Protein AF-E2BX88-F1 (afdb_monomer_lite)

Organism: Harpegnathos saltator (NCBI:txid610380)

Foldseek 3Di:
DDDDDDDDDDDDDDDDDPPPPDPDPPPPPPLPPDPPDCDPVNVVLVVLLVPDDDWEDPLLLVLLVLLQVLLVCLVVVHPLVVVPVVLVVSVVSLVVLLCCVVPPDPVPGIPCHLLSSLSSLLSVLSSLVRSDPDLVSLVSSLVSLVSSCVSCVVPLQPLSRVVSLLSSLQSQLVSCLSVVNNPSNLVSLVVLVVSCCVNCVLPLPGDFRHDVSVVSVDVCVSVDDGSLRSNLVSLLCNLPSADPVRADPVRLLSSLVSLLSSLLSCVVVPDDLVSLLVSLVSLLSSLVSCLSVVVLVLSLQSLLVSVLSLVCSCCVPPVPDDPVDDDPVNVVSVVSSVVSVVSSVVSVVSSVVSVVVVVVVVVVVVVVVVVVVPDDDDDDPPDPDPDPPPDSDRSHPPVCVPVSCVSNDPDVCVVVCVVVVVVVVVVVVVVVVVVVVVVVD

Sequence (441 aa):
MSSKRPASDQKGTFVDSEDVSVMEVDLDPSMKIDEGAKSAENIKNAENIGNVTIDVSENLMDLLRLTTNIMINVIKNENLTKSDALLRQTEANMNKLFQFLHLGSSQNIKPDDSTILAQAYLNISTVYHNLNSKREKIYIAEAYLTRCIKLLKDKKVDRKTIMILISANFELGHIWYKLDNQEKSKKYYYEILQLYTLYTQGKDDYPVPVYIPSIIDINARCYFSNLDTLYWQALHDLSTLFNKANISVIENEIVVTHLHNLLAKYLKRMPSSMGRIKWVKHTIELAKLLLAYDRFVEAKNHIAAAAFAVRQFYDEEFEKIDISTFSEKMNALNNQYIYEYNRINLCWASYGVTLLCASIRRLFTQNNIREDESHETDFRQSESGNDSATQPTKLLFIDLEEELREFTAIDRDTIENCHTLAHCKWKAYESIKLFLKRKAI

Radius of gyration: 28.25 Å; chains: 1; bounding box: 102×83×66 Å

Secondary structure (DSSP, 8-state):
----------PPPP--------------TT----TT---HHHHHHHHHHTT------HHHHHHHHHHHHHHHHHHTT-SGGGHHHHHHHHHHHHHHHHHHHHHS-GGG--TTHHHHHHHHHHHHHHHHHHS---HHHHHHHHHHHHHHHHHHTT-TT-TTTHHHHHHHHHHHHHHHHHTT-HHHHHHHHHHHHHHHHHHHTT-SSPPPPP-GGGTTT-SGGGG---HHHHHHHHHHHHHHSS-TTTS-HHHHHHHHHHHHHHHHHHHTT---HHHHHHHHHHHHHHHHHHHHTT-HHHHHHHHHHHHHHHHHHHHHHHTTS-GGG--HHHHHHHHHHHHHHHHHHHHHHHHHHHHHHHHHHHHHHHHHHHHHTTS----------------------GGGTTTTHHHH---TTTTTTHHHHHHHHHHHHHHHHHHHHTT--

InterPro domains:
  IPR011990 Tetratricopeptide-like helical domain superfamily [G3DSA:1.25.40.10] (101-205)
  IPR022083 KIF-1 binding protein [PF12309] (278-401)

Structure (mmCIF, N/CA/C/O backbone):
data_AF-E2BX88-F1
#
_entry.id   AF-E2BX88-F1
#
loop_
_atom_site.group_PDB
_atom_site.id
_atom_site.type_symbol
_atom_site.label_atom_id
_atom_site.label_alt_id
_atom_site.label_comp_id
_atom_site.label_asym_id
_atom_site.label_entity_id
_atom_site.label_seq_id
_atom_site.pdbx_PDB_ins_code
_atom_site.Cartn_x
_atom_site.Cartn_y
_atom_site.Cartn_z
_atom_site.occupancy
_atom_site.B_iso_or_equiv
_atom_site.auth_seq_id
_atom_site.auth_comp_id
_atom_site.auth_asym_id
_atom_site.auth_atom_id
_atom_site.pdbx_PDB_model_num
ATOM 1 N N . MET A 1 1 ? 76.615 21.608 20.438 1.00 34.62 1 MET A N 1
ATOM 2 C CA . MET A 1 1 ? 75.415 22.070 19.693 1.00 34.62 1 MET A CA 1
ATOM 3 C C . MET A 1 1 ? 75.040 20.922 18.752 1.00 34.62 1 MET A C 1
ATOM 5 O O . MET A 1 1 ? 75.949 20.441 18.099 1.00 34.62 1 MET A O 1
ATOM 9 N N . SER A 1 2 ? 73.886 20.240 18.865 1.00 27.78 2 SER A N 1
ATOM 10 C CA . SER A 1 2 ? 72.481 20.696 18.675 1.00 27.78 2 SER A CA 1
ATOM 11 C C . SER A 1 2 ? 72.202 21.045 17.200 1.00 27.78 2 SER A C 1
ATOM 13 O O . SER A 1 2 ? 72.996 21.799 16.652 1.00 27.78 2 SER A O 1
ATOM 15 N N . SER A 1 3 ? 71.156 20.579 16.492 1.00 28.08 3 SER A N 1
ATOM 16 C CA . SER A 1 3 ? 69.940 19.760 16.788 1.00 28.08 3 SER A CA 1
ATOM 17 C C . SER A 1 3 ? 69.538 18.997 15.490 1.00 28.08 3 SER A C 1
ATOM 19 O O . SER A 1 3 ? 70.036 19.380 14.436 1.00 28.08 3 SER A O 1
ATOM 21 N N . LYS A 1 4 ? 68.676 17.968 15.368 1.00 30.41 4 LYS A N 1
ATOM 22 C CA . LYS A 1 4 ? 67.551 17.364 16.140 1.00 30.41 4 LYS A CA 1
ATOM 23 C C . LYS A 1 4 ? 67.944 16.005 16.782 1.00 30.41 4 LYS A C 1
ATOM 25 O O . LYS A 1 4 ? 69.115 15.661 16.707 1.00 30.41 4 LYS A O 1
ATOM 30 N N . ARG A 1 5 ? 67.149 15.232 17.554 1.00 29.19 5 ARG A N 1
ATOM 31 C CA . ARG A 1 5 ? 65.689 14.973 17.785 1.00 29.19 5 ARG A CA 1
ATOM 32 C C . ARG A 1 5 ? 65.018 13.893 16.885 1.00 29.19 5 ARG A C 1
ATOM 34 O O . ARG A 1 5 ? 65.460 13.737 15.753 1.00 29.19 5 ARG A O 1
ATOM 41 N N . PRO A 1 6 ? 64.035 13.110 17.410 1.00 32.41 6 PRO A N 1
ATOM 42 C CA . PRO A 1 6 ? 63.945 11.664 17.139 1.00 32.41 6 PRO A CA 1
ATOM 43 C C . PRO A 1 6 ? 62.582 11.178 16.583 1.00 32.41 6 PRO A C 1
ATOM 45 O O . PRO A 1 6 ? 61.712 11.982 16.260 1.00 32.41 6 PRO A O 1
ATOM 48 N N . ALA A 1 7 ? 62.412 9.852 16.504 1.00 30.11 7 ALA A N 1
ATOM 49 C CA . ALA A 1 7 ? 61.189 9.155 16.094 1.00 30.11 7 ALA A CA 1
ATOM 50 C C . ALA A 1 7 ? 60.157 8.959 17.230 1.00 30.11 7 ALA A C 1
ATOM 52 O O . ALA A 1 7 ? 60.494 9.051 18.412 1.00 30.11 7 ALA A O 1
ATOM 53 N N . SER A 1 8 ? 58.926 8.606 16.846 1.00 27.64 8 SER A N 1
ATOM 54 C CA . SER A 1 8 ? 57.901 7.985 17.699 1.00 27.64 8 SER A CA 1
ATOM 55 C C . SER A 1 8 ? 56.902 7.208 16.834 1.00 27.64 8 SER A C 1
ATOM 57 O O . SER A 1 8 ? 56.373 7.772 15.875 1.00 27.64 8 SER A O 1
ATOM 59 N N . ASP A 1 9 ? 56.629 5.948 17.168 1.00 25.70 9 ASP A N 1
ATOM 60 C CA . ASP A 1 9 ? 55.621 5.118 16.497 1.00 25.70 9 ASP A CA 1
ATOM 61 C C . ASP A 1 9 ? 54.187 5.622 16.709 1.00 25.70 9 ASP A C 1
ATOM 63 O O . ASP A 1 9 ? 53.866 6.152 17.772 1.00 25.70 9 ASP A O 1
ATOM 67 N N . GLN A 1 10 ? 53.289 5.284 15.776 1.00 27.33 10 GLN A N 1
ATOM 68 C CA . GLN A 1 10 ? 52.036 4.605 16.135 1.00 27.33 10 GLN A CA 1
ATOM 69 C C . GLN A 1 10 ? 51.394 3.902 14.929 1.00 27.33 10 GLN A C 1
ATOM 71 O O . GLN A 1 10 ? 51.486 4.361 13.793 1.00 27.33 10 GLN A O 1
ATOM 76 N N . LYS A 1 11 ? 50.741 2.761 15.186 1.00 26.48 11 LYS A N 1
ATOM 77 C CA . LYS A 1 11 ? 49.953 2.024 14.188 1.00 26.48 11 LYS A CA 1
ATOM 78 C C . LYS A 1 11 ? 48.586 2.693 14.020 1.00 26.48 11 LYS A C 1
ATOM 80 O O . LYS A 1 11 ? 47.870 2.831 15.008 1.00 26.48 11 LYS A O 1
ATOM 85 N N . GLY A 1 12 ? 48.208 3.023 12.787 1.00 24.97 12 GLY A N 1
ATOM 86 C CA . GLY A 1 12 ? 46.822 3.312 12.401 1.00 24.97 12 GLY A CA 1
ATOM 87 C C . GLY A 1 12 ? 46.236 2.119 11.645 1.00 24.97 12 GLY A C 1
ATOM 88 O O . GLY A 1 12 ? 46.912 1.551 10.788 1.00 24.97 12 GLY A O 1
ATOM 89 N N . THR A 1 13 ? 45.021 1.697 11.989 1.00 24.86 13 THR A N 1
ATOM 90 C CA . THR A 1 13 ? 44.334 0.568 11.340 1.00 24.86 13 THR A CA 1
ATOM 91 C C . THR A 1 13 ? 43.617 0.982 10.059 1.00 24.86 13 THR A C 1
ATOM 93 O O . THR A 1 13 ? 43.180 2.123 9.926 1.00 24.86 13 THR A O 1
ATOM 96 N N . PHE A 1 14 ? 43.449 0.018 9.151 1.00 22.80 14 PHE A N 1
ATOM 97 C CA . PHE A 1 14 ? 42.513 0.100 8.028 1.00 22.80 14 PHE A CA 1
ATOM 98 C C . PHE A 1 14 ? 41.103 0.458 8.528 1.00 22.80 14 PHE A C 1
ATOM 100 O O . PHE A 1 14 ? 40.651 -0.102 9.529 1.00 22.80 14 PHE A O 1
ATOM 107 N N . VAL A 1 15 ? 40.422 1.357 7.819 1.00 24.81 15 VAL A N 1
ATOM 108 C CA . VAL A 1 15 ? 38.975 1.586 7.908 1.00 24.81 15 VAL A CA 1
ATOM 109 C C . VAL A 1 15 ? 38.503 1.887 6.492 1.00 24.81 15 VAL A C 1
ATOM 111 O O . VAL A 1 15 ? 38.842 2.935 5.943 1.00 24.81 15 VAL A O 1
ATOM 114 N N . ASP A 1 16 ? 37.755 0.964 5.899 1.00 24.12 16 ASP A N 1
ATOM 115 C CA . ASP A 1 16 ? 37.105 1.180 4.611 1.00 24.12 16 ASP A CA 1
ATOM 116 C C . ASP A 1 16 ? 35.929 2.148 4.787 1.00 24.12 16 ASP A C 1
ATOM 118 O O . ASP A 1 16 ? 35.079 1.966 5.661 1.00 24.12 16 ASP A O 1
ATOM 122 N N . SER A 1 17 ? 35.884 3.198 3.967 1.00 22.78 17 SER A N 1
ATOM 123 C CA . SER A 1 17 ? 34.814 4.196 3.973 1.00 22.78 17 SER A CA 1
ATOM 124 C C . SER A 1 17 ? 33.836 3.940 2.826 1.00 22.78 17 SER A C 1
ATOM 126 O O . SER A 1 17 ? 33.880 4.615 1.796 1.00 22.78 17 SER A O 1
ATOM 128 N N . GLU A 1 18 ? 32.951 2.959 3.000 1.00 25.39 18 GLU A N 1
ATOM 129 C CA . GLU A 1 18 ? 31.733 2.878 2.192 1.00 25.39 18 GLU A CA 1
ATOM 130 C C . GLU A 1 18 ? 30.752 3.967 2.650 1.00 25.39 18 GLU A C 1
ATOM 132 O O . GLU A 1 18 ? 30.035 3.807 3.640 1.00 25.39 18 GLU A O 1
ATOM 137 N N . ASP A 1 19 ? 30.714 5.086 1.921 1.00 22.61 19 ASP A N 1
ATOM 138 C CA . ASP A 1 19 ? 29.669 6.104 2.065 1.00 22.61 19 ASP A CA 1
ATOM 139 C C . ASP A 1 19 ? 28.317 5.525 1.615 1.00 22.61 19 ASP A C 1
ATOM 141 O O . ASP A 1 19 ? 27.897 5.645 0.459 1.00 22.61 19 ASP A O 1
ATOM 145 N N . VAL A 1 20 ? 27.614 4.877 2.549 1.00 24.30 20 VAL A N 1
ATOM 146 C CA . VAL A 1 20 ? 26.230 4.433 2.362 1.00 24.30 20 VAL A CA 1
ATOM 147 C C . VAL A 1 20 ? 25.344 5.669 2.224 1.00 24.30 20 VAL A C 1
ATOM 149 O O . VAL A 1 20 ? 24.905 6.263 3.208 1.00 24.30 20 VAL A O 1
ATOM 152 N N . SER A 1 21 ? 25.091 6.053 0.972 1.00 23.16 21 SER A N 1
ATOM 153 C CA . SER A 1 21 ? 24.176 7.133 0.609 1.00 23.16 21 SER A CA 1
ATOM 154 C C . SER A 1 21 ? 22.816 6.916 1.277 1.00 23.16 21 SER A C 1
ATOM 156 O O . SER A 1 21 ? 22.083 5.977 0.957 1.00 23.16 21 SER A O 1
ATOM 158 N N . VAL A 1 22 ? 22.491 7.793 2.228 1.00 23.41 22 VAL A N 1
ATOM 159 C CA . VAL A 1 22 ? 21.193 7.803 2.900 1.00 23.41 22 VAL A CA 1
ATOM 160 C C . VAL A 1 22 ? 20.137 8.188 1.871 1.00 23.41 22 VAL A C 1
ATOM 162 O O . VAL A 1 22 ? 20.094 9.330 1.418 1.00 23.41 22 VAL A O 1
ATOM 165 N N . MET A 1 23 ? 19.266 7.243 1.514 1.00 23.45 23 MET A N 1
ATOM 166 C CA . MET A 1 23 ? 18.049 7.564 0.774 1.00 23.45 23 MET A CA 1
ATOM 167 C C . MET A 1 23 ? 17.118 8.371 1.679 1.00 23.45 23 MET A C 1
ATOM 169 O O . MET A 1 23 ? 16.436 7.816 2.543 1.00 23.45 23 MET A O 1
ATOM 173 N N . GLU A 1 24 ? 17.079 9.686 1.470 1.00 21.34 24 GLU A N 1
ATOM 174 C CA . GLU A 1 24 ? 16.001 10.525 1.982 1.00 21.34 24 GLU A CA 1
ATOM 175 C C . GLU A 1 24 ? 14.679 10.042 1.368 1.00 21.34 24 GLU A C 1
ATOM 177 O O . GLU A 1 24 ? 14.454 10.126 0.160 1.00 21.34 24 GLU A O 1
ATOM 182 N N . VAL A 1 25 ? 13.807 9.479 2.209 1.00 26.38 25 VAL A N 1
ATOM 183 C CA . VAL A 1 25 ? 12.456 9.077 1.802 1.00 26.38 25 VAL A CA 1
ATOM 184 C C . VAL A 1 25 ? 11.599 10.336 1.744 1.00 26.38 25 VAL A C 1
ATOM 186 O O . VAL A 1 25 ? 10.945 10.708 2.720 1.00 26.38 25 VAL A O 1
ATOM 189 N N . ASP A 1 26 ? 11.645 10.999 0.590 1.00 21.69 26 ASP A N 1
ATOM 190 C CA . ASP A 1 26 ? 10.871 12.199 0.283 1.00 21.69 26 ASP A CA 1
ATOM 191 C C . ASP A 1 26 ? 9.363 11.885 0.322 1.00 21.69 26 ASP A C 1
ATOM 193 O O . ASP A 1 26 ? 8.754 11.405 -0.641 1.00 21.69 26 ASP A O 1
ATOM 197 N N . LEU A 1 27 ? 8.742 12.145 1.476 1.00 26.42 27 LEU A N 1
ATOM 198 C CA . LEU A 1 27 ? 7.291 12.138 1.647 1.00 26.42 27 LEU A CA 1
ATOM 199 C C . LEU A 1 27 ? 6.708 13.389 0.982 1.00 26.42 27 LEU A C 1
ATOM 201 O O . LEU A 1 27 ? 6.413 14.375 1.655 1.00 26.42 27 LEU A O 1
ATOM 205 N N . ASP A 1 28 ? 6.575 13.313 -0.344 1.00 25.08 28 ASP A N 1
ATOM 206 C CA . ASP A 1 28 ? 6.056 14.335 -1.262 1.00 25.08 28 ASP A CA 1
ATOM 207 C C . ASP A 1 28 ? 4.939 15.209 -0.638 1.00 25.08 28 ASP A C 1
ATOM 209 O O . ASP A 1 28 ? 3.774 14.794 -0.580 1.00 25.08 28 ASP A O 1
ATOM 213 N N . PRO A 1 29 ? 5.255 16.446 -0.196 1.00 24.70 29 PRO A N 1
ATOM 214 C CA . PRO A 1 29 ? 4.284 17.323 0.456 1.00 24.70 29 PRO A CA 1
ATOM 215 C C . PRO A 1 29 ? 3.238 17.914 -0.503 1.00 24.70 29 PRO A C 1
ATOM 217 O O . PRO A 1 29 ? 2.370 18.674 -0.068 1.00 24.70 29 PRO A O 1
ATOM 220 N N . SER A 1 30 ? 3.325 17.631 -1.811 1.00 23.41 30 SER A N 1
ATOM 221 C CA . SER A 1 30 ? 2.516 18.291 -2.840 1.00 23.41 30 SER A CA 1
ATOM 222 C C . SER A 1 30 ? 1.121 17.692 -3.045 1.00 23.41 30 SER A C 1
ATOM 224 O O . SER A 1 30 ? 0.317 18.290 -3.762 1.00 23.41 30 SER A O 1
ATOM 226 N N . MET A 1 31 ? 0.765 16.590 -2.366 1.00 29.78 31 MET A N 1
ATOM 227 C CA . MET A 1 31 ? -0.587 15.996 -2.396 1.00 29.78 31 MET A CA 1
ATOM 228 C C . MET A 1 31 ? -1.662 16.816 -1.645 1.00 29.78 31 MET A C 1
ATOM 230 O O . MET A 1 31 ? -2.454 16.295 -0.858 1.00 29.78 31 MET A O 1
ATOM 234 N N . LYS A 1 32 ? -1.785 18.107 -1.974 1.00 25.30 32 LYS A N 1
ATOM 235 C CA . LYS A 1 32 ? -3.075 18.803 -1.909 1.00 25.30 32 LYS A CA 1
ATOM 236 C C . LYS A 1 32 ? -3.948 18.276 -3.047 1.00 25.30 32 LYS A C 1
ATOM 238 O O . LYS A 1 32 ? -3.848 18.742 -4.177 1.00 25.30 32 LYS A O 1
ATOM 243 N N . ILE A 1 33 ? -4.779 17.279 -2.747 1.00 31.03 33 ILE A N 1
ATOM 244 C CA . ILE A 1 33 ? -5.758 16.754 -3.705 1.00 31.03 33 ILE A CA 1
ATOM 245 C C . ILE A 1 33 ? -6.764 17.866 -4.032 1.00 31.03 33 ILE A C 1
ATOM 247 O O . ILE A 1 33 ? -7.480 18.331 -3.148 1.00 31.03 33 ILE A O 1
ATOM 251 N N . ASP A 1 34 ? -6.799 18.281 -5.298 1.00 28.19 34 ASP A N 1
ATOM 252 C CA . ASP A 1 34 ? -7.761 19.255 -5.821 1.00 28.19 34 ASP A CA 1
ATOM 253 C C . ASP A 1 34 ? -9.196 18.699 -5.751 1.00 28.19 34 ASP A C 1
ATOM 255 O O . ASP A 1 34 ? -9.473 17.576 -6.187 1.00 28.19 34 ASP A O 1
ATOM 259 N N . GLU A 1 35 ? -10.125 19.488 -5.205 1.00 30.31 35 GLU A N 1
ATOM 260 C CA . GLU A 1 35 ? -11.502 19.063 -4.916 1.00 30.31 35 GLU A CA 1
ATOM 261 C C . GLU A 1 35 ? -12.348 18.839 -6.189 1.00 30.31 35 GLU A C 1
ATOM 263 O O . GLU A 1 35 ? -13.426 18.240 -6.126 1.00 30.31 35 GLU A O 1
ATOM 268 N N . GLY A 1 36 ? -11.861 19.266 -7.362 1.00 27.86 36 GLY A N 1
ATOM 269 C CA . GLY A 1 36 ? -12.550 19.104 -8.646 1.00 27.86 36 GLY A CA 1
ATOM 270 C C . GLY A 1 36 ? -12.559 17.680 -9.231 1.00 27.86 36 GLY A C 1
ATOM 271 O O . GLY A 1 36 ? -13.429 17.356 -10.044 1.00 27.86 36 GLY A O 1
ATOM 272 N N . ALA A 1 37 ? -11.627 16.801 -8.844 1.00 31.38 37 ALA A N 1
ATOM 273 C CA . ALA A 1 37 ? -11.349 15.546 -9.558 1.00 31.38 37 ALA A CA 1
ATOM 274 C C . ALA A 1 37 ? -12.250 14.347 -9.163 1.00 31.38 37 ALA A C 1
ATOM 276 O O . ALA A 1 37 ? -11.776 13.292 -8.729 1.00 31.38 37 ALA A O 1
ATOM 277 N N . LYS A 1 38 ? -13.573 14.460 -9.353 1.00 35.47 38 LYS A N 1
ATOM 278 C CA . LYS A 1 38 ? -14.511 13.329 -9.183 1.00 35.47 38 LYS A CA 1
ATOM 279 C C . LYS A 1 38 ? -14.364 12.297 -10.313 1.00 35.47 38 LYS A C 1
ATOM 281 O O . LYS A 1 38 ? -15.012 12.411 -11.349 1.00 35.47 38 LYS A O 1
ATOM 286 N N . SER A 1 39 ? -13.542 11.265 -10.108 1.00 40.25 39 SER A N 1
ATOM 287 C CA . SER A 1 39 ? -13.484 10.115 -11.024 1.00 40.25 39 SER A CA 1
ATOM 288 C C . SER A 1 39 ? -14.815 9.345 -11.052 1.00 40.25 39 SER A C 1
ATOM 290 O O . SER A 1 39 ? -15.548 9.304 -10.061 1.00 40.25 39 SER A O 1
ATOM 292 N N . ALA A 1 40 ? -15.112 8.669 -12.167 1.00 34.84 40 ALA A N 1
ATOM 293 C CA . ALA A 1 40 ? -16.292 7.805 -12.275 1.00 34.84 40 ALA A CA 1
ATOM 294 C C . ALA A 1 40 ? -16.276 6.636 -11.264 1.00 34.84 40 ALA A C 1
ATOM 296 O O . ALA A 1 40 ? -17.330 6.156 -10.850 1.00 34.84 40 ALA A O 1
ATOM 297 N N . GLU A 1 41 ? -15.088 6.211 -10.824 1.00 40.47 41 GLU A N 1
ATOM 298 C CA . GLU A 1 41 ? -14.915 5.208 -9.769 1.00 40.47 41 GLU A CA 1
ATOM 299 C C . GLU A 1 41 ? -15.359 5.760 -8.402 1.00 40.47 41 GLU A C 1
ATOM 301 O O . GLU A 1 41 ? -16.116 5.103 -7.690 1.00 40.47 41 GLU A O 1
ATOM 306 N N . ASN A 1 42 ? -15.017 7.014 -8.076 1.00 37.94 42 ASN A N 1
ATOM 307 C CA . ASN A 1 42 ? -15.499 7.687 -6.862 1.00 37.94 42 ASN A CA 1
ATOM 308 C C . ASN A 1 42 ? -17.029 7.867 -6.852 1.00 37.94 42 ASN A C 1
ATOM 310 O O . ASN A 1 42 ? -17.636 7.811 -5.783 1.00 37.94 42 ASN A O 1
ATOM 314 N N . ILE A 1 43 ? -17.658 8.043 -8.019 1.00 33.66 43 ILE A N 1
ATOM 315 C CA . ILE A 1 43 ? -19.122 8.143 -8.148 1.00 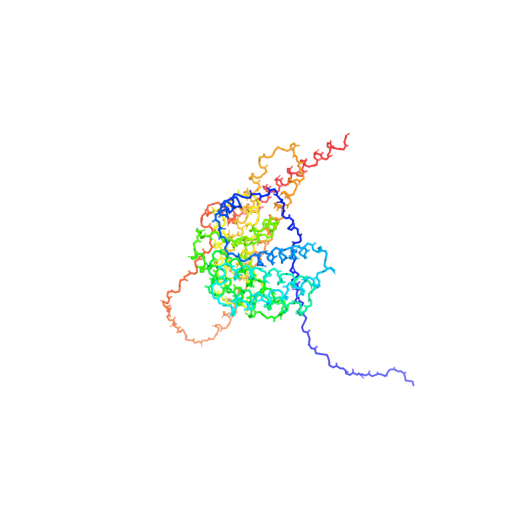33.66 43 ILE A CA 1
ATOM 316 C C . ILE A 1 43 ? -19.783 6.777 -7.894 1.00 33.66 43 ILE A C 1
ATOM 318 O O . ILE A 1 43 ? -20.622 6.672 -7.001 1.00 33.66 43 ILE A O 1
ATOM 322 N N . LYS A 1 44 ? -19.336 5.708 -8.570 1.00 37.72 44 LYS A N 1
ATOM 323 C CA . LYS A 1 44 ? -19.849 4.337 -8.347 1.00 37.72 44 LYS A CA 1
ATOM 324 C C . LYS A 1 44 ? -19.612 3.824 -6.920 1.00 37.72 44 LYS A C 1
ATOM 326 O O . LYS A 1 44 ? -20.417 3.053 -6.391 1.00 37.72 44 LYS A O 1
ATOM 331 N N . ASN A 1 45 ? -18.526 4.257 -6.280 1.00 42.56 45 ASN A N 1
ATOM 332 C CA . ASN A 1 45 ? -18.261 3.970 -4.870 1.00 42.56 45 ASN A CA 1
ATOM 333 C C . ASN A 1 45 ? -19.241 4.722 -3.951 1.00 42.56 45 ASN A C 1
ATOM 335 O O . ASN A 1 45 ? -19.760 4.124 -3.012 1.00 42.56 45 ASN A O 1
ATOM 339 N N . ALA A 1 46 ? -19.553 5.992 -4.235 1.00 40.09 46 ALA A N 1
ATOM 340 C CA . ALA A 1 46 ? -20.538 6.760 -3.468 1.00 40.09 46 ALA A CA 1
ATOM 341 C C . ALA A 1 46 ? -21.955 6.160 -3.557 1.00 40.09 46 ALA A C 1
ATOM 343 O O . ALA A 1 46 ? -22.633 6.052 -2.536 1.00 40.09 46 ALA A O 1
ATOM 344 N N . GLU A 1 47 ? -22.375 5.704 -4.740 1.00 37.47 47 GLU A N 1
ATOM 345 C CA . GLU A 1 47 ? -23.669 5.032 -4.942 1.00 37.47 47 GLU A CA 1
ATOM 346 C C . GLU A 1 47 ? -23.768 3.714 -4.149 1.00 37.47 47 GLU A C 1
ATOM 348 O O . GLU A 1 47 ? -24.787 3.450 -3.511 1.00 37.47 47 GLU A O 1
ATOM 353 N N . ASN A 1 48 ? -22.691 2.920 -4.094 1.00 44.97 48 ASN A N 1
ATOM 354 C CA . ASN A 1 48 ? -22.651 1.687 -3.294 1.00 44.97 48 ASN A CA 1
ATOM 355 C C . ASN A 1 48 ? -22.614 1.924 -1.772 1.00 44.97 48 ASN A C 1
ATOM 357 O O . ASN A 1 48 ? -23.091 1.077 -1.013 1.00 44.97 48 ASN A O 1
ATOM 361 N N . ILE A 1 49 ? -22.072 3.056 -1.307 1.00 49.44 49 ILE A N 1
ATOM 362 C CA . ILE A 1 49 ? -22.036 3.406 0.125 1.00 49.44 49 ILE A CA 1
ATOM 363 C C . ILE A 1 49 ? -23.446 3.692 0.669 1.00 49.44 49 ILE A C 1
ATOM 365 O O . ILE A 1 49 ? -23.725 3.356 1.820 1.00 49.44 49 ILE A O 1
ATOM 369 N N . GLY A 1 50 ? -24.356 4.234 -0.151 1.00 44.66 50 GLY A N 1
ATOM 370 C CA . GLY A 1 50 ? -25.702 4.650 0.273 1.00 44.66 50 GLY A CA 1
ATOM 371 C C . GLY A 1 50 ? -26.587 3.548 0.879 1.00 44.66 50 GLY A C 1
ATOM 372 O O . GLY A 1 50 ? -27.507 3.861 1.628 1.00 44.66 50 GLY A O 1
ATOM 373 N N . ASN A 1 51 ? -26.287 2.271 0.614 1.00 51.22 51 ASN A N 1
ATOM 374 C CA . ASN A 1 51 ? -27.039 1.114 1.122 1.00 51.22 51 ASN A CA 1
ATOM 375 C C . ASN A 1 51 ? -26.317 0.339 2.248 1.00 51.22 51 ASN A C 1
ATOM 377 O O . ASN A 1 51 ? -26.711 -0.781 2.578 1.00 51.22 51 ASN A O 1
ATOM 381 N N . VAL A 1 52 ? -25.244 0.879 2.838 1.00 64.62 52 VAL A N 1
ATOM 382 C CA . VAL A 1 52 ? -24.506 0.196 3.916 1.00 64.62 52 VAL A CA 1
ATOM 383 C C . VAL A 1 52 ? -25.024 0.612 5.292 1.00 64.62 52 VAL A C 1
ATOM 385 O O . VAL A 1 52 ? -24.543 1.568 5.897 1.00 64.62 52 VAL A O 1
ATOM 388 N N . THR A 1 53 ? -25.969 -0.158 5.831 1.00 75.19 53 THR A N 1
ATOM 389 C CA . THR A 1 53 ? -26.366 -0.040 7.239 1.00 75.19 53 THR A CA 1
ATOM 390 C C . THR A 1 53 ? -25.252 -0.532 8.170 1.00 75.19 53 THR A C 1
ATOM 392 O O . THR A 1 53 ? -24.637 -1.590 7.967 1.00 75.19 53 THR A O 1
ATOM 395 N N . ILE A 1 54 ? -24.988 0.259 9.210 1.00 82.56 54 ILE A N 1
ATOM 396 C CA . ILE A 1 54 ? -24.029 -0.048 10.272 1.00 82.56 54 ILE A CA 1
ATOM 397 C C . ILE A 1 54 ? -24.744 0.069 11.614 1.00 82.56 54 ILE A C 1
ATOM 399 O O . ILE A 1 54 ? -25.346 1.101 11.911 1.00 82.56 54 ILE A O 1
ATOM 403 N N . ASP A 1 55 ? -24.710 -1.014 12.389 1.00 87.88 55 ASP A N 1
ATOM 404 C CA . ASP A 1 55 ? -25.369 -1.104 13.688 1.00 87.88 55 ASP A CA 1
ATOM 405 C C . ASP A 1 55 ? -24.328 -1.018 14.804 1.00 87.88 55 ASP A C 1
ATOM 407 O O . ASP A 1 55 ? -23.520 -1.924 15.025 1.00 87.88 55 ASP A O 1
ATOM 411 N N . VAL A 1 56 ? -24.348 0.135 15.465 1.00 88.81 56 VAL A N 1
ATOM 412 C CA . VAL A 1 56 ? -23.321 0.636 16.378 1.00 88.81 56 VAL A CA 1
ATOM 413 C C . VAL A 1 56 ? -23.972 1.361 17.559 1.00 88.81 56 VAL A C 1
ATOM 415 O O . VAL A 1 56 ? -25.089 1.885 17.460 1.00 88.81 56 VAL A O 1
ATOM 418 N N . SER A 1 57 ? -23.296 1.347 18.700 1.00 89.81 57 SER A N 1
ATOM 419 C CA . SER A 1 57 ? -23.673 2.057 19.920 1.00 89.81 57 SER A CA 1
ATOM 420 C C . SER A 1 57 ? -23.319 3.550 19.817 1.00 89.81 57 SER A C 1
ATOM 422 O O . SER A 1 57 ? -22.251 3.919 19.332 1.00 89.81 57 SER A O 1
ATOM 424 N N . GLU A 1 58 ? -24.207 4.437 20.273 1.00 88.38 58 GLU A N 1
ATOM 425 C CA . GLU A 1 58 ? -24.080 5.898 20.097 1.00 88.38 58 GLU A CA 1
ATOM 426 C C . GLU A 1 58 ? -22.747 6.455 20.640 1.00 88.38 58 GLU A C 1
ATOM 428 O O . GLU A 1 58 ? -22.025 7.171 19.947 1.00 88.38 58 GLU A O 1
ATOM 433 N N . ASN A 1 59 ? -22.339 5.984 21.821 1.00 89.00 59 ASN A N 1
ATOM 434 C CA . ASN A 1 59 ? -21.059 6.306 22.460 1.00 89.00 59 ASN A CA 1
ATOM 435 C C . ASN A 1 59 ? -19.806 5.928 21.634 1.00 89.00 59 ASN A C 1
ATOM 437 O O . ASN A 1 59 ? -18.749 6.542 21.804 1.00 89.00 59 ASN A O 1
ATOM 441 N N . LEU A 1 60 ? -19.903 4.937 20.743 1.00 91.00 60 LEU A N 1
ATOM 442 C CA . LEU A 1 60 ? -18.838 4.540 19.821 1.00 91.00 60 LEU A CA 1
ATOM 443 C C . LEU A 1 60 ? -18.832 5.402 18.553 1.00 91.00 60 LEU A C 1
ATOM 445 O O . LEU A 1 60 ? -17.757 5.678 18.021 1.00 91.00 60 LEU A O 1
ATOM 449 N N . MET A 1 61 ? -19.988 5.908 18.115 1.00 90.31 61 MET A N 1
ATOM 450 C CA . MET A 1 61 ? -20.056 6.909 17.043 1.00 90.31 61 MET A CA 1
ATOM 451 C C . MET A 1 61 ? -19.498 8.264 17.486 1.00 90.31 61 MET A C 1
ATOM 453 O O . MET A 1 61 ? -18.744 8.882 16.732 1.00 90.31 61 MET A O 1
ATOM 457 N N . ASP A 1 62 ? -19.766 8.690 18.721 1.00 90.69 62 ASP A N 1
ATOM 458 C CA . ASP A 1 62 ? -19.146 9.890 19.298 1.00 90.69 62 ASP A CA 1
ATOM 459 C C . ASP A 1 62 ? -17.625 9.742 19.423 1.00 90.69 62 ASP A C 1
ATOM 461 O O . ASP A 1 62 ? -16.873 10.644 19.042 1.00 90.69 62 ASP A O 1
ATOM 465 N N . LEU A 1 63 ? -17.146 8.575 19.872 1.00 92.00 63 LEU A N 1
ATOM 466 C CA . LEU A 1 63 ? -15.717 8.256 19.883 1.00 92.00 63 LEU A CA 1
ATOM 467 C C . LEU A 1 63 ? -15.110 8.303 18.470 1.00 92.00 63 LEU A C 1
ATOM 469 O O . LEU A 1 63 ? -14.009 8.830 18.287 1.00 92.00 63 LEU A O 1
ATOM 473 N N . LEU A 1 64 ? -15.801 7.766 17.463 1.00 92.06 64 LEU A N 1
ATOM 474 C CA . LEU A 1 64 ? -15.324 7.787 16.083 1.00 92.06 64 LEU A CA 1
ATOM 475 C C . LEU A 1 64 ? -15.242 9.222 15.543 1.00 92.06 64 LEU A C 1
ATOM 477 O O . LEU A 1 64 ? -14.227 9.585 14.945 1.00 92.06 64 LEU A O 1
ATOM 481 N N . ARG A 1 65 ? -16.256 10.061 15.803 1.00 90.81 65 ARG A N 1
ATOM 482 C CA . ARG A 1 65 ? -16.244 11.495 15.458 1.00 90.81 65 ARG A CA 1
ATOM 483 C C . ARG A 1 65 ? -15.070 12.211 16.126 1.00 90.81 65 ARG A C 1
ATOM 485 O O . ARG A 1 65 ? -14.313 12.908 15.453 1.00 90.81 65 ARG A O 1
ATOM 492 N N . LEU A 1 66 ? -14.884 11.999 17.429 1.00 90.94 66 LEU A N 1
ATOM 493 C CA . LEU A 1 66 ? -13.814 12.611 18.213 1.00 90.94 66 LEU A CA 1
ATOM 494 C C . LEU A 1 66 ? -12.421 12.201 17.712 1.00 90.94 66 LEU A C 1
ATOM 496 O O . LEU A 1 66 ? -11.605 13.066 17.400 1.00 90.94 66 LEU A O 1
ATOM 500 N N . THR A 1 67 ? -12.152 10.900 17.577 1.00 91.88 67 THR A N 1
ATOM 501 C CA . THR A 1 67 ? -10.837 10.405 17.129 1.00 91.88 67 THR A CA 1
ATOM 502 C C . THR A 1 67 ? -10.520 10.803 15.686 1.00 91.88 67 THR A C 1
ATOM 504 O O . THR A 1 67 ? -9.380 11.169 15.405 1.00 91.88 67 THR A O 1
ATOM 507 N N . THR A 1 68 ? -11.513 10.812 14.786 1.00 89.69 68 THR A N 1
ATOM 508 C CA . THR A 1 68 ? -11.329 11.260 13.392 1.00 89.69 68 THR A CA 1
ATOM 509 C C . THR A 1 68 ? -10.981 12.751 13.329 1.00 89.69 68 THR A C 1
ATOM 511 O O . THR A 1 68 ? -10.052 13.129 12.620 1.00 89.69 68 THR A O 1
ATOM 514 N N . ASN A 1 69 ? -11.654 13.599 14.119 1.00 87.56 69 ASN A N 1
ATOM 515 C CA . ASN A 1 69 ? -11.331 15.028 14.197 1.00 87.56 69 ASN A CA 1
ATOM 516 C C . ASN A 1 69 ? -9.923 15.280 14.762 1.00 87.56 69 ASN A C 1
ATOM 518 O O . ASN A 1 69 ? -9.182 16.090 14.209 1.00 87.56 69 ASN A O 1
ATOM 522 N N . ILE A 1 70 ? -9.519 14.571 15.826 1.00 87.12 70 ILE A N 1
ATOM 523 C CA . ILE A 1 70 ? -8.161 14.697 16.386 1.00 87.12 70 ILE A CA 1
ATOM 524 C C . ILE A 1 70 ? -7.111 14.294 15.334 1.00 87.12 70 ILE A C 1
ATOM 526 O O . ILE A 1 70 ? -6.132 15.015 15.150 1.00 87.12 70 ILE A O 1
ATOM 530 N N . MET A 1 71 ? -7.335 13.194 14.608 1.00 87.75 71 MET A N 1
ATOM 531 C CA . MET A 1 71 ? -6.446 12.728 13.538 1.00 87.75 71 MET A CA 1
ATOM 532 C C . MET A 1 71 ? -6.300 13.754 12.407 1.00 87.75 71 MET A C 1
ATOM 534 O O . MET A 1 71 ? -5.175 14.093 12.044 1.00 87.75 71 MET A O 1
ATOM 538 N N . ILE A 1 72 ? -7.407 14.292 11.884 1.00 84.81 72 ILE A N 1
ATOM 539 C CA . ILE A 1 72 ? -7.374 15.287 10.799 1.00 84.81 72 ILE A CA 1
ATOM 540 C C . ILE A 1 72 ? -6.644 16.561 11.242 1.00 84.81 72 ILE A C 1
ATOM 542 O O . ILE A 1 72 ? -5.805 17.067 10.498 1.00 84.81 72 ILE A O 1
ATOM 546 N N . ASN A 1 73 ? -6.903 17.055 12.456 1.00 82.94 73 ASN A N 1
ATOM 547 C CA . ASN A 1 73 ? -6.238 18.255 12.970 1.00 82.94 73 ASN A CA 1
ATOM 548 C C . ASN A 1 73 ? -4.717 18.052 13.086 1.00 82.94 73 ASN A C 1
ATOM 550 O O . ASN A 1 73 ? -3.950 18.916 12.668 1.00 82.94 73 ASN A O 1
ATOM 554 N N . VAL A 1 74 ? -4.274 16.889 13.578 1.00 80.88 74 VAL A N 1
ATOM 555 C CA . VAL A 1 74 ? -2.844 16.549 13.683 1.00 80.88 74 VAL A CA 1
ATOM 556 C C . VAL A 1 74 ? -2.190 16.427 12.304 1.00 80.88 74 VAL A C 1
ATOM 558 O O . VAL A 1 74 ? -1.123 16.999 12.107 1.00 80.88 74 VAL A O 1
ATOM 561 N N . ILE A 1 75 ? -2.842 15.784 11.327 1.00 78.44 75 ILE A N 1
ATOM 562 C CA . ILE A 1 75 ? -2.345 15.690 9.938 1.00 78.44 75 ILE A CA 1
ATOM 563 C C . ILE A 1 75 ? -2.207 17.081 9.290 1.00 78.44 75 ILE A C 1
ATOM 565 O O . ILE A 1 75 ? -1.282 17.318 8.517 1.00 78.44 75 ILE A O 1
ATOM 569 N N . LYS A 1 76 ? -3.086 18.031 9.631 1.00 81.38 76 LYS A N 1
ATOM 570 C CA . LYS A 1 76 ? -3.004 19.430 9.174 1.00 81.38 76 LYS A CA 1
ATOM 571 C C . LYS A 1 76 ? -2.021 20.305 9.971 1.00 81.38 76 LYS A C 1
ATOM 573 O O . LYS A 1 76 ? -1.876 21.481 9.650 1.00 81.38 76 LYS A O 1
ATOM 578 N N . ASN A 1 77 ? -1.349 19.763 10.992 1.00 72.12 77 ASN A N 1
ATOM 579 C CA . ASN A 1 77 ? -0.553 20.504 11.985 1.00 72.12 77 ASN A CA 1
ATOM 580 C C . ASN A 1 77 ? -1.346 21.574 12.775 1.00 72.12 77 ASN A C 1
ATOM 582 O O . ASN A 1 77 ? -0.775 22.498 13.357 1.00 72.12 77 ASN A O 1
ATOM 586 N N . GLU A 1 78 ? -2.671 21.444 12.848 1.00 64.56 78 GLU A N 1
ATOM 587 C CA . GLU A 1 78 ? -3.558 22.373 13.547 1.00 64.56 78 GLU A CA 1
ATOM 588 C C . GLU A 1 78 ? -3.673 22.032 15.048 1.00 64.56 78 GLU A C 1
ATOM 590 O O . GLU A 1 78 ? -3.964 20.903 15.439 1.00 64.56 78 GLU A O 1
ATOM 595 N N . ASN A 1 79 ? -3.527 23.041 15.916 1.00 56.22 79 ASN A N 1
ATOM 596 C CA . ASN A 1 79 ? -3.865 22.984 17.352 1.00 56.22 79 ASN A CA 1
ATOM 597 C C . ASN A 1 79 ? -3.149 21.910 18.214 1.00 56.22 79 ASN A C 1
ATOM 599 O O . ASN A 1 79 ? -3.646 21.553 19.287 1.00 56.22 79 ASN A O 1
ATOM 603 N N . LEU A 1 80 ? -1.951 21.461 17.813 1.00 60.75 80 LEU A N 1
ATOM 604 C CA . LEU A 1 80 ? -1.118 20.467 18.522 1.00 60.75 80 LEU A CA 1
ATOM 605 C C . LEU A 1 80 ? -1.061 20.660 20.057 1.00 60.75 80 LEU A C 1
ATOM 607 O O . LEU A 1 80 ? -1.169 19.693 20.814 1.00 60.75 80 LEU A O 1
ATOM 611 N N . THR A 1 81 ? -0.952 21.907 20.527 1.00 51.59 81 THR A N 1
ATOM 612 C CA . THR A 1 81 ? -0.764 22.283 21.942 1.00 51.59 81 THR A CA 1
ATOM 613 C C . THR A 1 81 ? -1.980 22.087 22.855 1.00 51.59 81 THR A C 1
ATOM 615 O O . THR A 1 81 ? -1.818 22.127 24.072 1.00 51.59 81 THR A O 1
ATOM 618 N N . LYS A 1 82 ? -3.186 21.847 22.319 1.00 52.19 82 LYS A N 1
ATOM 619 C CA . LYS A 1 82 ? -4.397 21.564 23.123 1.00 52.19 82 LYS A CA 1
ATOM 620 C C . LYS A 1 82 ? -4.717 20.066 23.256 1.00 52.19 82 LYS A C 1
ATOM 622 O O . LYS A 1 82 ? -5.692 19.711 23.914 1.00 52.19 82 LYS A O 1
ATOM 627 N N . SER A 1 83 ? -3.933 19.187 22.626 1.00 62.06 83 SER A N 1
ATOM 628 C CA . SER A 1 83 ? -4.324 17.786 22.408 1.00 62.06 83 SER A CA 1
ATOM 629 C C . SER A 1 83 ? -4.141 16.853 23.615 1.00 62.06 83 SER A C 1
ATOM 631 O O . SER A 1 83 ? -4.999 16.008 23.849 1.00 62.06 83 SER A O 1
ATOM 633 N N . ASP A 1 84 ? -3.078 17.003 24.410 1.00 72.25 84 ASP A N 1
ATOM 634 C CA . ASP A 1 84 ? -2.619 15.972 25.363 1.00 72.25 84 ASP A CA 1
ATOM 635 C C . ASP A 1 84 ? -3.649 15.582 26.451 1.00 72.25 84 ASP A C 1
ATOM 637 O O . ASP A 1 84 ? -3.760 14.409 26.813 1.00 72.25 84 ASP A O 1
ATOM 641 N N . ALA A 1 85 ? -4.444 16.531 26.960 1.00 79.50 85 ALA A N 1
ATOM 642 C CA . ALA A 1 85 ? -5.501 16.241 27.939 1.00 79.50 85 ALA A CA 1
ATOM 643 C C . ALA A 1 85 ? -6.719 15.549 27.296 1.00 79.50 85 ALA A C 1
ATOM 645 O O . ALA A 1 85 ? -7.256 14.586 27.848 1.00 79.50 85 ALA A O 1
ATOM 646 N N . LEU A 1 86 ? -7.114 16.006 26.102 1.00 84.06 86 LEU A N 1
ATOM 647 C CA . LEU A 1 86 ? -8.209 15.427 25.322 1.00 84.06 86 LEU A CA 1
ATOM 648 C C . LEU A 1 86 ? -7.864 14.007 24.854 1.00 84.06 86 LEU A C 1
ATOM 650 O O . LEU A 1 86 ? -8.714 13.119 24.909 1.00 84.06 86 LEU A O 1
ATOM 654 N N . LEU A 1 87 ? -6.607 13.772 24.464 1.00 84.62 87 LEU A N 1
ATOM 655 C CA . LEU A 1 87 ? -6.072 12.448 24.153 1.00 84.62 87 LEU A CA 1
ATOM 656 C C . LEU A 1 87 ? -6.219 11.513 25.352 1.00 84.62 87 LEU A C 1
ATOM 658 O O . LEU A 1 87 ? -6.923 10.517 25.235 1.00 84.62 87 LEU A O 1
ATOM 662 N N . ARG A 1 88 ? -5.686 11.872 26.527 1.00 85.31 88 ARG A N 1
ATOM 663 C CA . ARG A 1 88 ? -5.783 11.041 27.745 1.00 85.31 88 ARG A CA 1
ATOM 664 C C . ARG A 1 88 ? -7.228 10.701 28.127 1.00 85.31 88 ARG A C 1
ATOM 666 O O . ARG A 1 88 ? -7.510 9.571 28.527 1.00 85.31 88 ARG A O 1
ATOM 673 N N . GLN A 1 89 ? -8.160 11.645 27.975 1.00 89.12 89 GLN A N 1
ATOM 674 C CA . GLN A 1 89 ? -9.590 11.394 28.188 1.00 89.12 89 GLN A CA 1
ATOM 675 C C . GLN A 1 89 ? -10.171 10.424 27.142 1.00 89.12 89 GLN A C 1
ATOM 677 O O . GLN A 1 89 ? -10.929 9.517 27.493 1.00 89.12 89 GLN A O 1
ATOM 682 N N . THR A 1 90 ? -9.791 10.586 25.873 1.00 91.12 90 THR A N 1
ATOM 683 C CA . THR A 1 90 ? -10.208 9.716 24.762 1.00 91.12 90 THR A CA 1
ATOM 684 C C . THR A 1 90 ? -9.686 8.292 24.966 1.00 91.12 90 THR A C 1
ATOM 686 O O . THR A 1 90 ? -10.466 7.344 24.934 1.00 91.12 90 THR A O 1
ATOM 689 N N . GLU A 1 91 ? -8.403 8.132 25.296 1.00 90.94 91 GLU A N 1
ATOM 690 C CA . GLU A 1 91 ? -7.767 6.849 25.618 1.00 90.94 91 GLU A CA 1
ATOM 691 C C . GLU A 1 91 ? -8.443 6.156 26.808 1.00 90.94 91 GLU A C 1
ATOM 693 O O . GLU A 1 91 ? -8.721 4.957 26.762 1.00 90.94 91 GLU A O 1
ATOM 698 N N . ALA A 1 92 ? -8.764 6.901 27.872 1.00 90.81 92 ALA A N 1
ATOM 699 C CA . ALA A 1 92 ? -9.492 6.370 29.022 1.00 90.81 92 ALA A CA 1
ATOM 700 C C . ALA A 1 92 ? -10.903 5.874 28.649 1.00 90.81 92 ALA A C 1
ATOM 702 O O . ALA A 1 92 ? -11.356 4.869 29.200 1.00 90.81 92 ALA A O 1
ATOM 703 N N . ASN A 1 93 ? -11.582 6.526 27.699 1.00 91.62 93 ASN A N 1
ATOM 704 C CA . ASN A 1 93 ? -12.861 6.055 27.162 1.00 91.62 93 ASN A CA 1
ATOM 705 C C . ASN A 1 93 ? -12.681 4.786 26.306 1.00 91.62 93 ASN A C 1
ATOM 707 O O . ASN A 1 93 ? -13.346 3.778 26.539 1.00 91.62 93 ASN A O 1
ATOM 711 N N . MET A 1 94 ? -11.711 4.785 25.385 1.00 93.19 94 MET A N 1
ATOM 712 C CA . MET A 1 94 ? -11.379 3.631 24.536 1.00 93.19 94 MET A CA 1
ATOM 713 C C . MET A 1 94 ? -11.024 2.388 25.357 1.00 93.19 94 MET A C 1
ATOM 715 O O . MET A 1 94 ? -11.462 1.291 25.030 1.00 93.19 94 MET A O 1
ATOM 719 N N . ASN A 1 95 ? -10.270 2.549 26.448 1.00 91.00 95 ASN A N 1
ATOM 720 C CA . ASN A 1 95 ? -9.921 1.455 27.356 1.00 91.00 95 ASN A CA 1
ATOM 721 C C . ASN A 1 95 ? -11.156 0.846 28.046 1.00 91.00 95 ASN A C 1
ATOM 723 O O . ASN A 1 95 ? -11.248 -0.377 28.143 1.00 91.00 95 ASN A O 1
ATOM 727 N N . LYS A 1 96 ? -12.124 1.671 28.476 1.00 90.12 96 LYS A N 1
ATOM 728 C CA . LYS A 1 96 ? -13.399 1.197 29.047 1.00 90.12 96 LYS A CA 1
ATOM 729 C C . LYS A 1 96 ? -14.241 0.458 28.006 1.00 90.12 96 LYS A C 1
ATOM 731 O O . LYS A 1 96 ? -14.750 -0.620 28.291 1.00 90.12 96 LYS A O 1
ATOM 736 N N . LEU A 1 97 ? -14.347 1.008 26.796 1.00 90.00 97 LEU A N 1
ATOM 737 C CA . LEU A 1 97 ? -15.096 0.402 25.690 1.00 90.00 97 LEU A CA 1
ATOM 738 C C . LEU A 1 97 ? -14.461 -0.921 25.230 1.00 90.00 97 LEU A C 1
ATOM 740 O O . LEU A 1 97 ? -15.172 -1.894 25.009 1.00 90.00 97 LEU A O 1
ATOM 744 N N . PHE A 1 98 ? -13.130 -1.010 25.185 1.00 89.62 98 PHE A N 1
ATOM 745 C CA . PHE A 1 98 ? -12.414 -2.260 24.915 1.00 89.62 98 PHE A CA 1
ATOM 746 C C . PHE A 1 98 ? -12.692 -3.324 25.986 1.00 89.62 98 PHE A C 1
ATOM 748 O O . PHE A 1 98 ? -12.977 -4.468 25.655 1.00 89.62 98 PHE A O 1
ATOM 755 N N . GLN A 1 99 ? -12.673 -2.953 27.272 1.00 87.19 99 GLN A N 1
ATOM 756 C CA . GLN A 1 99 ? -13.040 -3.870 28.358 1.00 87.19 99 GLN A CA 1
ATOM 757 C C . GLN A 1 99 ? -14.504 -4.319 28.261 1.00 87.19 99 GLN A C 1
ATOM 759 O O . GLN A 1 99 ? -14.774 -5.507 28.411 1.00 87.19 99 GLN A O 1
ATOM 764 N N . PHE A 1 100 ? -15.432 -3.410 27.951 1.00 86.38 100 PHE A N 1
ATOM 765 C CA . PHE A 1 100 ? -16.842 -3.736 27.722 1.00 86.38 100 PHE A CA 1
ATOM 766 C C . PHE A 1 100 ? -17.024 -4.739 26.570 1.00 86.38 100 PHE A C 1
ATOM 768 O O . PHE A 1 100 ? -17.716 -5.737 26.747 1.00 86.38 100 PHE A O 1
ATOM 775 N N . LEU A 1 101 ? -16.342 -4.550 25.435 1.00 85.00 101 LEU A N 1
ATOM 776 C CA . LEU A 1 101 ? -16.409 -5.482 24.301 1.00 85.00 101 LEU A CA 1
ATOM 777 C C . LEU A 1 101 ? -15.694 -6.827 24.544 1.00 85.00 101 LEU A C 1
ATOM 779 O O . LEU A 1 101 ? -15.987 -7.799 23.852 1.00 85.00 101 LEU A O 1
ATOM 783 N N . HIS A 1 102 ? -14.780 -6.912 25.519 1.00 79.44 102 HIS A N 1
ATOM 784 C CA . HIS A 1 102 ? -14.097 -8.160 25.904 1.00 79.44 102 HIS A CA 1
ATOM 785 C C . HIS A 1 102 ? -14.761 -8.923 27.061 1.00 79.44 102 HIS A C 1
ATOM 787 O O . HIS A 1 102 ? -14.484 -10.112 27.210 1.00 79.44 102 HIS A O 1
ATOM 793 N N . LEU A 1 103 ? -15.572 -8.262 27.897 1.00 78.31 103 LEU A N 1
ATOM 794 C CA . LEU A 1 103 ? -16.108 -8.815 29.156 1.00 78.31 103 LEU A CA 1
ATOM 795 C C . LEU A 1 103 ? -17.637 -8.692 29.304 1.00 78.31 103 LEU A C 1
ATOM 797 O O . LEU A 1 103 ? -18.205 -9.265 30.233 1.00 78.31 103 LEU A O 1
ATOM 801 N N . GLY A 1 104 ? -18.304 -7.923 28.442 1.00 63.69 104 GLY A N 1
ATOM 802 C CA . GLY A 1 104 ? -19.749 -7.707 28.483 1.00 63.69 104 GLY A CA 1
ATOM 803 C C . GLY A 1 104 ? -20.559 -8.922 28.022 1.00 63.69 104 GLY A C 1
ATOM 804 O O . GLY A 1 104 ? -20.075 -9.782 27.286 1.00 63.69 104 GLY A O 1
ATOM 805 N N . SER A 1 105 ? -21.830 -8.980 28.428 1.00 62.22 105 SER A N 1
ATOM 806 C CA . SER A 1 105 ? -22.772 -9.953 27.874 1.00 62.22 105 SER A CA 1
ATOM 807 C C . SER A 1 105 ? -23.093 -9.617 26.413 1.00 62.22 105 SER A C 1
ATOM 809 O O . SER A 1 105 ? -23.323 -8.461 26.054 1.00 62.22 105 SER A O 1
ATOM 811 N N . SER A 1 106 ? -23.167 -10.645 25.564 1.00 62.28 106 SER A N 1
ATOM 812 C CA . SER A 1 106 ? -23.390 -10.503 24.115 1.00 62.28 106 SER A CA 1
ATOM 813 C C . SER A 1 106 ? -24.720 -9.841 23.730 1.00 62.28 106 SER A C 1
ATOM 815 O O . SER A 1 106 ? -24.879 -9.423 22.591 1.00 62.28 106 SER A O 1
ATOM 817 N N . GLN A 1 107 ? -25.662 -9.716 24.668 1.00 62.28 107 GLN A N 1
ATOM 818 C CA . GLN A 1 107 ? -26.974 -9.093 24.458 1.00 62.28 107 GLN A CA 1
ATOM 819 C C . GLN A 1 107 ? -26.916 -7.567 24.267 1.00 62.28 107 GLN A C 1
ATOM 821 O O . GLN A 1 107 ? -27.856 -7.004 23.719 1.00 62.28 107 GLN A O 1
ATOM 826 N N . ASN A 1 108 ? -25.835 -6.906 24.704 1.00 70.75 108 ASN A N 1
ATOM 827 C CA . ASN A 1 108 ? -25.684 -5.443 24.651 1.00 70.75 108 ASN A CA 1
ATOM 828 C C . ASN A 1 108 ? -24.571 -4.969 23.696 1.00 70.75 108 ASN A C 1
ATOM 830 O O . ASN A 1 108 ? -24.237 -3.787 23.696 1.00 70.75 108 ASN A O 1
ATOM 834 N N . ILE A 1 109 ? -23.964 -5.875 22.924 1.00 84.00 109 ILE A N 1
ATOM 835 C CA . ILE A 1 109 ? -22.874 -5.564 21.989 1.00 84.00 109 ILE A CA 1
ATOM 836 C C . ILE A 1 109 ? -23.434 -5.606 20.570 1.00 84.00 109 ILE A C 1
ATOM 838 O O . ILE A 1 109 ? -23.913 -6.653 20.129 1.00 84.00 109 ILE A O 1
ATOM 842 N N . LYS A 1 110 ? -23.361 -4.490 19.841 1.00 88.62 110 LYS A N 1
ATOM 843 C CA . LYS A 1 110 ? -23.878 -4.422 18.471 1.00 88.62 110 LYS A CA 1
ATOM 844 C C . LYS A 1 110 ? -22.871 -4.958 17.443 1.00 88.62 110 LYS A C 1
ATOM 846 O O . LYS A 1 110 ? -21.661 -4.933 17.695 1.00 88.62 110 LYS A O 1
ATOM 851 N N . PRO A 1 111 ? -23.325 -5.436 16.265 1.00 86.25 111 PRO A N 1
ATOM 852 C CA . PRO A 1 111 ? -22.472 -6.129 15.299 1.00 86.25 111 PRO A CA 1
ATOM 853 C C . PRO A 1 111 ? -21.238 -5.347 14.830 1.00 86.25 111 PRO A C 1
ATOM 855 O O . PRO A 1 111 ? -20.201 -5.970 14.588 1.00 86.25 111 PRO A O 1
ATOM 858 N N . ASP A 1 112 ? -21.314 -4.016 14.721 1.00 91.44 112 ASP A N 1
ATOM 859 C CA . ASP A 1 112 ? -20.214 -3.182 14.223 1.00 91.44 112 ASP A CA 1
ATOM 860 C C . ASP A 1 112 ? -19.411 -2.467 15.324 1.00 91.44 112 ASP A C 1
ATOM 862 O O . ASP A 1 112 ? -18.406 -1.824 15.015 1.00 91.44 112 ASP A O 1
ATOM 866 N N . ASP A 1 113 ? -19.762 -2.620 16.606 1.00 92.25 113 ASP A N 1
ATOM 867 C CA . ASP A 1 113 ? -19.075 -1.940 17.720 1.00 92.25 113 ASP A CA 1
ATOM 868 C C . ASP A 1 113 ? -17.562 -2.241 17.750 1.00 92.25 113 ASP A C 1
ATOM 870 O O . ASP A 1 113 ? -16.737 -1.346 17.956 1.00 92.25 113 ASP A O 1
ATOM 874 N N . SER A 1 114 ? -17.177 -3.489 17.446 1.00 93.56 114 SER A N 1
ATOM 875 C CA . SER A 1 114 ? -15.770 -3.899 17.304 1.00 93.56 114 SER A CA 1
ATOM 876 C C . SER A 1 114 ? -15.044 -3.155 16.179 1.00 93.56 114 SER A C 1
ATOM 878 O O . SER A 1 114 ? -13.866 -2.833 16.302 1.00 93.56 114 SER A O 1
ATOM 880 N N . THR A 1 115 ? -15.748 -2.903 15.074 1.00 94.31 115 THR A N 1
ATOM 881 C CA . THR A 1 115 ? -15.231 -2.263 13.858 1.00 94.31 115 THR A CA 1
ATOM 882 C C . THR A 1 115 ? -14.989 -0.779 14.095 1.00 94.31 115 THR A C 1
ATOM 884 O O . THR A 1 115 ? -13.951 -0.236 13.722 1.00 94.31 115 THR A O 1
ATOM 887 N N . ILE A 1 116 ? -15.925 -0.137 14.789 1.00 94.50 116 ILE A N 1
ATOM 888 C CA . ILE A 1 116 ? -15.893 1.291 15.091 1.00 94.50 116 ILE A CA 1
ATOM 889 C C . ILE A 1 116 ? -14.817 1.595 16.146 1.00 94.50 116 ILE A C 1
ATOM 891 O O . ILE A 1 116 ? -14.035 2.531 15.968 1.00 94.50 116 ILE A O 1
ATOM 895 N N . LEU A 1 117 ? -14.672 0.751 17.180 1.00 95.25 117 LEU A N 1
ATOM 896 C CA . LEU A 1 117 ? -13.560 0.868 18.133 1.00 95.25 117 LEU A CA 1
ATOM 897 C C . LEU A 1 117 ? -12.192 0.583 17.480 1.00 95.25 117 LEU A C 1
ATOM 899 O O . LEU A 1 117 ? -11.204 1.231 17.827 1.00 95.25 117 LEU A O 1
ATOM 903 N N . ALA A 1 118 ? -12.115 -0.343 16.520 1.00 95.88 118 ALA A N 1
ATOM 904 C CA . ALA A 1 118 ? -10.885 -0.612 15.775 1.00 95.88 118 ALA A CA 1
ATOM 905 C C . ALA A 1 118 ? -10.463 0.586 14.899 1.00 95.88 118 ALA A C 1
ATOM 907 O O . ALA A 1 118 ? -9.305 1.002 14.964 1.00 95.88 118 ALA A O 1
ATOM 908 N N . GLN A 1 119 ? -11.396 1.216 14.171 1.00 94.81 119 GLN A N 1
ATOM 909 C CA . GLN A 1 119 ? -11.122 2.464 13.443 1.00 94.81 119 GLN A CA 1
ATOM 910 C C . GLN A 1 119 ? -10.671 3.587 14.392 1.00 94.81 119 GLN A C 1
ATOM 912 O O . GLN A 1 119 ? -9.731 4.313 14.078 1.00 94.81 119 GLN A O 1
ATOM 917 N N . ALA A 1 120 ? -11.276 3.706 15.578 1.00 95.19 120 ALA A N 1
ATOM 918 C CA . ALA A 1 120 ? -10.849 4.673 16.588 1.00 95.19 120 ALA A CA 1
ATOM 919 C C . ALA A 1 120 ? -9.408 4.412 17.087 1.00 95.19 120 ALA A C 1
ATOM 921 O O . ALA A 1 120 ? -8.648 5.362 17.288 1.00 95.19 120 ALA A O 1
ATOM 922 N N . TYR A 1 121 ? -8.998 3.145 17.245 1.00 96.75 121 TYR A N 1
ATOM 923 C CA . TYR A 1 121 ? -7.609 2.783 17.566 1.00 96.75 121 TYR A CA 1
ATOM 924 C C . TYR A 1 121 ? -6.628 3.075 16.423 1.00 96.75 121 TYR A C 1
ATOM 926 O O . TYR A 1 121 ? -5.529 3.556 16.695 1.00 96.75 121 TYR A O 1
ATOM 934 N N . LEU A 1 122 ? -7.023 2.849 15.165 1.00 94.94 122 LEU A N 1
ATOM 935 C CA . LEU A 1 122 ? -6.233 3.246 13.995 1.00 94.94 122 LEU A CA 1
ATOM 936 C C . LEU A 1 122 ? -6.029 4.772 13.966 1.00 94.94 122 LEU A C 1
ATOM 938 O O . LEU A 1 122 ? -4.889 5.227 13.943 1.00 94.94 122 LEU A 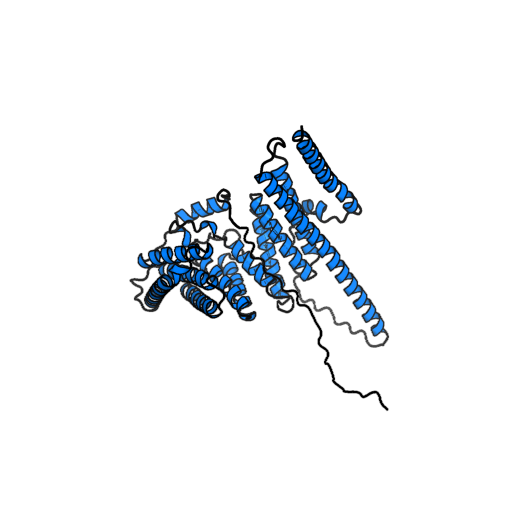O 1
ATOM 942 N N . ASN A 1 123 ? -7.109 5.552 14.101 1.00 92.88 123 ASN A N 1
ATOM 943 C CA . ASN A 1 123 ? -7.070 7.019 14.135 1.00 92.88 123 ASN A CA 1
ATOM 944 C C . ASN A 1 123 ? -6.092 7.558 15.199 1.00 92.88 123 ASN A C 1
ATOM 946 O O . ASN A 1 123 ? -5.275 8.438 14.924 1.00 92.88 123 ASN A O 1
ATOM 950 N N . ILE A 1 124 ? -6.163 7.030 16.428 1.00 92.44 124 ILE A N 1
ATOM 951 C CA . ILE A 1 124 ? -5.288 7.455 17.531 1.00 92.44 124 ILE A CA 1
ATOM 952 C C . ILE A 1 124 ? -3.848 6.960 17.344 1.00 92.44 124 ILE A C 1
ATOM 954 O O . ILE A 1 124 ? -2.920 7.687 17.693 1.00 92.44 124 ILE A O 1
ATOM 958 N N . SER A 1 125 ? -3.622 5.798 16.727 1.00 92.69 125 SER A N 1
ATOM 959 C CA . SER A 1 125 ? -2.268 5.391 16.336 1.00 92.69 125 SER A CA 1
ATOM 960 C C . SER A 1 125 ? -1.644 6.369 15.338 1.00 92.69 125 SER A C 1
ATOM 962 O O . SER A 1 125 ? -0.525 6.826 15.561 1.00 92.69 125 SER A O 1
ATOM 964 N N . THR A 1 126 ? -2.369 6.753 14.282 1.00 88.62 126 THR A N 1
ATOM 965 C CA . THR A 1 126 ? -1.898 7.745 13.300 1.00 88.62 126 THR A CA 1
ATOM 966 C C . THR A 1 126 ? -1.569 9.082 13.973 1.00 88.62 126 THR A C 1
ATOM 968 O O . THR A 1 126 ? -0.562 9.706 13.641 1.00 88.62 126 THR A O 1
ATOM 971 N N . VAL A 1 127 ? -2.338 9.500 14.986 1.00 89.00 127 VAL A N 1
ATOM 972 C CA . VAL A 1 127 ? -1.987 10.656 15.830 1.00 89.00 127 VAL A CA 1
ATOM 973 C C . VAL A 1 127 ? -0.656 10.437 16.558 1.00 89.00 127 VAL A C 1
ATOM 975 O O . VAL A 1 127 ? 0.236 11.278 16.466 1.00 89.00 127 VAL A O 1
ATOM 978 N N . TYR A 1 128 ? -0.480 9.314 17.256 1.00 88.38 128 TYR A N 1
ATOM 979 C CA . TYR A 1 128 ? 0.751 9.026 18.000 1.00 88.38 128 TYR A CA 1
ATOM 980 C C . TYR A 1 128 ? 1.997 8.889 17.109 1.00 88.38 128 TYR A C 1
ATOM 982 O O . TYR A 1 128 ? 3.067 9.343 17.505 1.00 88.38 128 TYR A O 1
ATOM 990 N N . HIS A 1 129 ? 1.861 8.343 15.900 1.00 83.75 129 HIS A N 1
ATOM 991 C CA . HIS A 1 129 ? 2.938 8.222 14.907 1.00 83.75 129 HIS A CA 1
ATOM 992 C C . HIS A 1 129 ? 3.418 9.580 14.372 1.00 83.75 129 HIS A C 1
ATOM 994 O O . HIS A 1 129 ? 4.600 9.729 14.067 1.00 83.75 129 HIS A O 1
ATOM 1000 N N . ASN A 1 130 ? 2.521 10.570 14.281 1.00 78.62 130 ASN A N 1
ATOM 1001 C CA . ASN A 1 130 ? 2.826 11.915 13.777 1.00 78.62 130 ASN A CA 1
ATOM 1002 C C . ASN A 1 130 ? 3.185 12.933 14.885 1.00 78.62 130 ASN A C 1
ATOM 1004 O O . ASN A 1 130 ? 3.864 13.921 14.612 1.00 78.62 130 ASN A O 1
ATOM 1008 N N . LEU A 1 131 ? 2.784 12.711 16.145 1.00 73.50 131 LEU A N 1
ATOM 1009 C CA . LEU A 1 131 ? 3.053 13.619 17.275 1.00 73.50 131 LEU A CA 1
ATOM 1010 C C . LEU A 1 131 ? 4.505 13.556 17.802 1.00 73.50 131 LEU A C 1
ATOM 1012 O O . LEU A 1 131 ? 4.731 13.150 18.945 1.00 73.50 131 LEU A O 1
ATOM 1016 N N . ASN A 1 132 ? 5.452 14.069 17.006 1.00 59.72 132 ASN A N 1
ATOM 1017 C CA . ASN A 1 132 ? 6.899 14.173 17.269 1.00 59.72 132 ASN A CA 1
ATOM 1018 C C . ASN A 1 132 ? 7.592 12.821 17.535 1.00 59.72 132 ASN A C 1
ATOM 1020 O O . ASN A 1 132 ? 7.306 12.151 18.522 1.00 59.72 132 ASN A O 1
ATOM 1024 N N . SER A 1 133 ? 8.588 12.483 16.706 1.00 64.06 133 SER A N 1
ATOM 1025 C CA . SER A 1 133 ? 9.244 11.166 16.531 1.00 64.06 133 SER A CA 1
ATOM 1026 C C . SER A 1 133 ? 10.011 10.559 17.730 1.00 64.06 133 SER A C 1
ATOM 1028 O O . SER A 1 133 ? 10.998 9.847 17.550 1.00 64.06 133 SER A O 1
ATOM 1030 N N . LYS A 1 134 ? 9.586 10.801 18.973 1.00 79.50 134 LYS A N 1
ATOM 1031 C CA . LYS A 1 134 ? 10.086 10.110 20.166 1.00 79.50 134 LYS A CA 1
ATOM 1032 C C . LYS A 1 134 ? 9.706 8.630 20.113 1.00 79.50 134 LYS A C 1
ATOM 1034 O O . LYS A 1 134 ? 8.535 8.292 19.951 1.00 79.50 134 LYS A O 1
ATOM 1039 N N . ARG A 1 135 ? 10.677 7.748 20.366 1.00 85.06 135 ARG A N 1
ATOM 1040 C CA . ARG A 1 135 ? 10.505 6.280 20.357 1.00 85.06 135 ARG A CA 1
ATOM 1041 C C . ARG A 1 135 ? 9.342 5.788 21.240 1.00 85.06 135 ARG A C 1
ATOM 1043 O O . ARG A 1 135 ? 8.671 4.825 20.892 1.00 85.06 135 ARG A O 1
ATOM 1050 N N . GLU A 1 136 ? 9.060 6.485 22.341 1.00 87.19 136 GLU A N 1
ATOM 1051 C CA . GLU A 1 136 ? 7.914 6.231 23.230 1.00 87.19 136 GLU A CA 1
ATOM 1052 C C . GLU A 1 136 ? 6.559 6.377 22.513 1.00 87.19 136 GLU A C 1
ATOM 1054 O O . GLU A 1 136 ? 5.713 5.492 22.612 1.00 87.19 136 GLU A O 1
ATOM 1059 N N . LYS A 1 137 ? 6.364 7.465 21.749 1.00 87.69 137 LYS A N 1
ATOM 1060 C CA . LYS A 1 137 ? 5.139 7.718 20.970 1.00 87.69 137 LYS A CA 1
ATOM 1061 C C . LYS A 1 137 ? 4.929 6.622 19.912 1.00 87.69 137 LYS A C 1
ATOM 1063 O O . LYS A 1 137 ? 3.804 6.168 19.725 1.00 87.69 137 LYS A O 1
ATOM 1068 N N . ILE A 1 138 ? 6.017 6.136 19.306 1.00 89.88 138 ILE A N 1
ATOM 1069 C CA . ILE A 1 138 ? 6.012 5.042 18.320 1.00 89.88 138 ILE A CA 1
ATOM 1070 C C . ILE A 1 138 ? 5.560 3.708 18.952 1.00 89.88 138 ILE A C 1
ATOM 1072 O O . ILE A 1 138 ? 4.734 3.008 18.371 1.00 89.88 138 ILE A O 1
ATOM 1076 N N . TYR A 1 139 ? 6.020 3.368 20.164 1.00 93.06 139 TYR A N 1
ATOM 1077 C CA . TYR A 1 139 ? 5.532 2.171 20.872 1.00 93.06 139 TYR A CA 1
ATOM 1078 C C . TYR A 1 139 ? 4.070 2.294 21.341 1.00 93.06 139 TYR A C 1
ATOM 1080 O O . TYR A 1 139 ? 3.362 1.291 21.399 1.00 93.06 139 TYR A O 1
ATOM 1088 N N . ILE A 1 140 ? 3.581 3.505 21.636 1.00 91.75 140 ILE A N 1
ATOM 1089 C CA . ILE A 1 140 ? 2.155 3.724 21.935 1.00 91.75 140 ILE A CA 1
ATOM 1090 C C . ILE A 1 140 ? 1.294 3.508 20.677 1.00 91.75 140 ILE A C 1
ATOM 1092 O O . ILE A 1 140 ? 0.250 2.861 20.760 1.00 91.75 140 ILE A O 1
ATOM 1096 N N . ALA A 1 141 ? 1.752 3.979 19.511 1.00 93.12 141 ALA A N 1
ATOM 1097 C CA . ALA A 1 141 ? 1.110 3.710 18.223 1.00 93.12 141 ALA A CA 1
ATOM 1098 C C . ALA A 1 141 ? 1.027 2.195 17.933 1.00 93.12 141 ALA A C 1
ATOM 1100 O O . ALA A 1 141 ? -0.066 1.671 17.713 1.00 93.12 141 ALA A O 1
ATOM 1101 N N . GLU A 1 142 ? 2.146 1.466 18.060 1.00 95.38 142 GLU A N 1
ATOM 1102 C CA . GLU A 1 142 ? 2.201 -0.003 17.930 1.00 95.38 142 GLU A CA 1
ATOM 1103 C C . GLU A 1 142 ? 1.140 -0.699 18.796 1.00 95.38 142 GLU A C 1
ATOM 1105 O O . GLU A 1 142 ? 0.316 -1.464 18.287 1.00 95.38 142 GLU A O 1
ATOM 1110 N N . ALA A 1 143 ? 1.095 -0.367 20.089 1.00 95.19 143 ALA A N 1
ATOM 1111 C CA . ALA A 1 143 ? 0.167 -0.973 21.036 1.00 95.19 143 ALA A CA 1
ATOM 1112 C C . ALA A 1 143 ? -1.314 -0.727 20.681 1.00 95.19 143 ALA A C 1
ATOM 1114 O O . ALA A 1 143 ? -2.167 -1.569 20.986 1.00 95.19 143 ALA A O 1
ATOM 1115 N N . TYR A 1 144 ? -1.645 0.395 20.029 1.00 95.94 144 TYR A N 1
ATOM 1116 C CA . TYR A 1 144 ? -3.000 0.668 19.544 1.00 95.94 144 TYR A CA 1
ATOM 1117 C C . TYR A 1 144 ? -3.332 -0.078 18.244 1.00 95.94 144 TYR A C 1
ATOM 1119 O O . TYR A 1 144 ? -4.435 -0.619 18.135 1.00 95.94 144 TYR A O 1
ATOM 1127 N N . LEU A 1 145 ? -2.392 -0.228 17.309 1.00 97.12 145 LEU A N 1
ATOM 1128 C CA . LEU A 1 145 ? -2.601 -1.032 16.094 1.00 97.12 145 LEU A CA 1
ATOM 1129 C C . LEU A 1 145 ? -2.729 -2.526 16.408 1.00 97.12 145 LEU A C 1
ATOM 1131 O O . LEU A 1 145 ? -3.631 -3.194 15.903 1.00 97.12 145 LEU A O 1
ATOM 1135 N N . THR A 1 146 ? -1.911 -3.043 17.325 1.00 95.94 146 THR A N 1
ATOM 1136 C CA . THR A 1 146 ? -2.016 -4.426 17.810 1.00 95.94 146 THR A CA 1
ATOM 1137 C C . THR A 1 146 ? -3.372 -4.690 18.493 1.00 95.94 146 THR A C 1
ATOM 1139 O O . THR A 1 146 ? -3.943 -5.775 18.344 1.00 95.94 146 THR A O 1
ATOM 1142 N N . ARG A 1 147 ? -3.978 -3.694 19.163 1.00 94.88 147 ARG A N 1
ATOM 1143 C CA . ARG A 1 147 ? -5.370 -3.785 19.663 1.00 94.88 147 ARG A CA 1
ATOM 1144 C C . ARG A 1 147 ? -6.417 -3.706 18.552 1.00 94.88 147 ARG A C 1
ATOM 1146 O O . ARG A 1 147 ? -7.386 -4.461 18.607 1.00 94.88 147 ARG A O 1
ATOM 1153 N N . CYS A 1 148 ? -6.222 -2.834 17.563 1.00 96.06 148 CYS A N 1
ATOM 1154 C CA . CYS A 1 148 ? -7.078 -2.719 16.382 1.00 96.06 148 CYS A CA 1
ATOM 1155 C C . CYS A 1 148 ? -7.194 -4.071 15.653 1.00 96.06 148 CYS A C 1
ATOM 1157 O O . CYS A 1 148 ? -8.296 -4.598 15.497 1.00 96.06 148 CYS A O 1
ATOM 1159 N N . ILE A 1 149 ? -6.061 -4.706 15.333 1.00 95.75 149 ILE A N 1
ATOM 1160 C CA . ILE A 1 149 ? -6.029 -6.037 14.707 1.00 95.75 149 ILE A CA 1
ATOM 1161 C C . ILE A 1 149 ? -6.684 -7.092 15.615 1.00 95.75 149 ILE A C 1
ATOM 1163 O O . ILE A 1 149 ? -7.472 -7.910 15.138 1.00 95.75 149 ILE A O 1
ATOM 1167 N N . LYS A 1 150 ? -6.442 -7.055 16.937 1.00 94.19 150 LYS A N 1
ATOM 1168 C CA . LYS A 1 150 ? -7.065 -7.994 17.891 1.00 94.19 150 LYS A CA 1
ATOM 1169 C C . LYS A 1 150 ? -8.600 -7.914 17.901 1.00 94.19 150 LYS A C 1
ATOM 1171 O O . LYS A 1 150 ? -9.237 -8.956 18.048 1.00 94.19 150 LYS A O 1
ATOM 1176 N N . LEU A 1 151 ? -9.191 -6.724 17.752 1.00 93.69 151 LEU A N 1
ATOM 1177 C CA . LEU A 1 151 ? -10.652 -6.533 17.690 1.00 93.69 151 LEU A CA 1
ATOM 1178 C C . LEU A 1 151 ? -11.284 -7.098 16.408 1.00 93.69 151 LEU A C 1
ATOM 1180 O O . LEU A 1 151 ? -12.466 -7.429 16.411 1.00 93.69 151 LEU A O 1
ATOM 1184 N N . LEU A 1 152 ? -10.510 -7.210 15.325 1.00 94.38 152 LEU A N 1
ATOM 1185 C CA . LEU A 1 152 ? -10.997 -7.613 14.001 1.00 94.38 152 LEU A CA 1
ATOM 1186 C C . LEU A 1 152 ? -10.572 -9.035 13.593 1.00 94.38 152 LEU A C 1
ATOM 1188 O O . LEU A 1 152 ? -10.885 -9.476 12.487 1.00 94.38 152 LEU A O 1
ATOM 1192 N N . LYS A 1 153 ? -9.894 -9.774 14.484 1.00 89.81 153 LYS A N 1
ATOM 1193 C CA . LYS A 1 153 ? -9.291 -11.093 14.210 1.00 89.81 153 LYS A CA 1
ATOM 1194 C C . LYS A 1 153 ? -10.264 -12.140 13.644 1.00 89.81 153 LYS A C 1
ATOM 1196 O O . LYS A 1 153 ? -9.852 -12.967 12.839 1.00 89.81 153 LYS A O 1
ATOM 1201 N N . ASP A 1 154 ? -11.535 -12.084 14.044 1.00 88.25 154 ASP A N 1
ATOM 1202 C CA . ASP A 1 154 ? -12.588 -13.030 13.635 1.00 88.25 154 ASP A CA 1
ATOM 1203 C C . ASP A 1 154 ? -13.387 -12.537 12.412 1.00 88.25 154 ASP A C 1
ATOM 1205 O O . ASP A 1 154 ? -14.282 -13.220 11.927 1.00 88.25 154 ASP A O 1
ATOM 1209 N N . LYS A 1 155 ? -13.068 -11.336 11.911 1.00 89.69 155 LYS A N 1
ATOM 1210 C CA . LYS A 1 155 ? -13.749 -10.647 10.805 1.00 89.69 155 LYS A CA 1
ATOM 1211 C C . LYS A 1 155 ? -12.752 -10.239 9.710 1.00 89.69 155 LYS A C 1
ATOM 1213 O O . LYS A 1 155 ? -12.924 -9.189 9.101 1.00 89.69 155 LYS A O 1
ATOM 1218 N N . LYS A 1 156 ? -11.685 -11.018 9.471 1.00 87.06 156 LYS A N 1
ATOM 1219 C CA . LYS A 1 156 ? -10.531 -10.603 8.636 1.00 87.06 156 LYS A CA 1
ATOM 1220 C C . LYS A 1 156 ? -10.864 -10.128 7.213 1.00 87.06 156 LYS A C 1
ATOM 1222 O O . LYS A 1 156 ? -10.129 -9.308 6.674 1.00 87.06 156 LYS A O 1
ATOM 1227 N N . VAL A 1 157 ? -11.941 -10.641 6.616 1.00 87.62 157 VAL A N 1
ATOM 1228 C CA . VAL A 1 157 ? -12.345 -10.367 5.224 1.00 87.62 157 VAL A CA 1
ATOM 1229 C C . VAL A 1 157 ? -13.767 -9.806 5.102 1.00 87.62 157 VAL A C 1
ATOM 1231 O O . VAL A 1 157 ? -14.391 -9.916 4.052 1.00 87.62 157 VAL A O 1
ATOM 1234 N N . ASP A 1 158 ? -14.299 -9.194 6.163 1.00 92.06 158 ASP A N 1
ATOM 1235 C CA . ASP A 1 158 ? -15.545 -8.431 6.044 1.00 92.06 158 ASP A CA 1
ATOM 1236 C C . ASP A 1 158 ? -15.284 -7.090 5.329 1.00 92.06 158 ASP A C 1
ATOM 1238 O O . ASP A 1 158 ? -14.269 -6.422 5.551 1.00 92.06 158 ASP A O 1
ATOM 1242 N N . ARG A 1 159 ? -16.214 -6.660 4.467 1.00 91.19 159 ARG A N 1
ATOM 1243 C CA . ARG A 1 159 ? -16.079 -5.400 3.718 1.00 91.19 159 ARG A CA 1
ATOM 1244 C C . ARG A 1 159 ? -15.967 -4.160 4.614 1.00 91.19 159 ARG A C 1
ATOM 1246 O O . ARG A 1 159 ? -15.416 -3.157 4.173 1.00 91.19 159 ARG A O 1
ATOM 1253 N N . LYS A 1 160 ? -16.459 -4.208 5.857 1.00 91.38 160 LYS A N 1
ATOM 1254 C CA . LYS A 1 160 ? -16.356 -3.138 6.865 1.00 91.38 160 LYS A CA 1
ATOM 1255 C C . LYS A 1 160 ? -15.012 -3.120 7.606 1.00 91.38 160 LYS A C 1
ATOM 1257 O O . LYS A 1 160 ? -14.694 -2.121 8.243 1.00 91.38 160 LYS A O 1
ATOM 1262 N N . THR A 1 161 ? -14.229 -4.200 7.556 1.00 93.75 161 THR A N 1
ATOM 1263 C CA . THR A 1 161 ? -13.012 -4.381 8.373 1.00 93.75 161 THR A CA 1
ATOM 1264 C C . THR A 1 161 ? -11.727 -4.455 7.552 1.00 93.75 161 THR A C 1
ATOM 1266 O O . THR A 1 161 ? -10.686 -4.023 8.046 1.00 93.75 161 THR A O 1
ATOM 1269 N N . ILE A 1 162 ? -11.779 -4.962 6.312 1.00 94.62 162 ILE A N 1
ATOM 1270 C CA . ILE A 1 162 ? -10.590 -5.223 5.480 1.00 94.62 162 ILE A CA 1
ATOM 1271 C C . ILE A 1 162 ? -9.703 -3.983 5.300 1.00 94.62 162 ILE A C 1
ATOM 1273 O O . ILE A 1 162 ? -8.483 -4.080 5.405 1.00 94.62 162 ILE A O 1
ATOM 1277 N N . MET A 1 163 ? -10.311 -2.807 5.105 1.00 91.75 163 MET A N 1
ATOM 1278 C CA . MET A 1 163 ? -9.582 -1.544 4.959 1.00 91.75 163 MET A CA 1
ATOM 1279 C C . MET A 1 163 ? -8.826 -1.195 6.248 1.00 91.75 163 MET A C 1
ATOM 1281 O O . MET A 1 163 ? -7.630 -0.928 6.204 1.00 91.75 163 MET A O 1
ATOM 1285 N N . ILE A 1 164 ? -9.498 -1.286 7.402 1.00 94.62 164 ILE A N 1
ATOM 1286 C CA . ILE A 1 164 ? -8.903 -1.026 8.722 1.00 94.62 164 ILE A CA 1
ATOM 1287 C C . ILE A 1 164 ? -7.736 -1.987 8.978 1.00 94.62 164 ILE A C 1
ATOM 1289 O O . ILE A 1 164 ? -6.687 -1.573 9.463 1.00 94.62 164 ILE A O 1
ATOM 1293 N N . LEU A 1 165 ? -7.907 -3.267 8.635 1.00 96.12 165 LEU A N 1
ATOM 1294 C CA . LEU A 1 165 ? -6.887 -4.296 8.813 1.00 96.12 165 LEU A CA 1
ATOM 1295 C C . LEU A 1 165 ? -5.665 -4.059 7.926 1.00 96.12 165 LEU A C 1
ATOM 1297 O O . LEU A 1 165 ? -4.548 -4.123 8.435 1.00 96.12 165 LEU A O 1
ATOM 1301 N N . ILE A 1 166 ? -5.839 -3.753 6.639 1.00 95.38 166 ILE A N 1
ATOM 1302 C CA . ILE A 1 166 ? -4.698 -3.450 5.766 1.00 95.38 166 ILE A CA 1
ATOM 1303 C C . ILE A 1 166 ? -4.000 -2.159 6.219 1.00 95.38 166 ILE A C 1
ATOM 1305 O O . ILE A 1 166 ? -2.782 -2.178 6.375 1.00 95.38 166 ILE A O 1
ATOM 1309 N N . SER A 1 167 ? -4.731 -1.085 6.549 1.00 94.38 167 SER A N 1
ATOM 1310 C CA . SER A 1 167 ? -4.132 0.142 7.104 1.00 94.38 167 SER A CA 1
ATOM 1311 C C . SER A 1 167 ? -3.378 -0.101 8.416 1.00 94.38 167 SER A C 1
ATOM 1313 O O . SER A 1 167 ? -2.277 0.413 8.591 1.00 94.38 167 SER A O 1
ATOM 1315 N N . ALA A 1 168 ? -3.920 -0.912 9.329 1.00 96.31 168 ALA A N 1
ATOM 1316 C CA . ALA A 1 168 ? -3.269 -1.194 10.607 1.00 96.31 168 ALA A CA 1
ATOM 1317 C C . ALA A 1 168 ? -1.995 -2.040 10.455 1.00 96.31 168 ALA A C 1
ATOM 1319 O O . ALA A 1 168 ? -1.024 -1.812 11.173 1.00 96.31 168 ALA A O 1
ATOM 1320 N N . ASN A 1 169 ? -1.971 -2.984 9.508 1.00 97.06 169 ASN A N 1
ATOM 1321 C CA . ASN A 1 169 ? -0.748 -3.711 9.169 1.00 97.06 169 ASN A CA 1
ATOM 1322 C C . ASN A 1 169 ? 0.264 -2.810 8.437 1.00 97.06 169 ASN A C 1
ATOM 1324 O O . ASN A 1 169 ? 1.457 -2.921 8.692 1.00 97.06 169 ASN A O 1
ATOM 1328 N N . PHE A 1 170 ? -0.186 -1.887 7.583 1.00 95.06 170 PHE A N 1
ATOM 1329 C CA . PHE A 1 170 ? 0.686 -0.971 6.837 1.00 95.06 170 PHE A CA 1
ATOM 1330 C C . PHE A 1 170 ? 1.441 -0.022 7.780 1.00 95.06 170 PHE A C 1
ATOM 1332 O O . PHE A 1 170 ? 2.669 0.050 7.752 1.00 95.06 170 PHE A O 1
ATOM 1339 N N . GLU A 1 171 ? 0.720 0.600 8.716 1.00 93.88 171 GLU A N 1
ATOM 1340 C CA . GLU A 1 171 ? 1.316 1.432 9.767 1.00 93.88 171 GLU A CA 1
ATOM 1341 C C . GLU A 1 171 ? 2.246 0.626 10.695 1.00 93.88 171 GLU A C 1
ATOM 1343 O O . GLU A 1 171 ? 3.318 1.110 11.056 1.00 93.88 171 GLU A O 1
ATOM 1348 N N . LEU A 1 172 ? 1.915 -0.633 11.029 1.00 96.00 172 LEU A N 1
ATOM 1349 C CA . LEU A 1 172 ? 2.833 -1.517 11.765 1.00 96.00 172 LEU A CA 1
ATOM 1350 C C . LEU A 1 172 ? 4.096 -1.856 10.956 1.00 96.00 172 LEU A C 1
ATOM 1352 O O . LEU A 1 172 ? 5.185 -1.898 11.531 1.00 96.00 172 LEU A O 1
ATOM 1356 N N . GLY A 1 173 ? 3.980 -2.042 9.639 1.00 94.25 173 GLY A N 1
ATOM 1357 C CA . GLY A 1 173 ? 5.108 -2.198 8.720 1.00 94.25 173 GLY A CA 1
ATOM 1358 C C . GLY A 1 173 ? 6.083 -1.025 8.828 1.00 94.25 173 GLY A C 1
ATOM 1359 O O . GLY A 1 173 ? 7.261 -1.225 9.147 1.00 94.25 173 GLY A O 1
ATOM 1360 N N . HIS A 1 174 ? 5.585 0.205 8.680 1.00 91.25 174 HIS A N 1
ATOM 1361 C CA . HIS A 1 174 ? 6.384 1.422 8.847 1.00 91.25 174 HIS A CA 1
ATOM 1362 C C . HIS A 1 174 ? 6.937 1.606 10.266 1.00 91.25 174 HIS A C 1
ATOM 1364 O O . HIS A 1 174 ? 8.087 2.016 10.419 1.00 91.25 174 HIS A O 1
ATOM 1370 N N . ILE A 1 175 ? 6.156 1.312 11.309 1.00 92.75 175 ILE A N 1
ATOM 1371 C CA . ILE A 1 175 ? 6.591 1.437 12.707 1.00 92.75 175 ILE A CA 1
ATOM 1372 C C . ILE A 1 175 ? 7.757 0.494 13.001 1.00 92.75 175 ILE A C 1
ATOM 1374 O O . ILE A 1 175 ? 8.767 0.931 13.550 1.00 92.75 175 ILE A O 1
ATOM 1378 N N . TRP A 1 176 ? 7.669 -0.778 12.607 1.00 93.81 176 TRP A N 1
ATOM 1379 C CA . TRP A 1 176 ? 8.760 -1.723 12.842 1.00 93.81 176 TRP A CA 1
ATOM 1380 C C . TRP A 1 176 ? 9.973 -1.467 11.940 1.00 93.81 176 TRP A C 1
ATOM 1382 O O . TRP A 1 176 ? 11.090 -1.717 12.385 1.00 93.81 176 TRP A O 1
ATOM 1392 N N . TYR A 1 177 ? 9.796 -0.869 10.755 1.00 90.31 177 TYR A N 1
ATOM 1393 C CA . TYR A 1 177 ? 10.911 -0.336 9.960 1.00 90.31 177 TYR A CA 1
ATOM 1394 C C . TYR A 1 177 ? 11.617 0.830 10.680 1.00 90.31 177 TYR A C 1
ATOM 1396 O O . TYR A 1 177 ? 12.823 0.781 10.899 1.00 90.31 177 TYR A O 1
ATOM 1404 N N . LYS A 1 178 ? 10.865 1.832 11.165 1.00 88.62 178 LYS A N 1
ATOM 1405 C CA . LYS A 1 178 ? 11.386 2.966 11.964 1.00 88.62 178 LYS A CA 1
ATOM 1406 C C . LYS A 1 178 ? 12.032 2.551 13.296 1.00 88.62 178 LYS A C 1
ATOM 1408 O O . LYS A 1 178 ? 12.771 3.335 13.885 1.00 88.62 178 LYS A O 1
ATOM 1413 N N . LEU A 1 179 ? 11.736 1.349 13.791 1.00 90.75 179 LEU A N 1
ATOM 1414 C CA . LEU A 1 179 ? 12.332 0.752 14.992 1.00 90.75 179 LEU A CA 1
ATOM 1415 C C . LEU A 1 179 ? 13.509 -0.198 14.687 1.00 90.75 179 LEU A C 1
ATOM 1417 O O . LEU A 1 179 ? 13.954 -0.891 15.603 1.00 90.75 179 LEU A O 1
ATOM 1421 N N . ASP A 1 180 ? 13.980 -0.228 13.436 1.00 90.25 180 ASP A N 1
ATOM 1422 C CA . ASP A 1 180 ? 15.037 -1.106 12.913 1.00 90.25 180 ASP A CA 1
ATOM 1423 C C . ASP A 1 180 ? 14.786 -2.602 13.185 1.00 90.25 180 ASP A C 1
ATOM 1425 O O . ASP A 1 180 ? 15.635 -3.360 13.649 1.00 90.25 180 ASP A O 1
ATOM 1429 N N . ASN A 1 181 ? 13.550 -3.045 12.934 1.00 92.44 181 ASN A N 1
ATOM 1430 C CA . ASN A 1 181 ? 13.163 -4.449 13.003 1.00 92.44 181 ASN A CA 1
ATOM 1431 C C . ASN A 1 181 ? 12.548 -4.908 11.675 1.00 92.44 181 ASN A C 1
ATOM 1433 O O . ASN A 1 181 ? 11.327 -4.996 11.502 1.00 92.44 181 ASN A O 1
ATOM 1437 N N . GLN A 1 182 ? 13.434 -5.203 10.726 1.00 90.06 182 GLN A N 1
ATOM 1438 C CA . GLN A 1 182 ? 13.067 -5.572 9.361 1.00 90.06 182 GLN A CA 1
ATOM 1439 C C . GLN A 1 182 ? 12.206 -6.844 9.301 1.00 90.06 182 GLN A C 1
ATOM 1441 O O . GLN A 1 182 ? 11.255 -6.888 8.528 1.00 90.06 182 GLN A O 1
ATOM 1446 N N . GLU A 1 183 ? 12.463 -7.850 10.146 1.00 90.94 183 GLU A N 1
ATOM 1447 C CA . GLU A 1 183 ? 11.676 -9.095 10.179 1.00 90.94 183 GLU A CA 1
ATOM 1448 C C . GLU A 1 183 ? 10.200 -8.855 10.524 1.00 90.94 183 GLU A C 1
ATOM 1450 O O . GLU A 1 183 ? 9.308 -9.322 9.810 1.00 90.94 183 GLU A O 1
ATOM 1455 N N . LYS A 1 184 ? 9.918 -8.088 11.589 1.00 93.62 184 LYS A N 1
ATOM 1456 C CA . LYS A 1 184 ? 8.537 -7.716 11.924 1.00 93.62 184 LYS A CA 1
ATOM 1457 C C . LYS A 1 184 ? 7.922 -6.853 10.834 1.00 93.62 184 LYS A C 1
ATOM 1459 O O . LYS A 1 184 ? 6.780 -7.099 10.468 1.00 93.62 184 LYS A O 1
ATOM 1464 N N . SER A 1 185 ? 8.667 -5.887 10.296 1.00 94.25 185 SER A N 1
ATOM 1465 C CA . SER A 1 185 ? 8.181 -5.016 9.224 1.00 94.25 185 SER A CA 1
ATOM 1466 C C . SER A 1 185 ? 7.721 -5.826 7.997 1.00 94.25 185 SER A C 1
ATOM 1468 O O . SER A 1 185 ? 6.551 -5.737 7.620 1.00 94.25 185 SER A O 1
ATOM 1470 N N . LYS A 1 186 ? 8.568 -6.732 7.474 1.00 92.31 186 LYS A N 1
ATOM 1471 C CA . LYS A 1 186 ? 8.210 -7.691 6.406 1.00 92.31 186 LYS A CA 1
ATOM 1472 C C . LYS A 1 186 ? 6.965 -8.506 6.756 1.00 92.31 186 LYS A C 1
ATOM 1474 O O . LYS A 1 186 ? 6.061 -8.622 5.935 1.00 92.31 186 LYS A O 1
ATOM 1479 N N . LYS A 1 187 ? 6.884 -9.047 7.981 1.00 94.50 187 LYS A N 1
ATOM 1480 C CA . LYS A 1 187 ? 5.736 -9.852 8.431 1.00 94.50 187 LYS A CA 1
ATOM 1481 C C . LYS A 1 187 ? 4.406 -9.103 8.290 1.00 94.50 187 LYS A C 1
ATOM 1483 O O . LYS A 1 187 ? 3.426 -9.712 7.867 1.00 94.50 187 LYS A O 1
ATOM 1488 N N . TYR A 1 188 ? 4.358 -7.811 8.617 1.00 96.50 188 TYR A N 1
ATOM 1489 C CA . TYR A 1 188 ? 3.128 -7.027 8.476 1.00 96.50 188 TYR A CA 1
ATOM 1490 C C . TYR A 1 188 ? 2.775 -6.743 7.007 1.00 96.50 188 TYR A C 1
ATOM 1492 O O . TYR A 1 188 ? 1.607 -6.870 6.640 1.00 96.50 188 TYR A O 1
ATOM 1500 N N . TYR A 1 189 ? 3.753 -6.480 6.133 1.00 94.69 189 TYR A N 1
ATOM 1501 C CA . TYR A 1 189 ? 3.491 -6.384 4.688 1.00 94.69 189 TYR A CA 1
ATOM 1502 C C . TYR A 1 189 ? 3.040 -7.730 4.073 1.00 94.69 189 TYR A C 1
ATOM 1504 O O . TYR A 1 189 ? 2.177 -7.747 3.195 1.00 94.69 189 TYR A O 1
ATOM 1512 N N . TYR A 1 190 ? 3.519 -8.873 4.577 1.00 93.50 190 TYR A N 1
ATOM 1513 C CA . TYR A 1 190 ? 3.010 -10.191 4.167 1.00 93.50 190 TYR A CA 1
ATOM 1514 C C . TYR A 1 190 ? 1.605 -10.512 4.696 1.00 93.50 190 TYR A C 1
ATOM 1516 O O . TYR A 1 190 ? 0.834 -11.168 3.997 1.00 93.50 190 TYR A O 1
ATOM 1524 N N . GLU A 1 191 ? 1.222 -10.026 5.879 1.00 95.56 191 GLU A N 1
ATOM 1525 C CA . GLU A 1 191 ? -0.173 -10.105 6.338 1.00 95.56 191 GLU A CA 1
ATOM 1526 C C . GLU A 1 191 ? -1.093 -9.291 5.404 1.00 95.56 191 GLU A C 1
ATOM 1528 O O . GLU A 1 191 ? -2.179 -9.757 5.072 1.00 95.56 191 GLU A O 1
ATOM 1533 N N . ILE A 1 192 ? -0.644 -8.139 4.879 1.00 95.88 192 ILE A N 1
ATOM 1534 C CA . ILE A 1 192 ? -1.380 -7.383 3.845 1.00 95.88 192 ILE A CA 1
ATOM 1535 C C . ILE A 1 192 ? -1.535 -8.196 2.554 1.00 95.88 192 ILE A C 1
ATOM 1537 O O . ILE A 1 192 ? -2.642 -8.263 2.017 1.00 95.88 192 ILE A O 1
ATOM 1541 N N . LEU A 1 193 ? -0.463 -8.839 2.071 1.00 94.06 193 LEU A N 1
ATOM 1542 C CA . LEU A 1 19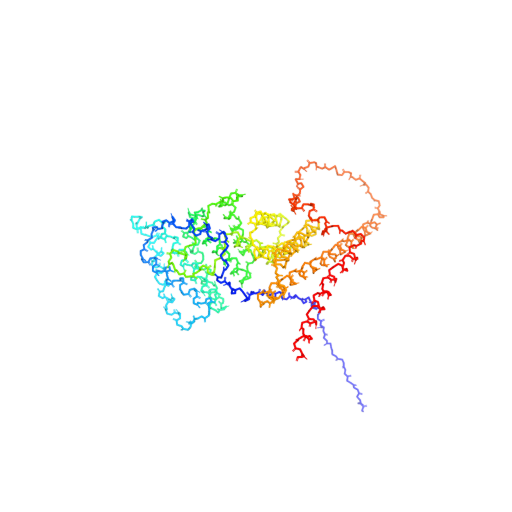3 ? -0.509 -9.719 0.895 1.00 94.06 193 LEU A CA 1
ATOM 1543 C C . LEU A 1 193 ? -1.578 -10.812 1.060 1.00 94.06 193 LEU A C 1
ATOM 1545 O O . LEU A 1 193 ? -2.386 -11.035 0.155 1.00 94.06 193 LEU A O 1
ATOM 1549 N N . GLN A 1 194 ? -1.613 -11.459 2.227 1.00 94.12 194 GLN A N 1
ATOM 1550 C CA . GLN A 1 194 ? -2.586 -12.504 2.548 1.00 94.12 194 GLN A CA 1
ATOM 1551 C C . GLN A 1 194 ? -4.012 -11.949 2.658 1.00 94.12 194 GLN A C 1
ATOM 1553 O O . GLN A 1 194 ? -4.926 -12.507 2.053 1.00 94.12 194 GLN A O 1
ATOM 1558 N N . LEU A 1 195 ? -4.210 -10.837 3.374 1.00 95.69 195 LEU A N 1
ATOM 1559 C CA . LEU A 1 195 ? -5.512 -10.182 3.542 1.00 95.69 195 LEU A CA 1
ATOM 1560 C C . LEU A 1 195 ? -6.113 -9.744 2.201 1.00 95.69 195 LEU A C 1
ATOM 1562 O O . LEU A 1 195 ? -7.271 -10.060 1.925 1.00 95.69 195 LEU A O 1
ATOM 1566 N N . TYR A 1 196 ? -5.334 -9.067 1.352 1.00 94.69 196 TYR A N 1
ATOM 1567 C CA . TYR A 1 196 ? -5.790 -8.651 0.025 1.00 94.69 196 TYR A CA 1
ATOM 1568 C C . TYR A 1 196 ? -6.128 -9.867 -0.845 1.00 94.69 196 TYR A C 1
ATOM 1570 O O . TYR A 1 196 ? -7.206 -9.921 -1.437 1.00 94.69 196 TYR A O 1
ATOM 1578 N N . THR A 1 197 ? -5.254 -10.876 -0.898 1.00 93.12 197 THR A N 1
ATOM 1579 C CA . THR A 1 197 ? -5.478 -12.072 -1.731 1.00 93.12 197 THR A CA 1
ATOM 1580 C C . THR A 1 197 ? -6.714 -12.855 -1.276 1.00 93.12 197 THR A C 1
ATOM 1582 O O . THR A 1 197 ? -7.508 -13.288 -2.109 1.00 93.12 197 THR A O 1
ATOM 1585 N N . LEU A 1 198 ? -6.936 -12.982 0.037 1.00 94.56 198 LEU A N 1
ATOM 1586 C CA . LEU A 1 198 ? -8.089 -13.689 0.601 1.00 94.56 198 LEU A CA 1
ATOM 1587 C C . LEU A 1 198 ? -9.407 -12.918 0.416 1.00 94.56 198 LEU A C 1
ATOM 1589 O O . LEU A 1 198 ? -10.441 -13.535 0.168 1.00 94.56 198 LEU A O 1
ATOM 1593 N N . TYR A 1 199 ? -9.376 -11.583 0.506 1.00 94.75 199 TYR A N 1
ATOM 1594 C CA . TYR A 1 199 ? -10.546 -10.727 0.282 1.00 94.75 199 TYR A CA 1
ATOM 1595 C C . TYR A 1 199 ? -10.946 -10.651 -1.196 1.00 94.75 199 TYR A C 1
ATOM 1597 O O . TYR A 1 199 ? -12.122 -10.768 -1.535 1.00 94.75 199 TYR A O 1
ATOM 1605 N N . THR A 1 200 ? -9.967 -10.469 -2.085 1.00 92.31 200 THR A N 1
ATOM 1606 C CA . THR A 1 200 ? -10.210 -10.328 -3.529 1.00 92.31 200 THR A CA 1
ATOM 1607 C C . THR A 1 200 ? -10.390 -11.664 -4.242 1.00 92.31 200 THR A C 1
ATOM 1609 O O . THR A 1 200 ? -10.980 -11.699 -5.317 1.00 92.31 200 THR A O 1
ATOM 1612 N N . GLN A 1 201 ? -9.893 -12.769 -3.674 1.00 89.94 201 GLN A N 1
ATOM 1613 C CA . GLN A 1 201 ? -9.854 -14.097 -4.305 1.00 89.94 201 GLN A CA 1
ATOM 1614 C C . GLN A 1 201 ? -9.124 -14.107 -5.664 1.00 89.94 201 GLN A C 1
ATOM 1616 O O . GLN A 1 201 ? -9.412 -14.948 -6.513 1.00 89.94 201 GLN A O 1
ATOM 1621 N N . GLY A 1 202 ? -8.219 -13.145 -5.896 1.00 82.81 202 GLY A N 1
ATOM 1622 C CA . GLY A 1 202 ? -7.582 -12.922 -7.199 1.00 82.81 202 GLY A CA 1
ATOM 1623 C C . GLY A 1 202 ? -8.522 -12.371 -8.282 1.00 82.81 202 GLY A C 1
ATOM 1624 O O . GLY A 1 202 ? -8.156 -12.371 -9.454 1.00 82.81 202 GLY A O 1
ATOM 1625 N N . LYS A 1 203 ? -9.729 -11.923 -7.913 1.00 85.31 203 LYS A N 1
ATOM 1626 C CA . LYS A 1 203 ? -10.744 -11.396 -8.831 1.00 85.31 203 LYS A CA 1
ATOM 1627 C C . LYS A 1 203 ? -10.748 -9.875 -8.882 1.00 85.31 203 LYS A C 1
ATOM 1629 O O . LYS A 1 203 ? -10.377 -9.180 -7.934 1.00 85.31 203 LYS A O 1
ATOM 1634 N N . ASP A 1 204 ? -11.253 -9.375 -10.000 1.00 79.94 204 ASP A N 1
ATOM 1635 C CA . ASP A 1 204 ? -11.336 -7.953 -10.311 1.00 79.94 204 ASP A CA 1
ATOM 1636 C C . ASP A 1 204 ? -12.627 -7.299 -9.771 1.00 79.94 204 ASP A C 1
ATOM 1638 O O . ASP A 1 204 ? -12.655 -6.096 -9.502 1.00 79.94 204 ASP A O 1
ATOM 1642 N N . ASP A 1 205 ? -13.689 -8.084 -9.592 1.00 82.06 205 ASP A N 1
ATOM 1643 C CA . ASP A 1 205 ? -15.061 -7.684 -9.247 1.00 82.06 205 ASP A CA 1
ATOM 1644 C C . ASP A 1 205 ? -15.400 -7.874 -7.753 1.00 82.06 205 ASP A C 1
ATOM 1646 O O . ASP A 1 205 ? -16.548 -8.116 -7.378 1.00 82.06 205 ASP A O 1
ATOM 1650 N N . TYR A 1 206 ? -14.398 -7.758 -6.877 1.00 86.81 206 TYR A N 1
ATOM 1651 C CA . TYR A 1 206 ? -14.581 -7.927 -5.435 1.00 86.81 206 TYR A CA 1
ATOM 1652 C C . TYR A 1 206 ? -15.531 -6.864 -4.820 1.00 86.81 206 TYR A C 1
ATOM 1654 O O . TYR A 1 206 ? -15.621 -5.738 -5.322 1.00 86.81 206 TYR A O 1
ATOM 1662 N N . PRO A 1 207 ? -16.204 -7.150 -3.684 1.00 86.12 207 PRO A N 1
ATOM 1663 C CA . PRO A 1 207 ? -17.085 -6.181 -3.025 1.00 86.12 207 PRO A CA 1
ATOM 1664 C C . PRO A 1 207 ? -16.333 -4.927 -2.559 1.00 86.12 207 PRO A C 1
ATOM 1666 O O . PRO A 1 207 ? -15.326 -5.031 -1.859 1.00 86.12 207 PRO A O 1
ATOM 1669 N N . VAL A 1 208 ? -16.832 -3.730 -2.880 1.00 85.69 208 VAL A N 1
ATOM 1670 C CA . VAL A 1 208 ? -16.189 -2.465 -2.473 1.00 85.69 208 VAL A CA 1
ATOM 1671 C C . VAL A 1 208 ? -16.102 -2.369 -0.934 1.00 85.69 208 VAL A C 1
ATOM 1673 O O . VAL A 1 208 ? -17.140 -2.461 -0.267 1.00 85.69 208 VAL A O 1
ATOM 1676 N N . PRO A 1 209 ? -14.898 -2.184 -0.348 1.00 88.62 209 PRO A N 1
ATOM 1677 C CA . PRO A 1 209 ? -14.738 -1.980 1.089 1.00 88.62 209 PRO A CA 1
ATOM 1678 C C . PRO A 1 209 ? -15.427 -0.709 1.589 1.00 88.62 209 PRO A C 1
ATOM 1680 O O . PRO A 1 209 ? -15.425 0.327 0.926 1.00 88.62 209 PRO A O 1
ATOM 1683 N N . VAL A 1 210 ? -15.972 -0.770 2.800 1.00 86.75 210 VAL A N 1
ATOM 1684 C CA . VAL A 1 210 ? -16.678 0.340 3.442 1.00 86.75 210 VAL A CA 1
ATOM 1685 C C . VAL A 1 210 ? -15.667 1.222 4.168 1.00 86.75 210 VAL A C 1
ATOM 1687 O O . VAL A 1 210 ? -15.021 0.791 5.123 1.00 86.75 210 VAL A O 1
ATOM 1690 N N . TYR A 1 211 ? -15.542 2.478 3.743 1.00 84.69 211 TYR A N 1
ATOM 1691 C CA . TYR A 1 211 ? -14.687 3.452 4.415 1.00 84.69 211 TYR A CA 1
ATOM 1692 C C . TYR A 1 211 ? -15.392 4.022 5.655 1.00 84.69 211 TYR A C 1
ATOM 1694 O O . TYR A 1 211 ? -16.210 4.932 5.564 1.00 84.69 211 TYR A O 1
ATOM 1702 N N . ILE A 1 212 ? -15.085 3.476 6.833 1.00 86.56 212 ILE A N 1
ATOM 1703 C CA . ILE A 1 212 ? -15.766 3.819 8.094 1.00 86.56 212 ILE A CA 1
ATOM 1704 C C . ILE A 1 212 ? -15.822 5.342 8.389 1.00 86.56 212 ILE A C 1
ATOM 1706 O O . ILE A 1 212 ? -16.888 5.822 8.780 1.00 86.56 212 ILE A O 1
ATOM 1710 N N . PRO A 1 213 ? -14.776 6.157 8.140 1.00 82.25 213 PRO A N 1
ATOM 1711 C CA . PRO A 1 213 ? -14.857 7.606 8.344 1.00 82.25 213 PRO A CA 1
ATOM 1712 C C . PRO A 1 213 ? -15.838 8.372 7.431 1.00 82.25 213 PRO A C 1
ATOM 1714 O O . PRO A 1 213 ? -16.116 9.530 7.731 1.00 82.25 213 PRO A O 1
ATOM 1717 N N . SER A 1 214 ? -16.408 7.786 6.362 1.00 78.94 214 SER A N 1
ATOM 1718 C CA . SER A 1 214 ? -17.467 8.471 5.589 1.00 78.94 214 SER A CA 1
ATOM 1719 C C . SER A 1 214 ? -18.862 8.382 6.216 1.00 78.94 214 SER A C 1
ATOM 1721 O O . SER A 1 214 ? -19.722 9.175 5.849 1.00 78.94 214 SER A O 1
ATOM 1723 N N . ILE A 1 215 ? -19.104 7.473 7.171 1.00 79.69 215 ILE A N 1
ATOM 1724 C CA . ILE A 1 215 ? -20.426 7.302 7.823 1.00 79.69 215 ILE A CA 1
ATOM 1725 C C . ILE A 1 215 ? -20.831 8.562 8.608 1.00 79.69 215 ILE A C 1
ATOM 1727 O O . ILE A 1 215 ? -22.004 8.890 8.749 1.00 79.69 215 ILE A O 1
ATOM 1731 N N . ILE A 1 216 ? -19.838 9.272 9.141 1.00 76.69 216 ILE A N 1
ATOM 1732 C CA . ILE A 1 216 ? -20.003 10.423 10.036 1.00 76.69 216 ILE A CA 1
ATOM 1733 C C . ILE A 1 216 ? -20.088 11.774 9.302 1.00 76.69 216 ILE A C 1
ATOM 1735 O O . ILE A 1 216 ? -20.169 12.806 9.969 1.00 76.69 216 ILE A O 1
ATOM 1739 N N . ASP A 1 217 ? -20.064 11.760 7.963 1.00 66.94 217 ASP A N 1
ATOM 1740 C CA . ASP A 1 217 ? -20.054 12.913 7.038 1.00 66.94 217 ASP A CA 1
ATOM 1741 C C . ASP A 1 217 ? -19.014 14.008 7.356 1.00 66.94 217 ASP A C 1
ATOM 1743 O O . ASP A 1 217 ? -19.175 15.190 7.064 1.00 66.94 217 ASP A O 1
ATOM 1747 N N . ILE A 1 218 ? -17.885 13.599 7.936 1.00 62.44 218 ILE A N 1
ATOM 1748 C CA . ILE A 1 218 ? -16.672 14.418 7.971 1.00 62.44 218 ILE A CA 1
ATOM 1749 C C . ILE A 1 218 ? -16.022 14.338 6.582 1.00 62.44 218 ILE A C 1
ATOM 1751 O O . ILE A 1 218 ? -15.996 13.264 5.975 1.00 62.44 218 ILE A O 1
ATOM 1755 N N . ASN A 1 219 ? -15.434 15.432 6.079 1.00 58.00 219 ASN A N 1
ATOM 1756 C CA . ASN A 1 219 ? -14.717 15.433 4.793 1.00 58.00 219 ASN A CA 1
ATOM 1757 C C . ASN A 1 219 ? -13.341 14.721 4.856 1.00 58.00 219 ASN A C 1
ATOM 1759 O O . ASN A 1 219 ? -12.326 15.216 4.376 1.00 58.00 219 ASN A O 1
ATOM 1763 N N . ALA A 1 220 ? -13.304 13.527 5.455 1.00 53.56 220 ALA A N 1
ATOM 1764 C CA . ALA A 1 220 ? -12.149 12.633 5.493 1.00 53.56 220 ALA A CA 1
ATOM 1765 C C . ALA A 1 220 ? -11.830 12.013 4.115 1.00 53.56 220 ALA A C 1
ATOM 1767 O O . ALA A 1 220 ? -10.763 11.432 3.932 1.00 53.56 220 ALA A O 1
ATOM 1768 N N . ARG A 1 221 ? -12.727 12.171 3.125 1.00 50.69 221 ARG A N 1
ATOM 1769 C CA . ARG A 1 221 ? -12.566 11.693 1.738 1.00 50.69 221 ARG A CA 1
ATOM 1770 C C . ARG A 1 221 ? -11.273 12.193 1.072 1.00 50.69 221 ARG A C 1
ATOM 1772 O O . ARG A 1 221 ? -10.715 11.473 0.252 1.00 50.69 221 ARG A O 1
ATOM 1779 N N . CYS A 1 222 ? -10.751 13.355 1.472 1.00 43.34 222 CYS A N 1
ATOM 1780 C CA . CYS A 1 222 ? -9.469 13.896 0.996 1.00 43.34 222 CYS A CA 1
ATOM 1781 C C . CYS A 1 222 ? -8.227 13.096 1.449 1.00 43.34 222 CYS A C 1
ATOM 1783 O O . CYS A 1 222 ? -7.134 13.365 0.963 1.00 43.34 222 CYS A O 1
ATOM 1785 N N . TYR A 1 223 ? -8.376 12.125 2.358 1.00 50.44 223 TYR A N 1
ATOM 1786 C CA . TYR A 1 223 ? -7.297 11.266 2.871 1.00 50.44 223 TYR A CA 1
ATOM 1787 C C . TYR A 1 223 ? -7.511 9.777 2.525 1.00 50.44 223 TYR A C 1
ATOM 1789 O O . TYR A 1 223 ? -6.969 8.894 3.188 1.00 50.44 223 TYR A O 1
ATOM 1797 N N . PHE A 1 224 ? -8.342 9.475 1.520 1.00 54.97 224 PHE A N 1
ATOM 1798 C CA . PHE A 1 224 ? -8.729 8.107 1.170 1.00 54.97 224 PHE A CA 1
ATOM 1799 C C . PHE A 1 224 ? -7.871 7.501 0.046 1.00 54.97 224 PHE A C 1
ATOM 1801 O O . PHE A 1 224 ? -7.984 7.893 -1.116 1.00 54.97 224 PHE A O 1
ATOM 1808 N N . SER A 1 225 ? -7.092 6.466 0.375 1.00 62.06 225 SER A N 1
ATOM 1809 C CA . SER A 1 225 ? -6.594 5.489 -0.605 1.00 62.06 225 SER A CA 1
ATOM 1810 C C . SER A 1 225 ? -7.633 4.386 -0.819 1.00 62.06 225 SER A C 1
ATOM 1812 O O . SER A 1 225 ? -8.145 3.821 0.148 1.00 62.06 225 SER A O 1
ATOM 1814 N N . ASN A 1 226 ? -7.906 4.020 -2.077 1.00 79.56 226 ASN A N 1
ATOM 1815 C CA . ASN A 1 226 ? -8.647 2.790 -2.373 1.00 79.56 226 ASN A CA 1
ATOM 1816 C C . ASN A 1 226 ? -7.789 1.543 -2.047 1.00 79.56 226 ASN A C 1
ATOM 1818 O O . ASN A 1 226 ? -6.572 1.643 -1.866 1.00 79.56 226 ASN A O 1
ATOM 1822 N N . LEU A 1 227 ? -8.429 0.369 -1.960 1.00 87.62 227 LEU A N 1
ATOM 1823 C CA . LEU A 1 227 ? -7.785 -0.873 -1.501 1.00 87.62 227 LEU A CA 1
ATOM 1824 C C . LEU A 1 227 ? -6.547 -1.220 -2.346 1.00 87.62 227 LEU A C 1
ATOM 1826 O O . LEU A 1 227 ? -5.480 -1.473 -1.795 1.00 87.62 227 LEU A O 1
ATOM 1830 N N . ASP A 1 228 ? -6.683 -1.137 -3.672 1.00 88.88 228 ASP A N 1
ATOM 1831 C CA . ASP A 1 228 ? -5.610 -1.383 -4.640 1.00 88.88 228 ASP A CA 1
ATOM 1832 C C . ASP A 1 228 ? -4.447 -0.378 -4.514 1.00 88.88 228 ASP A C 1
ATOM 1834 O O . ASP A 1 228 ? -3.301 -0.726 -4.791 1.00 88.88 228 ASP A O 1
ATOM 1838 N N . THR A 1 229 ? -4.701 0.873 -4.104 1.00 86.69 229 THR A N 1
ATOM 1839 C CA . THR A 1 229 ? -3.645 1.879 -3.884 1.00 86.69 229 THR A CA 1
ATOM 1840 C C . THR A 1 229 ? -2.855 1.569 -2.620 1.00 86.69 229 THR A C 1
ATOM 1842 O O . THR A 1 229 ? -1.629 1.560 -2.662 1.00 86.69 229 THR A O 1
ATOM 1845 N N . LEU A 1 230 ? -3.537 1.284 -1.509 1.00 89.06 230 LEU A N 1
ATOM 1846 C CA . LEU A 1 230 ? -2.867 0.964 -0.248 1.00 89.06 230 LEU A CA 1
ATOM 1847 C C . LEU A 1 230 ? -2.103 -0.368 -0.342 1.00 89.06 230 LEU A C 1
ATOM 1849 O O . LEU A 1 230 ? -0.998 -0.504 0.178 1.00 89.06 230 LEU A O 1
ATOM 1853 N N . TYR A 1 231 ? -2.661 -1.333 -1.074 1.00 93.31 231 TYR A N 1
ATOM 1854 C CA . TYR A 1 231 ? -1.996 -2.591 -1.383 1.00 93.31 231 TYR A CA 1
ATOM 1855 C C . TYR A 1 231 ? -0.788 -2.411 -2.318 1.00 93.31 231 TYR A C 1
ATOM 1857 O O . TYR A 1 231 ? 0.263 -2.996 -2.062 1.00 93.31 231 TYR A O 1
ATOM 1865 N N . TRP A 1 232 ? -0.886 -1.543 -3.335 1.00 91.75 232 TRP A N 1
ATOM 1866 C CA . TRP A 1 232 ? 0.272 -1.151 -4.145 1.00 91.75 232 TRP A CA 1
ATOM 1867 C C . TRP A 1 232 ? 1.401 -0.581 -3.280 1.00 91.75 232 TRP A C 1
ATOM 1869 O O . TRP A 1 232 ? 2.548 -0.982 -3.443 1.00 91.75 232 TRP A O 1
ATOM 1879 N N . GLN A 1 233 ? 1.083 0.331 -2.353 1.00 90.38 233 GLN A N 1
ATOM 1880 C CA . GLN A 1 233 ? 2.072 0.923 -1.445 1.00 90.38 233 GLN A CA 1
ATOM 1881 C C . GLN A 1 233 ? 2.738 -0.158 -0.579 1.00 90.38 233 GLN A C 1
ATOM 1883 O O . GLN A 1 233 ? 3.960 -0.222 -0.524 1.00 90.38 233 GLN A O 1
ATOM 1888 N N . ALA A 1 234 ? 1.964 -1.084 -0.004 1.00 93.06 234 ALA A N 1
ATOM 1889 C CA . ALA A 1 234 ? 2.509 -2.199 0.774 1.00 93.06 234 ALA A CA 1
ATOM 1890 C C . ALA A 1 234 ? 3.457 -3.112 -0.033 1.00 93.06 234 ALA A C 1
ATOM 1892 O O . ALA A 1 234 ? 4.487 -3.532 0.489 1.00 93.06 234 ALA A O 1
ATOM 1893 N N . LEU A 1 235 ? 3.136 -3.411 -1.298 1.00 92.44 235 LEU A N 1
ATOM 1894 C CA . LEU A 1 235 ? 4.003 -4.194 -2.190 1.00 92.44 235 LEU A CA 1
ATOM 1895 C C . LEU A 1 235 ? 5.261 -3.420 -2.612 1.00 92.44 235 LEU A C 1
ATOM 1897 O O . LEU A 1 235 ? 6.356 -3.978 -2.620 1.00 92.44 235 LEU A O 1
ATOM 1901 N N . HIS A 1 236 ? 5.112 -2.137 -2.945 1.00 88.31 236 HIS A N 1
ATOM 1902 C CA . HIS A 1 236 ? 6.219 -1.246 -3.283 1.00 88.31 236 HIS A CA 1
ATOM 1903 C C . HIS A 1 236 ? 7.217 -1.147 -2.124 1.00 88.31 236 HIS A C 1
ATOM 1905 O O . HIS A 1 236 ? 8.421 -1.314 -2.324 1.00 88.31 236 HIS A O 1
ATOM 1911 N N . ASP A 1 237 ? 6.725 -0.954 -0.904 1.00 88.81 237 ASP A N 1
ATOM 1912 C CA . ASP A 1 237 ? 7.556 -0.775 0.284 1.00 88.81 237 ASP A CA 1
ATOM 1913 C C . ASP A 1 237 ? 8.202 -2.103 0.705 1.00 88.81 237 ASP A C 1
ATOM 1915 O O . ASP A 1 237 ? 9.387 -2.138 1.032 1.00 88.81 237 ASP A O 1
ATOM 1919 N N . LEU A 1 238 ? 7.495 -3.229 0.549 1.00 88.88 238 LEU A N 1
ATOM 1920 C CA . LEU A 1 238 ? 8.083 -4.570 0.646 1.00 88.88 238 LEU A CA 1
ATOM 1921 C C . LEU A 1 238 ? 9.175 -4.832 -0.415 1.00 88.88 238 LEU A C 1
ATOM 1923 O O . LEU A 1 238 ? 10.044 -5.664 -0.180 1.00 88.88 238 LEU A O 1
ATOM 1927 N N . SER A 1 239 ? 9.175 -4.123 -1.550 1.00 84.69 239 SER A N 1
ATOM 1928 C CA . SER A 1 239 ? 10.203 -4.252 -2.600 1.00 84.69 239 SER A CA 1
ATOM 1929 C C . SER A 1 239 ? 11.368 -3.256 -2.504 1.00 84.69 239 SER A C 1
ATOM 1931 O O . SER A 1 239 ? 12.398 -3.471 -3.141 1.00 84.69 239 SER A O 1
ATOM 1933 N N . THR A 1 240 ? 11.209 -2.167 -1.741 1.00 78.69 240 THR A N 1
ATOM 1934 C CA . THR A 1 240 ? 12.167 -1.043 -1.689 1.00 78.69 240 THR A CA 1
ATOM 1935 C C . THR A 1 240 ? 12.808 -0.850 -0.317 1.00 78.69 240 THR A C 1
ATOM 1937 O O . THR A 1 240 ? 14.001 -0.564 -0.251 1.00 78.69 240 THR A O 1
ATOM 1940 N N . LEU A 1 241 ? 12.075 -1.076 0.782 1.00 79.31 241 LEU A N 1
ATOM 1941 C CA . LEU A 1 241 ? 12.619 -1.012 2.148 1.00 79.31 241 LEU A CA 1
ATOM 1942 C C . LEU A 1 241 ? 13.534 -2.204 2.481 1.00 79.31 241 LEU A C 1
ATOM 1944 O O . LEU A 1 241 ? 14.270 -2.172 3.468 1.00 79.31 241 LEU A O 1
ATOM 1948 N N . PHE A 1 242 ? 13.498 -3.261 1.665 1.00 75.31 242 PHE A N 1
ATOM 1949 C CA . PHE A 1 242 ? 14.314 -4.459 1.826 1.00 75.31 242 PHE A CA 1
ATOM 1950 C C . PHE A 1 242 ? 15.128 -4.695 0.552 1.00 75.31 242 PHE A C 1
ATOM 1952 O O . PHE A 1 242 ? 14.589 -4.883 -0.533 1.00 75.31 242 PHE A O 1
ATOM 1959 N N . ASN A 1 243 ? 16.454 -4.655 0.684 1.00 66.56 243 ASN A N 1
ATOM 1960 C CA . ASN A 1 243 ? 17.371 -4.846 -0.439 1.00 66.56 243 ASN A CA 1
ATOM 1961 C C . ASN A 1 243 ? 17.354 -6.298 -0.979 1.00 66.56 243 ASN A C 1
ATOM 1963 O O . ASN A 1 243 ? 16.790 -7.204 -0.367 1.00 66.56 243 ASN A O 1
ATOM 1967 N N . LYS A 1 244 ? 18.048 -6.542 -2.100 1.00 62.53 244 LYS A N 1
ATOM 1968 C CA . LYS A 1 244 ? 18.121 -7.866 -2.758 1.00 62.53 244 LYS A CA 1
ATOM 1969 C C . LYS A 1 244 ? 18.678 -8.999 -1.884 1.00 62.53 244 LYS A C 1
ATOM 1971 O O . LYS A 1 244 ? 18.409 -10.155 -2.171 1.00 62.53 244 LYS A O 1
ATOM 1976 N N . ALA A 1 245 ? 19.479 -8.694 -0.860 1.00 61.38 245 ALA A N 1
ATOM 1977 C CA . ALA A 1 245 ? 19.986 -9.704 0.076 1.00 61.38 245 ALA A CA 1
ATOM 1978 C C . ALA A 1 245 ? 18.940 -10.076 1.145 1.00 61.38 245 ALA A C 1
ATOM 1980 O O . ALA A 1 245 ? 19.048 -11.113 1.793 1.00 61.38 245 ALA A O 1
ATOM 1981 N N . ASN A 1 246 ? 17.920 -9.231 1.313 1.00 70.19 246 ASN A N 1
ATOM 1982 C CA . ASN A 1 246 ? 16.849 -9.352 2.292 1.00 70.19 246 ASN A CA 1
ATOM 1983 C C . ASN A 1 246 ? 15.521 -9.875 1.708 1.00 70.19 246 ASN A C 1
ATOM 1985 O O . ASN A 1 246 ? 14.587 -10.079 2.485 1.00 70.19 246 ASN A O 1
ATOM 1989 N N . ILE A 1 247 ? 15.419 -10.091 0.394 1.00 75.06 247 ILE A N 1
ATOM 1990 C CA . ILE A 1 247 ? 14.249 -10.680 -0.278 1.00 75.06 247 ILE A CA 1
ATOM 1991 C C . ILE A 1 247 ? 14.736 -11.877 -1.101 1.00 75.06 247 ILE A C 1
ATOM 1993 O O . ILE A 1 247 ? 15.609 -11.719 -1.953 1.00 75.06 247 ILE A O 1
ATOM 1997 N N . SER A 1 248 ? 14.188 -13.074 -0.879 1.00 80.44 248 SER A N 1
ATOM 1998 C CA . SER A 1 248 ? 14.513 -14.235 -1.717 1.00 80.44 248 SER A CA 1
ATOM 1999 C C . SER A 1 248 ? 13.927 -14.110 -3.130 1.00 80.44 248 SER A C 1
ATOM 2001 O O . SER A 1 248 ? 12.969 -13.377 -3.369 1.00 80.44 248 SER A O 1
ATOM 2003 N N . VAL A 1 249 ? 14.464 -14.873 -4.087 1.00 79.12 249 VAL A N 1
ATOM 2004 C CA . VAL A 1 249 ? 13.991 -14.863 -5.489 1.00 79.12 249 VAL A CA 1
ATOM 2005 C C . VAL A 1 249 ? 12.491 -15.188 -5.595 1.00 79.12 249 VAL A C 1
ATOM 2007 O O . VAL A 1 249 ? 11.786 -14.582 -6.397 1.00 79.12 249 VAL A O 1
ATOM 2010 N N . ILE A 1 250 ? 11.988 -16.092 -4.746 1.00 81.62 250 ILE A N 1
ATOM 2011 C CA . ILE A 1 250 ? 10.571 -16.488 -4.704 1.00 81.62 250 ILE A CA 1
ATOM 2012 C C . ILE A 1 250 ? 9.700 -15.340 -4.176 1.00 81.62 250 ILE A C 1
ATOM 2014 O O . ILE A 1 250 ? 8.677 -15.012 -4.773 1.00 81.62 250 ILE A O 1
ATOM 2018 N N . GLU A 1 251 ? 10.114 -14.699 -3.081 1.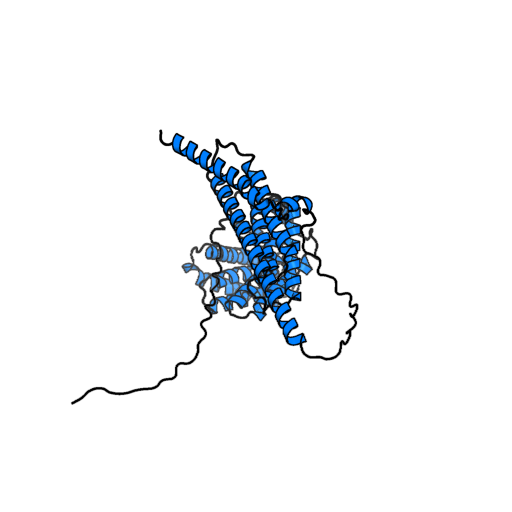00 83.69 251 GLU A N 1
ATOM 2019 C CA . GLU A 1 251 ? 9.424 -13.529 -2.526 1.00 83.69 251 GLU A CA 1
ATOM 2020 C C . GLU A 1 251 ? 9.401 -12.359 -3.521 1.00 83.69 251 GLU A C 1
ATOM 2022 O O . GLU A 1 251 ? 8.372 -11.701 -3.676 1.00 83.69 251 GLU A O 1
ATOM 2027 N N . ASN A 1 252 ? 10.507 -12.131 -4.240 1.00 84.25 252 ASN A N 1
ATOM 2028 C CA . ASN A 1 252 ? 10.568 -11.110 -5.277 1.00 84.25 252 ASN A CA 1
ATOM 2029 C C . ASN A 1 252 ? 9.582 -11.398 -6.416 1.00 84.25 252 ASN A C 1
ATOM 2031 O O . ASN A 1 252 ? 8.844 -10.492 -6.794 1.00 84.25 252 ASN A O 1
ATOM 2035 N N . GLU A 1 253 ? 9.514 -12.633 -6.925 1.00 87.50 253 GLU A N 1
ATOM 2036 C CA . GLU A 1 253 ? 8.552 -12.972 -7.982 1.00 87.50 253 GLU A CA 1
ATOM 2037 C C . GLU A 1 253 ? 7.100 -12.774 -7.539 1.00 87.50 253 GLU A C 1
ATOM 2039 O O . GLU A 1 253 ? 6.300 -12.220 -8.291 1.00 87.50 253 GLU A O 1
ATOM 2044 N N . ILE A 1 254 ? 6.760 -13.141 -6.300 1.00 89.12 254 ILE A N 1
ATOM 2045 C CA . ILE A 1 254 ? 5.422 -12.898 -5.742 1.00 89.12 254 ILE A CA 1
ATOM 2046 C C . ILE A 1 254 ? 5.109 -11.393 -5.750 1.00 89.12 254 ILE A C 1
ATOM 2048 O O . ILE A 1 254 ? 4.062 -10.981 -6.251 1.00 89.12 254 ILE A O 1
ATOM 2052 N N . VAL A 1 255 ? 6.017 -10.553 -5.247 1.00 90.25 255 VAL A N 1
ATOM 2053 C CA . VAL A 1 255 ? 5.801 -9.098 -5.194 1.00 90.25 255 VAL A CA 1
ATOM 2054 C C . VAL A 1 255 ? 5.712 -8.485 -6.596 1.00 90.25 255 VAL A C 1
ATOM 2056 O O . VAL A 1 255 ? 4.773 -7.740 -6.876 1.00 90.25 255 VAL A O 1
ATOM 2059 N N . VAL A 1 256 ? 6.630 -8.830 -7.503 1.00 91.25 256 VAL A N 1
ATOM 2060 C CA . VAL A 1 256 ? 6.666 -8.310 -8.881 1.00 91.25 256 VAL A CA 1
ATOM 2061 C C . VAL A 1 256 ? 5.439 -8.765 -9.683 1.00 91.25 256 VAL A C 1
ATOM 2063 O O . VAL A 1 256 ? 4.824 -7.941 -10.361 1.00 91.25 256 VAL A O 1
ATOM 2066 N N . THR A 1 257 ? 5.019 -10.027 -9.553 1.00 92.12 257 THR A N 1
ATOM 2067 C CA . THR A 1 257 ? 3.802 -10.563 -10.188 1.00 92.12 257 THR A CA 1
ATOM 2068 C C . THR A 1 257 ? 2.550 -9.829 -9.708 1.00 92.12 257 THR A C 1
ATOM 2070 O O . THR A 1 257 ? 1.731 -9.398 -10.521 1.00 92.12 257 THR A O 1
ATOM 2073 N N . HIS A 1 258 ? 2.397 -9.626 -8.395 1.00 92.56 258 HIS A N 1
ATOM 2074 C CA . HIS A 1 258 ? 1.238 -8.910 -7.858 1.00 92.56 258 HIS A CA 1
ATOM 2075 C C . HIS A 1 258 ? 1.238 -7.416 -8.242 1.00 92.56 258 HIS A C 1
ATOM 2077 O O . HIS A 1 258 ? 0.175 -6.881 -8.557 1.00 92.56 258 HIS A O 1
ATOM 2083 N N . LEU A 1 259 ? 2.403 -6.757 -8.313 1.00 92.94 259 LEU A N 1
ATOM 2084 C CA . LEU A 1 259 ? 2.526 -5.395 -8.854 1.00 92.94 259 LEU A CA 1
ATOM 2085 C C . LEU A 1 259 ? 2.131 -5.342 -10.344 1.00 92.94 259 LEU A C 1
ATOM 2087 O O . LEU A 1 259 ? 1.298 -4.520 -10.726 1.00 92.94 259 LEU A O 1
ATOM 2091 N N . HIS A 1 260 ? 2.649 -6.238 -11.189 1.00 93.06 260 HIS A N 1
ATOM 2092 C CA . HIS A 1 260 ? 2.280 -6.284 -12.610 1.00 93.06 260 HIS A CA 1
ATOM 2093 C C . HIS A 1 260 ? 0.766 -6.470 -12.806 1.00 93.06 260 HIS A C 1
ATOM 2095 O O . HIS A 1 260 ? 0.138 -5.723 -13.560 1.00 93.06 260 HIS A O 1
ATOM 2101 N N . ASN A 1 261 ? 0.157 -7.398 -12.064 1.00 91.06 261 ASN A N 1
ATOM 2102 C CA . ASN A 1 261 ? -1.281 -7.662 -12.135 1.00 91.06 261 ASN A CA 1
ATOM 2103 C C . ASN A 1 261 ? -2.125 -6.438 -11.732 1.00 91.06 261 ASN A C 1
ATOM 2105 O O . ASN A 1 261 ? -3.143 -6.164 -12.370 1.00 91.06 261 ASN A O 1
ATOM 2109 N N . LEU A 1 262 ? -1.690 -5.649 -10.739 1.00 90.50 262 LEU A N 1
ATOM 2110 C CA . LEU A 1 262 ? -2.339 -4.377 -10.397 1.00 90.50 262 LEU A CA 1
ATOM 2111 C C . LEU A 1 262 ? -2.236 -3.349 -11.535 1.00 90.50 262 LEU A C 1
ATOM 2113 O O . LEU A 1 262 ? -3.228 -2.690 -11.841 1.00 90.50 262 LEU A O 1
ATOM 2117 N N . LEU A 1 263 ? -1.082 -3.217 -12.201 1.00 90.94 263 LEU A N 1
ATOM 2118 C CA . LEU A 1 263 ? -0.952 -2.319 -13.359 1.00 90.94 263 LEU A CA 1
ATOM 2119 C C . LEU A 1 263 ? -1.841 -2.752 -14.526 1.00 90.94 263 LEU A C 1
ATOM 2121 O O . LEU A 1 263 ? -2.496 -1.897 -15.123 1.00 90.94 263 LEU A O 1
ATOM 2125 N N . ALA A 1 264 ? -1.896 -4.049 -14.832 1.00 89.69 264 ALA A N 1
ATOM 2126 C CA . ALA A 1 264 ? -2.747 -4.592 -15.889 1.00 89.69 264 ALA A CA 1
ATOM 2127 C C . ALA A 1 264 ? -4.244 -4.371 -15.588 1.00 89.69 264 ALA A C 1
ATOM 2129 O O . ALA A 1 264 ? -5.001 -3.964 -16.471 1.00 89.69 264 ALA A O 1
ATOM 2130 N N . LYS A 1 265 ? -4.660 -4.546 -14.326 1.00 86.69 265 LYS A N 1
ATOM 2131 C CA . LYS A 1 265 ? -6.004 -4.203 -13.831 1.00 86.69 265 LYS A CA 1
ATOM 2132 C C . LYS A 1 265 ? -6.323 -2.715 -14.000 1.00 86.69 265 LYS A C 1
ATOM 2134 O O . LYS A 1 265 ? -7.376 -2.369 -14.533 1.00 86.69 265 LYS A O 1
ATOM 2139 N N . TYR A 1 266 ? -5.423 -1.828 -13.569 1.00 84.56 266 TYR A N 1
ATOM 2140 C CA . TYR A 1 266 ? -5.620 -0.381 -13.692 1.00 84.56 266 TYR A CA 1
ATOM 2141 C C . TYR A 1 266 ? -5.697 0.072 -15.159 1.00 84.56 266 TYR A C 1
ATOM 2143 O O . TYR A 1 266 ? -6.572 0.869 -15.494 1.00 84.56 266 TYR A O 1
ATOM 2151 N N . LEU A 1 267 ? -4.840 -0.470 -16.032 1.00 83.75 267 LEU A N 1
ATOM 2152 C CA . LEU A 1 267 ? -4.812 -0.188 -17.474 1.00 83.75 267 LEU A CA 1
ATOM 2153 C C . LEU A 1 267 ? -6.167 -0.493 -18.139 1.00 83.75 267 LEU A C 1
ATOM 2155 O O . LEU A 1 267 ? -6.673 0.307 -18.921 1.00 83.75 267 LEU A O 1
ATOM 2159 N N . LYS A 1 268 ? -6.815 -1.601 -17.759 1.00 80.75 268 LYS A N 1
ATOM 2160 C CA . LYS A 1 268 ? -8.130 -2.017 -18.287 1.00 80.75 268 LYS A CA 1
ATOM 2161 C C . LYS A 1 268 ? -9.310 -1.162 -17.806 1.00 80.75 268 LYS A C 1
ATOM 2163 O O . LYS A 1 268 ? -10.410 -1.283 -18.338 1.00 80.75 268 LYS A O 1
ATOM 2168 N N . ARG A 1 269 ? -9.102 -0.305 -16.802 1.00 74.25 269 ARG A N 1
ATOM 2169 C CA . ARG A 1 269 ? -10.135 0.537 -16.159 1.00 74.25 269 ARG A CA 1
ATOM 2170 C C . ARG A 1 269 ? -9.927 2.037 -16.390 1.00 74.25 269 ARG A C 1
ATOM 2172 O O . ARG A 1 269 ? -10.679 2.847 -15.855 1.00 74.25 269 ARG A O 1
ATOM 2179 N N . MET A 1 270 ? -8.883 2.388 -17.134 1.00 69.19 270 MET A N 1
ATOM 2180 C CA . MET A 1 270 ? -8.189 3.675 -17.150 1.00 69.19 270 MET A CA 1
ATOM 2181 C C . MET A 1 270 ? -9.026 4.809 -17.781 1.00 69.19 270 MET A C 1
ATOM 2183 O O . MET A 1 270 ? -9.152 4.846 -19.001 1.00 69.19 270 MET A O 1
ATOM 2187 N N . PRO A 1 271 ? -9.603 5.752 -16.999 1.00 54.47 271 PRO A N 1
ATOM 2188 C CA . PRO A 1 271 ? -10.650 6.643 -17.507 1.00 54.47 271 PRO A CA 1
ATOM 2189 C C . PRO A 1 271 ? -10.283 8.139 -17.488 1.00 54.47 271 PRO A C 1
ATOM 2191 O O . PRO A 1 271 ? -11.147 8.975 -17.746 1.00 54.47 271 PRO A O 1
ATOM 2194 N N . SER A 1 272 ? -9.056 8.511 -17.099 1.00 66.19 272 SER A N 1
ATOM 2195 C CA . SER A 1 272 ? -8.633 9.916 -17.018 1.00 66.19 272 SER A CA 1
ATOM 2196 C C . SER A 1 272 ? -7.116 10.117 -17.038 1.00 66.19 272 SER A C 1
ATOM 2198 O O . SER A 1 272 ? -6.337 9.279 -16.576 1.00 66.19 272 SER A O 1
ATOM 2200 N N . SER A 1 273 ? -6.709 11.298 -17.497 1.00 62.59 273 SER A N 1
ATOM 2201 C CA . SER A 1 273 ? -5.330 11.784 -17.590 1.00 62.59 273 SER A CA 1
ATOM 2202 C C . SER A 1 273 ? -4.582 11.824 -16.247 1.00 62.59 273 SER A C 1
ATOM 2204 O O . SER A 1 273 ? -3.428 11.405 -16.169 1.00 62.59 273 SER A O 1
ATOM 2206 N N . MET A 1 274 ? -5.230 12.215 -15.144 1.00 61.50 274 MET A N 1
ATOM 2207 C CA . MET A 1 274 ? -4.591 12.153 -13.816 1.00 61.50 274 MET A CA 1
ATOM 2208 C C . MET A 1 274 ? -4.360 10.704 -13.342 1.00 61.50 274 MET A C 1
ATOM 2210 O O . MET A 1 274 ? -3.336 10.401 -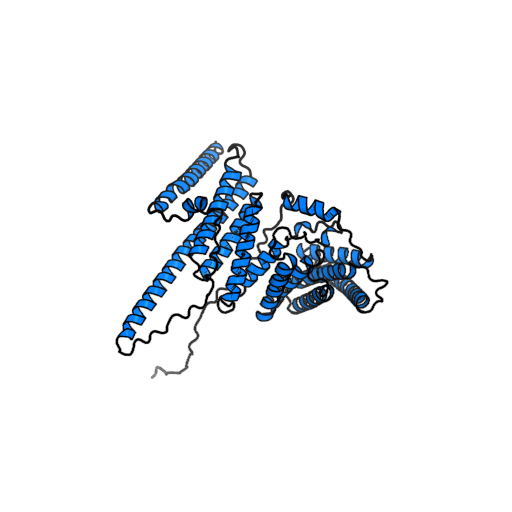12.725 1.00 61.50 274 MET A O 1
ATOM 2214 N N . GLY A 1 275 ? -5.268 9.778 -13.681 1.00 74.56 275 GLY A N 1
ATOM 2215 C CA . GLY A 1 275 ? -5.042 8.342 -13.479 1.00 74.56 275 GLY A CA 1
ATOM 2216 C C . GLY A 1 275 ? -3.876 7.823 -14.327 1.00 74.56 275 GLY A C 1
ATOM 2217 O O . GLY A 1 275 ? -3.066 7.029 -13.849 1.00 74.56 275 GLY A O 1
ATOM 2218 N N . ARG A 1 276 ? -3.745 8.343 -15.553 1.00 82.19 276 ARG A N 1
ATOM 2219 C CA . ARG A 1 276 ? -2.685 8.018 -16.513 1.00 82.19 276 ARG A CA 1
ATOM 2220 C C . ARG A 1 276 ? -1.291 8.391 -15.998 1.00 82.19 276 ARG A C 1
ATOM 2222 O O . ARG A 1 276 ? -0.407 7.540 -16.040 1.00 82.19 276 ARG A O 1
ATOM 2229 N N . ILE A 1 277 ? -1.108 9.562 -15.381 1.00 83.25 277 ILE A N 1
ATOM 2230 C CA . ILE A 1 277 ? 0.174 9.923 -14.737 1.00 83.25 277 ILE A CA 1
ATOM 2231 C C . ILE A 1 277 ? 0.490 9.043 -13.517 1.00 83.25 277 ILE A C 1
ATOM 2233 O O . ILE A 1 277 ? 1.626 8.588 -13.371 1.00 83.25 277 ILE A O 1
ATOM 2237 N N . LYS A 1 278 ? -0.491 8.735 -12.654 1.00 83.88 278 LYS A N 1
ATOM 2238 C CA . LYS A 1 278 ? -0.259 7.825 -11.513 1.00 83.88 278 LYS A CA 1
ATOM 2239 C C . LYS A 1 278 ? 0.172 6.432 -11.987 1.00 83.88 278 LYS A C 1
ATOM 2241 O O . LYS A 1 278 ? 1.128 5.876 -11.451 1.00 83.88 278 LYS A O 1
ATOM 2246 N N . TRP A 1 279 ? -0.495 5.898 -13.011 1.00 89.62 279 TRP A N 1
ATOM 2247 C CA . TRP A 1 279 ? -0.150 4.614 -13.620 1.00 89.62 279 TRP A CA 1
ATOM 2248 C C . TRP A 1 279 ? 1.268 4.627 -14.197 1.00 89.62 279 TRP A C 1
ATOM 2250 O O . TRP A 1 279 ? 2.063 3.760 -13.860 1.00 89.62 279 TRP A O 1
ATOM 2260 N N . VAL A 1 280 ? 1.633 5.664 -14.960 1.00 91.19 280 VAL A N 1
ATOM 2261 C CA . VAL A 1 280 ? 3.002 5.874 -15.464 1.00 91.19 280 VAL A CA 1
ATOM 2262 C C . VAL A 1 280 ? 4.025 5.865 -14.325 1.00 91.19 280 VAL A C 1
ATOM 2264 O O . VAL A 1 280 ? 4.996 5.108 -14.387 1.00 91.19 280 VAL A O 1
ATOM 2267 N N . LYS A 1 281 ? 3.792 6.640 -13.252 1.00 89.94 281 LYS A N 1
ATOM 2268 C CA . LYS A 1 281 ? 4.684 6.686 -12.082 1.00 89.94 281 LYS A CA 1
ATOM 2269 C C . LYS A 1 281 ? 4.897 5.296 -11.487 1.00 89.94 281 LYS A C 1
ATOM 2271 O O . LYS A 1 281 ? 6.039 4.964 -11.188 1.00 89.94 281 LYS A O 1
ATOM 2276 N N . HIS A 1 282 ? 3.834 4.506 -11.351 1.00 91.81 282 HIS A N 1
ATOM 2277 C CA . HIS A 1 282 ? 3.874 3.141 -10.826 1.00 91.81 282 HIS A CA 1
ATOM 2278 C C . HIS A 1 282 ? 4.605 2.165 -11.778 1.00 91.81 282 HIS A C 1
ATOM 2280 O O . HIS A 1 282 ? 5.441 1.380 -11.329 1.00 91.81 282 HIS A O 1
ATOM 2286 N N . THR A 1 283 ? 4.357 2.252 -13.090 1.00 94.19 283 THR A N 1
ATOM 2287 C CA . THR A 1 283 ? 5.001 1.421 -14.125 1.00 94.19 283 THR A CA 1
ATOM 2288 C C . THR A 1 283 ? 6.513 1.659 -14.207 1.00 94.19 283 THR A C 1
ATOM 2290 O O . THR A 1 283 ? 7.271 0.702 -14.358 1.00 94.19 283 THR A O 1
ATOM 2293 N N . ILE A 1 284 ? 6.974 2.905 -14.041 1.00 93.75 284 ILE A N 1
ATOM 2294 C CA . ILE A 1 284 ? 8.409 3.247 -14.004 1.00 93.75 284 ILE A CA 1
ATOM 2295 C C . ILE A 1 284 ? 9.105 2.624 -12.785 1.00 93.75 284 ILE A C 1
ATOM 2297 O O . ILE A 1 284 ? 10.202 2.083 -12.922 1.00 93.75 284 ILE A O 1
ATOM 2301 N N . GLU A 1 285 ? 8.491 2.662 -11.597 1.00 92.12 285 GLU A N 1
ATOM 2302 C CA . GLU A 1 285 ? 9.101 2.047 -10.409 1.00 92.12 285 GLU A CA 1
ATOM 2303 C C . GLU A 1 285 ? 9.133 0.510 -10.515 1.00 92.12 285 GLU A C 1
ATOM 2305 O O . GLU A 1 285 ? 10.150 -0.098 -10.176 1.00 92.12 285 GLU A O 1
ATOM 2310 N N . LEU A 1 286 ? 8.107 -0.125 -11.102 1.00 93.44 286 LEU A N 1
ATOM 2311 C CA . LEU A 1 286 ? 8.160 -1.563 -11.403 1.00 93.44 286 LEU A CA 1
ATOM 2312 C C . LEU A 1 286 ? 9.238 -1.899 -12.451 1.00 93.44 286 LEU A C 1
ATOM 2314 O O . LEU A 1 286 ? 9.933 -2.902 -12.308 1.00 93.44 286 LEU A O 1
ATOM 2318 N N . ALA A 1 287 ? 9.446 -1.051 -13.463 1.00 94.50 287 ALA A N 1
ATOM 2319 C CA . ALA A 1 287 ? 10.521 -1.235 -14.439 1.00 94.50 287 ALA A CA 1
ATOM 2320 C C . ALA A 1 287 ? 11.925 -1.152 -13.808 1.00 94.50 287 ALA A C 1
ATOM 2322 O O . ALA A 1 287 ? 12.795 -1.961 -14.137 1.00 94.50 287 ALA A O 1
ATOM 2323 N N . LYS A 1 288 ? 12.144 -0.225 -12.862 1.00 91.75 288 LYS A N 1
ATOM 2324 C CA . LYS A 1 288 ? 13.382 -0.168 -12.061 1.00 91.75 288 LYS A CA 1
ATOM 2325 C C . LYS A 1 288 ? 13.561 -1.417 -11.197 1.00 91.75 288 LYS A C 1
ATOM 2327 O O . LYS A 1 288 ? 14.674 -1.931 -11.109 1.00 91.75 288 LYS A O 1
ATOM 2332 N N . LEU A 1 289 ? 12.485 -1.914 -10.582 1.00 89.75 289 LEU A N 1
ATOM 2333 C CA . LEU A 1 289 ? 12.519 -3.144 -9.791 1.00 89.75 289 LEU A CA 1
ATOM 2334 C C . LEU A 1 289 ? 12.894 -4.345 -10.675 1.00 89.75 289 LEU A C 1
ATOM 2336 O O . LEU A 1 289 ? 13.820 -5.077 -10.342 1.00 89.75 289 LEU A O 1
ATOM 2340 N N . LEU A 1 290 ? 12.273 -4.495 -11.847 1.00 91.56 290 LEU A N 1
ATOM 2341 C CA . LEU A 1 290 ? 12.625 -5.523 -12.835 1.00 91.56 290 LEU A CA 1
ATOM 2342 C C . LEU A 1 290 ? 14.099 -5.421 -13.278 1.00 91.56 290 LEU A C 1
ATOM 2344 O O . LEU A 1 290 ? 14.803 -6.431 -13.295 1.00 91.56 290 LEU A O 1
ATOM 2348 N N . LEU A 1 291 ? 14.605 -4.210 -13.553 1.00 90.44 291 LEU A N 1
ATOM 2349 C CA . LEU A 1 291 ? 16.030 -3.979 -13.839 1.00 90.44 291 LEU A CA 1
ATOM 2350 C C . LEU A 1 291 ? 16.948 -4.397 -12.688 1.00 90.44 291 LEU A C 1
ATOM 2352 O O . LEU A 1 291 ? 18.021 -4.947 -12.928 1.00 90.44 291 LEU A O 1
ATOM 2356 N N . ALA A 1 292 ? 16.541 -4.162 -11.440 1.00 86.81 292 ALA A N 1
ATOM 2357 C CA . ALA A 1 292 ? 17.331 -4.542 -10.279 1.00 86.81 292 ALA A CA 1
ATOM 2358 C C . ALA A 1 292 ? 17.526 -6.069 -10.184 1.00 86.81 292 ALA A C 1
ATOM 2360 O O . ALA A 1 292 ? 18.573 -6.507 -9.709 1.00 86.81 292 ALA A O 1
ATOM 2361 N N . TYR A 1 293 ? 16.586 -6.876 -10.678 1.00 85.94 293 TYR A N 1
ATOM 2362 C CA . TYR A 1 293 ? 16.689 -8.341 -10.709 1.00 85.94 293 TYR A CA 1
ATOM 2363 C C . TYR A 1 293 ? 17.128 -8.889 -12.087 1.00 85.94 293 TYR A C 1
ATOM 2365 O O . TYR A 1 293 ? 16.851 -10.040 -12.406 1.00 85.94 293 TYR A O 1
ATOM 2373 N N . ASP A 1 294 ? 17.821 -8.078 -12.906 1.00 88.00 294 ASP A N 1
ATOM 2374 C CA . ASP A 1 294 ? 18.319 -8.426 -14.255 1.00 88.00 294 ASP A CA 1
ATOM 2375 C C . ASP A 1 294 ? 17.197 -8.923 -15.229 1.00 88.00 294 ASP A C 1
ATOM 2377 O O . ASP A 1 294 ? 17.468 -9.547 -16.258 1.00 88.00 294 ASP A O 1
ATOM 2381 N N . ARG A 1 295 ? 15.913 -8.600 -14.968 1.00 89.75 295 ARG A N 1
ATOM 2382 C CA . ARG A 1 295 ? 14.731 -8.994 -15.778 1.00 89.75 295 ARG A CA 1
ATOM 2383 C C . ARG A 1 295 ? 14.517 -8.079 -16.991 1.00 89.75 295 ARG A C 1
ATOM 2385 O O . ARG A 1 295 ? 13.467 -7.458 -17.171 1.00 89.75 295 ARG A O 1
ATOM 2392 N N . PHE A 1 296 ? 15.536 -7.979 -17.846 1.00 89.25 296 PHE A N 1
ATOM 2393 C CA . PHE A 1 296 ? 15.600 -6.997 -18.938 1.00 89.25 296 PHE A CA 1
ATOM 2394 C C . PHE A 1 296 ? 14.401 -7.029 -19.901 1.00 89.25 296 PHE A C 1
ATOM 2396 O O . PHE A 1 296 ? 13.886 -5.975 -20.256 1.00 89.25 296 PHE A O 1
ATOM 2403 N N . VAL A 1 297 ? 13.919 -8.204 -20.322 1.00 91.56 297 VAL A N 1
ATOM 2404 C CA . VAL A 1 297 ? 12.815 -8.295 -21.305 1.00 91.56 297 VAL A CA 1
ATOM 2405 C C . VAL A 1 297 ? 11.534 -7.641 -20.776 1.00 91.56 297 VAL A C 1
ATOM 2407 O O . VAL A 1 297 ? 10.879 -6.881 -21.490 1.00 91.56 297 VAL A O 1
ATOM 2410 N N . GLU A 1 298 ? 11.211 -7.900 -19.513 1.00 93.62 298 GLU A N 1
ATOM 2411 C CA . GLU A 1 298 ? 10.010 -7.396 -18.847 1.00 93.62 298 GLU A CA 1
ATOM 2412 C C . GLU A 1 298 ? 10.174 -5.918 -18.489 1.00 93.62 298 GLU A C 1
ATOM 2414 O O . GLU A 1 298 ? 9.268 -5.124 -18.741 1.00 93.62 298 GLU A O 1
ATOM 2419 N N . ALA A 1 299 ? 11.358 -5.512 -18.010 1.00 93.69 299 ALA A N 1
ATOM 2420 C CA . ALA A 1 299 ? 11.683 -4.103 -17.807 1.00 93.69 299 ALA A CA 1
ATOM 2421 C C . ALA A 1 299 ? 11.511 -3.289 -19.101 1.00 93.69 299 ALA A C 1
ATOM 2423 O O . ALA A 1 299 ? 10.844 -2.257 -19.083 1.00 93.69 299 ALA A O 1
ATOM 2424 N N . LYS A 1 300 ? 12.032 -3.774 -20.241 1.00 93.00 300 LYS A N 1
ATOM 2425 C CA . LYS A 1 300 ? 11.902 -3.105 -21.549 1.00 93.00 300 LYS A CA 1
ATOM 2426 C C . LYS A 1 300 ? 10.435 -2.865 -21.919 1.00 93.00 300 LYS A C 1
ATOM 2428 O O . LYS A 1 300 ? 10.088 -1.781 -22.378 1.00 93.00 300 LYS A O 1
ATOM 2433 N N . ASN A 1 301 ? 9.580 -3.867 -21.702 1.00 93.44 301 ASN A N 1
ATOM 2434 C CA . ASN A 1 301 ? 8.144 -3.773 -21.961 1.00 93.44 301 ASN A CA 1
ATOM 2435 C C . ASN A 1 301 ? 7.455 -2.748 -21.040 1.00 93.44 301 ASN A C 1
ATOM 2437 O O . ASN A 1 301 ? 6.670 -1.938 -21.525 1.00 93.44 301 ASN A O 1
ATOM 2441 N N . HIS A 1 302 ? 7.804 -2.702 -19.750 1.00 94.62 302 HIS A N 1
ATOM 2442 C CA . HIS A 1 302 ? 7.239 -1.724 -18.813 1.00 94.62 302 HIS A CA 1
ATOM 2443 C C . HIS A 1 302 ? 7.687 -0.279 -19.112 1.00 94.62 302 HIS A C 1
ATOM 2445 O O . HIS A 1 302 ? 6.850 0.623 -19.086 1.00 94.62 302 HIS A O 1
ATOM 2451 N N . ILE A 1 303 ? 8.961 -0.030 -19.458 1.00 94.00 303 ILE A N 1
ATOM 2452 C CA . ILE A 1 303 ? 9.423 1.328 -19.827 1.00 94.00 303 ILE A CA 1
ATOM 2453 C C . ILE A 1 303 ? 8.721 1.802 -21.108 1.00 94.00 303 ILE A C 1
ATOM 2455 O O . ILE A 1 303 ? 8.254 2.940 -21.176 1.00 94.00 303 ILE A O 1
ATOM 2459 N N . ALA A 1 304 ? 8.581 0.919 -22.100 1.00 91.38 304 ALA A N 1
ATOM 2460 C CA . ALA A 1 304 ? 7.831 1.206 -23.318 1.00 91.38 304 ALA A CA 1
ATOM 2461 C C . ALA A 1 304 ? 6.349 1.499 -23.038 1.00 91.38 304 ALA A C 1
ATOM 2463 O O . ALA A 1 304 ? 5.806 2.462 -23.574 1.00 91.38 304 ALA A O 1
ATOM 2464 N N . ALA A 1 305 ? 5.702 0.730 -22.158 1.00 91.62 305 ALA A N 1
ATOM 2465 C CA . ALA A 1 305 ? 4.307 0.952 -21.788 1.00 91.62 305 ALA A CA 1
ATOM 2466 C C . ALA A 1 305 ? 4.099 2.274 -21.029 1.00 91.62 305 ALA A C 1
ATOM 2468 O O . ALA A 1 305 ? 3.116 2.975 -21.270 1.00 91.62 305 ALA A O 1
ATOM 2469 N N . ALA A 1 306 ? 5.056 2.677 -20.186 1.00 92.12 306 ALA A N 1
ATOM 2470 C CA . ALA A 1 306 ? 5.074 4.014 -19.595 1.00 92.12 306 ALA A CA 1
ATOM 2471 C C . ALA A 1 306 ? 5.228 5.116 -20.665 1.00 92.12 306 ALA A C 1
ATOM 2473 O O . ALA A 1 306 ? 4.512 6.114 -20.611 1.00 92.12 306 ALA A O 1
ATOM 2474 N N . ALA A 1 307 ? 6.099 4.928 -21.665 1.00 90.50 307 ALA A N 1
ATOM 2475 C CA . ALA A 1 307 ? 6.282 5.871 -22.775 1.00 90.50 307 ALA A CA 1
ATOM 2476 C C . ALA A 1 307 ? 5.017 6.030 -23.636 1.00 90.50 307 ALA A C 1
ATOM 2478 O O . ALA A 1 307 ? 4.597 7.156 -23.907 1.00 90.50 307 ALA A O 1
ATOM 2479 N N . PHE A 1 308 ? 4.365 4.920 -23.984 1.00 88.12 308 PHE A N 1
ATOM 2480 C CA . PHE A 1 308 ? 3.078 4.900 -24.678 1.00 88.12 308 PHE A CA 1
ATOM 2481 C C . PHE A 1 308 ? 1.980 5.617 -23.877 1.00 88.12 308 PHE A C 1
ATOM 2483 O O . PHE A 1 308 ? 1.291 6.487 -24.409 1.00 88.12 308 PHE A O 1
ATOM 2490 N N . ALA A 1 309 ? 1.858 5.336 -22.575 1.00 87.81 309 ALA A N 1
ATOM 2491 C CA . ALA A 1 309 ? 0.867 5.989 -21.721 1.00 87.81 309 ALA A CA 1
ATOM 2492 C C . ALA A 1 309 ? 1.133 7.497 -21.518 1.00 87.81 309 ALA A C 1
ATOM 2494 O O . ALA A 1 309 ? 0.177 8.267 -21.440 1.00 87.81 309 ALA A O 1
ATOM 2495 N N . VAL A 1 310 ? 2.397 7.942 -21.477 1.00 87.25 310 VAL A N 1
ATOM 2496 C CA . VAL A 1 310 ? 2.762 9.375 -21.452 1.00 87.25 310 VAL A CA 1
ATOM 2497 C C . VAL A 1 310 ? 2.472 10.066 -22.783 1.00 87.25 310 VAL A C 1
ATOM 2499 O O . VAL A 1 310 ? 2.020 11.210 -22.779 1.00 87.25 310 VAL A O 1
ATOM 2502 N N . ARG A 1 311 ? 2.656 9.381 -23.917 1.00 84.31 311 ARG A N 1
ATOM 2503 C CA . ARG A 1 311 ? 2.249 9.902 -25.228 1.00 84.31 311 ARG A CA 1
ATOM 2504 C C . ARG A 1 311 ? 0.731 10.048 -25.322 1.00 84.31 311 ARG A C 1
ATOM 2506 O O . ARG A 1 311 ? 0.261 11.143 -25.591 1.00 84.31 311 ARG A O 1
ATOM 2513 N N . GLN A 1 312 ? -0.037 9.014 -24.963 1.00 82.38 312 GLN A N 1
ATOM 2514 C CA . GLN A 1 312 ? -1.502 9.114 -24.926 1.00 82.38 312 GLN A CA 1
ATOM 2515 C C . GLN A 1 312 ? -1.998 10.239 -24.001 1.00 82.38 312 GLN A C 1
ATOM 2517 O O . GLN A 1 312 ? -2.981 10.886 -24.330 1.00 82.38 312 GLN A O 1
ATOM 2522 N N . PHE A 1 313 ? -1.322 10.519 -22.877 1.00 82.31 313 PHE A N 1
ATOM 2523 C CA . PHE A 1 313 ? -1.656 11.666 -22.015 1.00 82.31 313 PHE A CA 1
ATOM 2524 C C . PHE A 1 313 ? -1.508 12.997 -22.758 1.00 82.31 313 PHE A C 1
ATOM 2526 O O . PHE A 1 313 ? -2.357 13.876 -22.629 1.00 82.31 313 PHE A O 1
ATOM 2533 N N . TYR A 1 314 ? -0.425 13.141 -23.524 1.00 78.81 314 TYR A N 1
ATOM 2534 C CA . TYR A 1 314 ? -0.174 14.330 -24.324 1.00 78.81 314 TYR A CA 1
ATOM 2535 C C . TYR A 1 314 ? -1.224 14.477 -25.426 1.00 78.81 314 TYR A C 1
ATOM 2537 O O . TYR A 1 314 ? -1.895 15.503 -25.490 1.00 78.81 314 TYR A O 1
ATOM 2545 N N . ASP A 1 315 ? -1.425 13.433 -26.227 1.00 77.69 315 ASP A N 1
ATOM 2546 C CA . ASP A 1 315 ? -2.342 13.455 -27.365 1.00 77.69 315 ASP A CA 1
ATOM 2547 C C . ASP A 1 315 ? -3.796 13.707 -26.895 1.00 77.69 315 ASP A C 1
ATOM 2549 O O . ASP A 1 315 ? -4.512 14.547 -27.443 1.00 77.69 315 ASP A O 1
ATOM 2553 N N . GLU A 1 316 ? -4.228 13.065 -25.798 1.00 78.19 316 GLU A N 1
ATOM 2554 C CA . GLU A 1 316 ? -5.576 13.231 -25.241 1.00 78.19 316 GLU A CA 1
ATOM 2555 C C . GLU A 1 316 ? -5.859 14.624 -24.665 1.00 78.19 316 GLU A C 1
ATOM 2557 O O . GLU A 1 316 ? -7.000 15.082 -24.778 1.00 78.19 316 GLU A O 1
ATOM 2562 N N . GLU A 1 317 ? -4.889 15.276 -24.021 1.00 73.69 317 GLU A N 1
ATOM 2563 C CA . GLU A 1 317 ? -5.101 16.563 -23.341 1.00 73.69 317 GLU A CA 1
ATOM 2564 C C . GLU A 1 317 ? -4.695 17.768 -24.208 1.00 73.69 317 GLU A C 1
ATOM 2566 O O . GLU A 1 317 ? -5.330 18.815 -24.103 1.00 73.69 317 GLU A O 1
ATOM 2571 N N . PHE A 1 318 ? -3.682 17.654 -25.078 1.00 65.88 318 PHE A N 1
ATOM 2572 C CA . PHE A 1 318 ? -3.100 18.798 -25.798 1.00 65.88 318 PHE A CA 1
ATOM 2573 C C . PHE A 1 318 ? -3.606 18.986 -27.233 1.00 65.88 318 PHE A C 1
ATOM 2575 O O . PHE A 1 318 ? -3.747 20.137 -27.645 1.00 65.88 318 PHE A O 1
ATOM 2582 N N . GLU A 1 319 ? -3.951 17.933 -27.987 1.00 64.38 319 GLU A N 1
ATOM 2583 C CA . GLU A 1 319 ? -4.483 18.106 -29.359 1.00 64.38 319 GLU A CA 1
ATOM 2584 C C . GLU A 1 319 ? -5.856 18.806 -29.392 1.00 64.38 319 GLU A C 1
ATOM 2586 O O . GLU A 1 319 ? -6.278 19.327 -30.423 1.00 64.38 319 GLU A O 1
ATOM 2591 N N . LYS A 1 320 ? -6.557 18.843 -28.253 1.00 62.72 320 LYS A N 1
ATOM 2592 C CA . LYS A 1 320 ? -7.920 19.382 -28.115 1.00 62.72 320 LYS A CA 1
ATOM 2593 C C . LYS A 1 320 ? -7.966 20.849 -27.663 1.00 62.72 320 LYS A C 1
ATOM 2595 O O . LYS A 1 320 ? -9.061 21.375 -27.464 1.00 62.72 320 LYS A O 1
ATOM 2600 N N . ILE A 1 321 ? -6.819 21.505 -27.461 1.00 58.22 321 ILE A N 1
ATOM 2601 C CA . ILE A 1 321 ? -6.744 22.861 -26.892 1.00 58.22 321 ILE A CA 1
ATOM 2602 C C . ILE A 1 321 ? -6.433 23.904 -27.972 1.00 58.22 321 ILE A C 1
ATOM 2604 O O . ILE A 1 321 ? -5.424 23.821 -28.669 1.00 58.22 321 ILE A O 1
ATOM 2608 N N . ASP A 1 322 ? -7.260 24.952 -28.046 1.00 57.59 322 ASP A N 1
ATOM 2609 C CA . ASP A 1 322 ? -6.928 26.153 -28.813 1.00 57.59 322 ASP A CA 1
ATOM 2610 C C . ASP A 1 322 ? -5.777 26.923 -28.137 1.00 57.59 322 ASP A C 1
ATOM 2612 O O . ASP A 1 322 ? -5.865 27.358 -26.984 1.00 57.59 322 ASP A O 1
ATOM 2616 N N . ILE A 1 323 ? -4.706 27.127 -28.906 1.00 58.78 323 ILE A N 1
ATOM 2617 C CA . ILE A 1 323 ? -3.478 27.850 -28.549 1.00 58.78 323 ILE A CA 1
ATOM 2618 C C . ILE A 1 323 ? -3.781 29.281 -28.053 1.00 58.78 323 ILE A C 1
ATOM 2620 O O . ILE A 1 323 ? -2.998 29.847 -27.289 1.00 58.78 323 ILE A O 1
ATOM 2624 N N . SER A 1 324 ? -4.927 29.861 -28.432 1.00 55.88 324 SER A N 1
ATOM 2625 C CA . SER A 1 324 ? -5.406 31.157 -27.932 1.00 55.88 324 SER A CA 1
ATOM 2626 C C . SER A 1 324 ? -5.619 31.207 -26.408 1.00 55.88 324 SER A C 1
ATOM 2628 O O . SER A 1 324 ? -5.506 32.279 -25.812 1.00 55.88 324 SER A O 1
ATOM 2630 N N . THR A 1 325 ? -5.905 30.065 -25.768 1.00 56.38 325 THR A N 1
ATOM 2631 C CA . THR A 1 325 ? -6.434 29.981 -24.391 1.00 56.38 325 THR A CA 1
ATOM 2632 C C . THR A 1 325 ? -5.432 29.324 -23.422 1.00 56.38 325 THR A C 1
ATOM 2634 O O . THR A 1 325 ? -5.781 28.537 -22.539 1.00 56.38 325 THR A O 1
ATOM 2637 N N . PHE A 1 326 ? -4.144 29.642 -23.583 1.00 61.12 326 PHE A N 1
ATOM 2638 C CA . PHE A 1 326 ? -3.052 29.092 -22.772 1.00 61.12 326 PHE A CA 1
ATOM 2639 C C . PHE A 1 326 ? -3.157 29.521 -21.292 1.00 61.12 326 PHE A C 1
ATOM 2641 O O . PHE A 1 326 ? -2.923 30.681 -20.947 1.00 61.12 326 PHE A O 1
ATOM 2648 N N . SER A 1 327 ? -3.519 28.582 -20.411 1.00 68.81 327 SER A N 1
ATOM 2649 C CA . SER A 1 327 ? -3.860 28.833 -18.999 1.00 68.81 327 SER A CA 1
ATOM 2650 C C . SER A 1 327 ? -2.868 28.210 -18.007 1.00 68.81 327 SER A C 1
ATOM 2652 O O . SER A 1 327 ? -2.080 27.329 -18.352 1.00 68.81 327 SER A O 1
ATOM 2654 N N . GLU A 1 328 ? -2.925 28.620 -16.735 1.00 70.69 328 GLU A N 1
ATOM 2655 C CA . GLU A 1 328 ? -2.063 28.081 -15.665 1.00 70.69 328 GLU A CA 1
ATOM 2656 C C . GLU A 1 328 ? -2.202 26.556 -15.502 1.00 70.69 328 GLU A C 1
ATOM 2658 O O . GLU A 1 328 ? -1.205 25.858 -15.310 1.00 70.69 328 GLU A O 1
ATOM 2663 N N . LYS A 1 329 ? -3.416 26.018 -15.690 1.00 68.50 329 LYS A N 1
ATOM 2664 C CA . LYS A 1 329 ? -3.674 24.570 -15.714 1.00 68.50 329 LYS A CA 1
ATOM 2665 C C . LYS A 1 329 ? -2.909 23.865 -16.842 1.00 68.50 329 LYS A C 1
ATOM 2667 O O . LYS A 1 329 ? -2.381 22.777 -16.633 1.00 68.50 329 LYS A O 1
ATOM 2672 N N . MET A 1 330 ? -2.808 24.487 -18.018 1.00 69.38 330 MET A N 1
ATOM 2673 C CA . MET A 1 330 ? -2.072 23.935 -19.162 1.00 69.38 330 MET A CA 1
ATOM 2674 C C . MET A 1 330 ? -0.556 23.920 -18.910 1.00 69.38 330 MET A C 1
ATOM 2676 O O . MET A 1 330 ? 0.107 22.938 -19.240 1.00 69.38 330 MET A O 1
ATOM 2680 N N . ASN A 1 331 ? -0.016 24.949 -18.243 1.00 74.44 331 ASN A N 1
ATOM 2681 C CA . ASN A 1 331 ? 1.369 24.941 -17.754 1.00 74.44 331 ASN A CA 1
ATOM 2682 C C . ASN A 1 331 ? 1.622 23.785 -16.772 1.00 74.44 331 ASN A C 1
ATOM 2684 O O . ASN A 1 331 ? 2.626 23.087 -16.904 1.00 74.44 331 ASN A O 1
ATOM 2688 N N . ALA A 1 332 ? 0.716 23.555 -15.815 1.00 76.62 332 ALA A N 1
ATOM 2689 C CA . ALA A 1 332 ? 0.845 22.462 -14.850 1.00 76.62 332 ALA A CA 1
ATOM 2690 C C . ALA A 1 332 ? 0.868 21.082 -15.537 1.00 76.62 332 ALA A C 1
ATOM 2692 O O . ALA A 1 332 ? 1.791 20.303 -15.300 1.00 76.62 332 ALA A O 1
ATOM 2693 N N . LEU A 1 333 ? -0.077 20.818 -16.450 1.00 75.12 333 LEU A N 1
ATOM 2694 C CA . LEU A 1 333 ? -0.134 19.571 -17.229 1.00 75.12 333 LEU A CA 1
ATOM 2695 C C . LEU A 1 333 ? 1.112 19.378 -18.112 1.00 75.12 333 LEU A C 1
ATOM 2697 O O . LEU A 1 333 ? 1.646 18.274 -18.196 1.00 75.12 333 LEU A O 1
ATOM 2701 N N . ASN A 1 334 ? 1.621 20.447 -18.734 1.00 78.25 334 ASN A N 1
ATOM 2702 C CA . ASN A 1 334 ? 2.817 20.383 -19.579 1.00 78.25 334 ASN A CA 1
ATOM 2703 C C . ASN A 1 334 ? 4.081 20.094 -18.752 1.00 78.25 334 ASN A C 1
ATOM 2705 O O . ASN A 1 334 ? 4.912 19.278 -19.148 1.00 78.25 334 ASN A O 1
ATOM 2709 N N . ASN A 1 335 ? 4.209 20.711 -17.575 1.00 82.31 335 ASN A N 1
ATOM 2710 C CA . ASN A 1 335 ? 5.306 20.430 -16.650 1.00 82.31 335 ASN A CA 1
ATOM 2711 C C . ASN A 1 335 ? 5.246 18.983 -16.134 1.00 82.31 335 ASN A C 1
ATOM 2713 O O . ASN A 1 335 ? 6.282 18.325 -16.055 1.00 82.31 335 ASN A O 1
ATOM 2717 N N . GLN A 1 336 ? 4.046 18.466 -15.850 1.00 81.88 336 GLN A N 1
ATOM 2718 C CA . GLN A 1 336 ? 3.819 17.078 -15.437 1.00 81.88 336 GLN A CA 1
ATOM 2719 C C . GLN A 1 336 ? 4.194 16.079 -16.549 1.00 81.88 336 GLN A C 1
ATOM 2721 O O . GLN A 1 336 ? 4.913 15.115 -16.286 1.00 81.88 336 GLN A O 1
ATOM 2726 N N . TYR A 1 337 ? 3.803 16.350 -17.800 1.00 83.56 337 TYR A N 1
ATOM 2727 C CA . TYR A 1 337 ? 4.224 15.577 -18.976 1.00 83.56 337 TYR A CA 1
ATOM 2728 C C . TYR A 1 337 ? 5.754 15.562 -19.141 1.00 83.56 337 TYR A C 1
ATOM 2730 O O . TYR A 1 337 ? 6.353 14.494 -19.255 1.00 83.56 337 TYR A O 1
ATOM 2738 N N . ILE A 1 338 ? 6.406 16.732 -19.099 1.00 84.00 338 ILE A N 1
ATOM 2739 C CA . ILE A 1 338 ? 7.869 16.849 -19.230 1.00 84.00 338 ILE A CA 1
ATOM 2740 C C . ILE A 1 338 ? 8.588 16.101 -18.097 1.00 84.00 338 ILE A C 1
ATOM 2742 O O . ILE A 1 338 ? 9.590 15.430 -18.348 1.00 84.00 338 ILE A O 1
ATOM 2746 N N . TYR A 1 339 ? 8.084 16.192 -16.865 1.00 87.44 339 TYR A N 1
ATOM 2747 C CA . TYR A 1 339 ? 8.641 15.504 -15.701 1.00 87.44 339 TYR A CA 1
ATOM 2748 C C . TYR A 1 339 ? 8.608 13.977 -15.866 1.00 87.44 339 TYR A C 1
ATOM 2750 O O . TYR A 1 339 ? 9.648 13.325 -15.746 1.00 87.44 339 TYR A O 1
ATOM 2758 N N . GLU A 1 340 ? 7.454 13.406 -16.219 1.00 86.12 340 GLU A N 1
ATOM 2759 C CA . GLU A 1 340 ? 7.328 11.958 -16.420 1.00 86.12 340 GLU A CA 1
ATOM 2760 C C . GLU A 1 340 ? 8.102 11.462 -17.647 1.00 86.12 340 GLU A C 1
ATOM 2762 O O . GLU A 1 340 ? 8.795 10.446 -17.577 1.00 86.12 340 GLU A O 1
ATOM 2767 N N . TYR A 1 341 ? 8.089 12.216 -18.750 1.00 87.31 341 TYR A N 1
ATOM 2768 C CA . TYR A 1 341 ? 8.896 11.899 -19.928 1.00 87.31 341 TYR A CA 1
ATOM 2769 C C . TYR A 1 341 ? 10.401 11.866 -19.598 1.00 87.31 341 TYR A C 1
ATOM 2771 O O . TYR A 1 341 ? 11.126 10.970 -20.034 1.00 87.31 341 TYR A O 1
ATOM 2779 N N . ASN A 1 342 ? 10.884 12.786 -18.757 1.00 88.12 342 ASN A N 1
ATOM 2780 C CA . ASN A 1 342 ? 12.268 12.774 -18.278 1.00 88.12 342 ASN A CA 1
ATOM 2781 C C . ASN A 1 342 ? 12.566 11.578 -17.351 1.00 88.12 342 ASN A C 1
ATOM 2783 O O . ASN A 1 342 ? 13.642 10.990 -17.471 1.00 88.12 342 ASN A O 1
ATOM 2787 N N . ARG A 1 343 ? 11.626 11.160 -16.486 1.00 89.88 343 ARG A N 1
ATOM 2788 C CA . ARG A 1 343 ? 11.764 9.929 -15.676 1.00 89.88 343 ARG A CA 1
ATOM 2789 C C . ARG A 1 343 ? 11.868 8.673 -16.546 1.00 89.88 343 ARG A C 1
ATOM 2791 O O . ARG A 1 343 ? 12.670 7.792 -16.239 1.00 89.88 343 ARG A O 1
ATOM 2798 N N . ILE A 1 344 ? 11.119 8.608 -17.648 1.00 90.81 344 ILE A N 1
ATOM 2799 C CA . ILE A 1 344 ? 11.178 7.506 -18.623 1.00 90.81 344 ILE A CA 1
ATOM 2800 C C . ILE A 1 344 ? 12.536 7.474 -19.332 1.00 90.81 344 ILE A C 1
ATOM 2802 O O . ILE A 1 344 ? 13.162 6.418 -19.393 1.00 90.81 344 ILE A O 1
ATOM 2806 N N . ASN A 1 345 ? 13.046 8.622 -19.790 1.00 88.38 345 ASN A N 1
ATOM 2807 C CA . ASN A 1 345 ? 14.377 8.706 -20.407 1.00 88.38 345 ASN A CA 1
ATOM 2808 C C . ASN A 1 345 ? 15.501 8.307 -19.438 1.00 88.38 345 ASN A C 1
ATOM 2810 O O . ASN A 1 345 ? 16.434 7.608 -19.833 1.00 88.38 345 ASN A O 1
ATOM 2814 N N . LEU A 1 346 ? 15.401 8.694 -18.161 1.00 89.81 346 LEU A N 1
ATOM 2815 C CA . LEU A 1 346 ? 16.337 8.242 -17.131 1.00 89.81 346 LEU A CA 1
ATOM 2816 C C . LEU A 1 346 ? 16.252 6.721 -16.927 1.00 89.81 346 LEU A C 1
ATOM 2818 O O . LEU A 1 346 ? 17.284 6.068 -16.814 1.00 89.81 346 LEU A O 1
ATOM 2822 N N . CYS A 1 347 ? 15.048 6.140 -16.948 1.00 91.06 347 CYS A N 1
ATOM 2823 C CA . CYS A 1 347 ? 14.861 4.692 -16.847 1.00 91.06 347 CYS A CA 1
ATOM 2824 C C . CYS A 1 347 ? 15.433 3.940 -18.066 1.00 91.06 347 CYS A C 1
ATOM 2826 O O . CYS A 1 347 ? 16.078 2.907 -17.891 1.00 91.06 347 CYS A O 1
ATOM 2828 N N . TRP A 1 348 ? 15.309 4.489 -19.281 1.00 92.88 348 TRP A N 1
ATOM 2829 C CA . TRP A 1 348 ? 15.998 3.982 -20.478 1.00 92.88 348 TRP A CA 1
ATOM 2830 C C . TRP A 1 348 ? 17.528 4.062 -20.365 1.00 92.88 348 TRP A C 1
ATOM 2832 O O . TRP A 1 348 ? 18.224 3.118 -20.746 1.00 92.88 348 TRP A O 1
ATOM 2842 N N . ALA A 1 349 ? 18.068 5.148 -19.806 1.00 90.38 349 ALA A N 1
ATOM 2843 C CA . ALA A 1 349 ? 19.502 5.269 -19.551 1.00 90.38 349 ALA A CA 1
ATOM 2844 C C . ALA A 1 349 ? 19.981 4.228 -18.521 1.00 90.38 349 ALA A C 1
ATOM 2846 O O . ALA A 1 349 ? 20.972 3.538 -18.763 1.00 90.38 349 ALA A O 1
ATOM 2847 N N . SER A 1 350 ? 19.241 4.040 -17.419 1.00 89.94 350 SER A N 1
ATOM 2848 C CA . SER A 1 350 ? 19.495 2.964 -16.452 1.00 89.94 350 SER A CA 1
ATOM 2849 C C . SER A 1 350 ? 19.436 1.584 -17.108 1.00 89.94 350 SER A C 1
ATOM 2851 O O . SER A 1 350 ? 20.345 0.788 -16.903 1.00 89.94 350 SER A O 1
ATOM 2853 N N . TYR A 1 351 ? 18.430 1.316 -17.949 1.00 92.50 351 TYR A N 1
ATOM 2854 C CA . TYR A 1 351 ? 18.305 0.064 -18.700 1.00 92.50 351 TYR A CA 1
ATOM 2855 C C . TYR A 1 351 ? 19.568 -0.234 -19.519 1.00 92.50 351 TYR A C 1
ATOM 2857 O O . TYR A 1 351 ? 20.139 -1.319 -19.402 1.00 92.50 351 TYR A O 1
ATOM 2865 N N . GLY A 1 352 ? 20.033 0.741 -20.310 1.00 88.38 352 GLY A N 1
ATOM 2866 C CA . GLY A 1 352 ? 21.227 0.595 -21.144 1.00 88.38 352 GLY A CA 1
ATOM 2867 C C . GLY A 1 352 ? 22.498 0.347 -20.328 1.00 88.38 352 GLY A C 1
ATOM 2868 O O . GLY A 1 352 ? 23.268 -0.558 -20.650 1.00 88.38 352 GLY A O 1
ATOM 2869 N N . VAL A 1 353 ? 22.691 1.095 -19.236 1.00 90.44 353 VAL A N 1
ATOM 2870 C CA . VAL A 1 353 ? 23.852 0.939 -18.343 1.00 90.44 353 VAL A CA 1
ATOM 2871 C C . VAL A 1 353 ? 23.828 -0.412 -17.625 1.00 90.44 353 VAL A C 1
ATOM 2873 O O . VAL A 1 353 ? 24.825 -1.130 -17.656 1.00 90.44 353 VAL A O 1
ATOM 2876 N N . THR A 1 354 ? 22.703 -0.816 -17.029 1.00 88.38 354 THR A N 1
ATOM 2877 C CA . THR A 1 354 ? 22.589 -2.107 -16.329 1.00 88.38 354 THR A CA 1
ATOM 2878 C C . THR A 1 354 ? 22.786 -3.285 -17.287 1.00 88.38 354 THR A C 1
ATOM 2880 O O . THR A 1 354 ? 23.493 -4.231 -16.938 1.00 88.38 354 THR A O 1
ATOM 2883 N N . LEU A 1 355 ? 22.256 -3.211 -18.515 1.00 89.38 355 LEU A N 1
ATOM 2884 C CA . LEU A 1 355 ? 22.447 -4.235 -19.549 1.00 89.38 355 LEU A CA 1
ATOM 2885 C C . LEU A 1 355 ? 23.906 -4.318 -20.031 1.00 89.38 355 LEU A C 1
ATOM 2887 O O . LEU A 1 355 ? 24.428 -5.420 -20.232 1.00 89.38 355 LEU A O 1
ATOM 2891 N N . LEU A 1 356 ? 24.593 -3.179 -20.171 1.00 89.81 356 LEU A N 1
ATOM 2892 C CA . LEU A 1 356 ? 26.022 -3.141 -20.485 1.00 89.81 356 LEU A CA 1
ATOM 2893 C C . LEU A 1 356 ? 26.849 -3.761 -19.348 1.00 89.81 356 LEU A C 1
ATOM 2895 O O . LEU A 1 356 ? 27.653 -4.656 -19.597 1.00 89.81 356 LEU A O 1
ATOM 2899 N N . CYS A 1 357 ? 26.595 -3.375 -18.095 1.00 87.06 357 CYS A N 1
ATOM 2900 C CA . CYS A 1 357 ? 27.262 -3.947 -16.924 1.00 87.06 357 CYS A CA 1
ATOM 2901 C C . CYS A 1 357 ? 26.992 -5.455 -16.762 1.00 87.06 357 CYS A C 1
ATOM 2903 O O . CYS A 1 357 ? 27.897 -6.203 -16.398 1.00 87.06 357 CYS A O 1
ATOM 2905 N N . ALA A 1 358 ? 25.780 -5.936 -17.060 1.00 85.75 358 ALA A N 1
ATOM 2906 C CA . ALA A 1 358 ? 25.458 -7.367 -17.089 1.00 85.75 358 ALA A CA 1
ATOM 2907 C C . ALA A 1 358 ? 26.218 -8.115 -18.198 1.00 85.75 358 ALA A C 1
ATOM 2909 O O . ALA A 1 358 ? 26.750 -9.203 -17.971 1.00 85.75 358 ALA A O 1
ATOM 2910 N N . SER A 1 359 ? 26.330 -7.505 -19.380 1.00 86.44 359 SER A N 1
ATOM 2911 C CA . SER A 1 359 ? 27.088 -8.056 -20.508 1.00 86.44 359 SER A CA 1
ATOM 2912 C C . SER A 1 359 ? 28.587 -8.139 -20.199 1.00 86.44 359 SER A C 1
ATOM 2914 O O . SER A 1 359 ? 29.205 -9.169 -20.460 1.00 86.44 359 SER A O 1
ATOM 2916 N N . ILE A 1 360 ? 29.153 -7.098 -19.578 1.00 86.31 360 ILE A N 1
ATOM 2917 C CA . ILE A 1 360 ? 30.553 -7.049 -19.131 1.00 86.31 360 ILE A CA 1
ATOM 2918 C C . ILE A 1 360 ? 30.820 -8.101 -18.046 1.00 86.31 360 ILE A C 1
ATOM 2920 O O . ILE A 1 360 ? 31.770 -8.870 -18.190 1.00 86.31 360 ILE A O 1
ATOM 2924 N N . ARG A 1 361 ? 29.958 -8.207 -17.015 1.00 87.56 361 ARG A N 1
ATOM 2925 C CA . ARG A 1 361 ? 30.028 -9.278 -15.996 1.00 87.56 361 ARG A CA 1
ATOM 2926 C C . ARG A 1 361 ? 30.143 -10.654 -16.659 1.00 87.56 361 ARG A C 1
ATOM 2928 O O . ARG A 1 361 ? 31.082 -11.392 -16.378 1.00 87.56 361 ARG A O 1
ATOM 2935 N N . ARG A 1 362 ? 29.222 -10.968 -17.580 1.00 85.31 362 ARG A N 1
ATOM 2936 C CA . ARG A 1 362 ? 29.174 -12.266 -18.270 1.00 85.31 362 ARG A CA 1
ATOM 2937 C C . ARG A 1 362 ? 30.442 -12.553 -19.078 1.00 85.31 362 ARG A C 1
ATOM 2939 O O . ARG A 1 362 ? 30.913 -13.683 -19.044 1.00 85.31 362 ARG A O 1
ATOM 2946 N N . LEU A 1 363 ? 30.990 -11.557 -19.779 1.00 86.44 363 LEU A N 1
ATOM 2947 C CA . LEU A 1 363 ? 32.228 -11.712 -20.554 1.00 86.44 363 LEU A CA 1
ATOM 2948 C C . LEU A 1 363 ? 33.431 -12.032 -19.654 1.00 86.44 363 LEU A C 1
ATOM 2950 O O . LEU A 1 363 ? 34.178 -12.955 -19.961 1.00 86.44 363 LEU A O 1
ATOM 2954 N N . PHE A 1 364 ? 33.587 -11.340 -18.520 1.00 80.94 364 PHE A N 1
ATOM 2955 C CA . PHE A 1 364 ? 34.661 -11.654 -17.572 1.00 80.94 364 PHE A CA 1
ATOM 2956 C C . PHE A 1 364 ? 34.500 -13.048 -16.951 1.00 80.94 364 PHE A C 1
ATOM 2958 O O . PHE A 1 364 ? 35.457 -13.814 -16.939 1.00 80.94 364 PHE A O 1
ATOM 2965 N N . THR A 1 365 ? 33.292 -13.440 -16.526 1.00 79.94 365 THR A N 1
ATOM 2966 C CA . THR A 1 365 ? 33.053 -14.806 -16.021 1.00 79.94 365 THR A CA 1
ATOM 2967 C C . THR A 1 365 ? 33.379 -15.875 -17.072 1.00 79.94 365 THR A C 1
ATOM 2969 O O . THR A 1 365 ? 33.970 -16.896 -16.737 1.00 79.94 365 THR A O 1
ATOM 2972 N N . GLN A 1 366 ? 33.045 -15.639 -18.345 1.00 71.31 366 GLN A N 1
ATOM 2973 C CA . GLN A 1 366 ? 33.342 -16.565 -19.445 1.00 71.31 366 GLN A CA 1
ATOM 2974 C C . GLN A 1 366 ? 34.834 -16.653 -19.795 1.00 71.31 366 GLN A C 1
ATOM 2976 O O . GLN A 1 366 ? 35.268 -17.703 -20.264 1.00 71.31 366 GLN A O 1
ATOM 2981 N N . ASN A 1 367 ? 35.612 -15.592 -19.572 1.00 62.75 367 ASN A N 1
ATOM 2982 C CA . ASN A 1 367 ? 37.061 -15.626 -19.768 1.00 62.75 367 ASN A CA 1
ATOM 2983 C C . ASN A 1 367 ? 37.756 -16.379 -18.627 1.00 62.75 367 ASN A C 1
ATOM 2985 O O . ASN A 1 367 ? 38.526 -17.290 -18.905 1.00 62.75 367 ASN A O 1
ATOM 2989 N N . ASN A 1 368 ? 37.423 -16.080 -17.367 1.00 59.16 368 ASN A N 1
ATOM 2990 C CA . ASN A 1 368 ? 38.065 -16.717 -16.211 1.00 59.16 368 ASN A CA 1
ATOM 2991 C C . ASN A 1 368 ? 37.872 -18.248 -16.202 1.00 59.16 368 ASN A C 1
ATOM 2993 O O . ASN A 1 368 ? 38.821 -18.983 -15.955 1.00 59.16 368 ASN A O 1
ATOM 2997 N N . ILE A 1 369 ? 36.671 -18.739 -16.545 1.00 58.03 369 ILE A N 1
ATOM 2998 C CA . ILE A 1 369 ? 36.400 -20.188 -16.655 1.00 58.03 369 ILE A CA 1
ATOM 2999 C C . ILE A 1 369 ? 37.323 -20.855 -17.693 1.00 58.03 369 ILE A C 1
ATOM 3001 O O . ILE A 1 369 ? 37.805 -21.960 -17.470 1.00 58.03 369 ILE A O 1
ATOM 3005 N N . ARG A 1 370 ? 37.630 -20.168 -18.800 1.00 52.38 370 ARG A N 1
ATOM 3006 C CA . ARG A 1 370 ? 38.493 -20.687 -19.876 1.00 52.38 370 ARG A CA 1
ATOM 3007 C C . ARG A 1 370 ? 39.985 -20.689 -19.542 1.00 52.38 370 ARG A C 1
ATOM 3009 O O . ARG A 1 370 ? 40.755 -21.284 -20.290 1.00 52.38 370 ARG A O 1
ATOM 3016 N N . GLU A 1 371 ? 40.396 -20.017 -18.471 1.00 50.06 371 GLU A N 1
ATOM 3017 C CA . GLU A 1 371 ? 41.780 -20.041 -17.986 1.00 50.06 371 GLU A CA 1
ATOM 3018 C C . GLU A 1 371 ? 41.982 -21.194 -16.977 1.00 50.06 371 GLU A C 1
ATOM 3020 O O . GLU A 1 371 ? 42.980 -21.913 -17.073 1.00 50.06 371 GLU A O 1
ATOM 3025 N N . ASP A 1 372 ? 40.992 -21.466 -16.113 1.00 46.94 372 ASP A N 1
ATOM 3026 C CA . ASP A 1 372 ? 40.982 -22.627 -15.198 1.00 46.94 372 ASP A CA 1
ATOM 3027 C C . ASP A 1 372 ? 40.732 -23.981 -15.908 1.00 46.94 372 ASP A C 1
ATOM 3029 O O . ASP A 1 372 ? 41.228 -25.011 -15.454 1.00 46.94 372 ASP A O 1
ATOM 3033 N N . GLU A 1 373 ? 40.044 -24.014 -17.059 1.00 46.12 373 GLU A N 1
ATOM 3034 C CA . GLU A 1 373 ? 39.833 -25.233 -17.880 1.00 46.12 373 GLU A CA 1
ATOM 3035 C C . GLU A 1 373 ? 41.126 -25.800 -18.531 1.00 46.12 373 GLU A C 1
ATOM 3037 O O . GLU A 1 373 ? 41.074 -26.697 -19.375 1.00 46.12 373 GLU A O 1
ATOM 3042 N N . SER A 1 374 ? 42.309 -25.313 -18.141 1.00 44.69 374 SER A N 1
ATOM 3043 C CA . SER A 1 374 ? 43.617 -25.739 -18.666 1.00 44.69 374 SER A CA 1
ATOM 3044 C C . SER A 1 374 ? 44.225 -26.978 -17.980 1.00 44.69 374 SER A C 1
ATOM 3046 O O . SER A 1 374 ? 45.335 -27.396 -18.332 1.00 44.69 374 SER A O 1
ATOM 3048 N N . HIS A 1 375 ? 43.510 -27.611 -17.041 1.00 38.56 375 HIS A N 1
ATOM 3049 C CA . HIS A 1 375 ? 43.917 -28.857 -16.379 1.00 38.56 375 HIS A CA 1
ATOM 3050 C C . HIS A 1 375 ? 42.837 -29.949 -16.470 1.00 38.56 375 HIS A C 1
ATOM 3052 O O . HIS A 1 375 ? 41.658 -29.719 -16.219 1.00 38.56 375 HIS A O 1
ATOM 3058 N N . GLU A 1 376 ? 43.257 -31.156 -16.855 1.00 41.38 376 GLU A N 1
ATOM 3059 C CA . GLU A 1 376 ? 42.378 -32.283 -17.187 1.00 41.38 376 GLU A CA 1
ATOM 3060 C C . GLU A 1 376 ? 41.691 -32.889 -15.948 1.00 41.38 376 GLU A C 1
ATOM 3062 O O . GLU A 1 376 ? 42.379 -33.284 -15.006 1.00 41.38 376 GLU A O 1
ATOM 3067 N N . THR A 1 377 ? 40.368 -33.110 -15.985 1.00 34.00 377 THR A N 1
ATOM 3068 C CA . THR A 1 377 ? 39.788 -34.467 -15.813 1.00 34.00 377 THR A CA 1
ATOM 3069 C C . THR A 1 377 ? 38.272 -34.546 -16.059 1.00 34.00 377 THR A C 1
ATOM 3071 O O . THR A 1 377 ? 37.513 -33.661 -15.688 1.00 34.00 377 THR A O 1
ATOM 3074 N N . ASP A 1 378 ? 37.856 -35.668 -16.656 1.00 31.53 378 ASP A N 1
ATOM 3075 C CA . ASP A 1 378 ? 36.513 -36.268 -16.698 1.00 31.53 378 ASP A CA 1
ATOM 3076 C C . ASP A 1 378 ? 35.265 -35.377 -16.866 1.00 31.53 378 ASP A C 1
ATOM 3078 O O . ASP A 1 378 ? 34.610 -34.942 -15.915 1.00 31.53 378 ASP A O 1
ATOM 3082 N N . PHE A 1 379 ? 34.783 -35.344 -18.114 1.00 39.38 379 PHE A N 1
ATOM 3083 C CA . PHE A 1 379 ? 33.361 -35.175 -18.418 1.00 39.38 379 PHE A CA 1
ATOM 3084 C C . PHE A 1 379 ? 32.510 -36.194 -17.640 1.00 39.38 379 PHE A C 1
ATOM 3086 O O . PHE A 1 379 ? 32.401 -37.361 -18.026 1.00 39.38 379 PHE A O 1
ATOM 3093 N N . ARG A 1 380 ? 31.791 -35.734 -16.613 1.00 32.78 380 ARG A N 1
ATOM 3094 C CA . ARG A 1 380 ? 30.563 -36.398 -16.161 1.00 32.78 380 ARG A CA 1
ATOM 3095 C C . ARG A 1 380 ? 29.353 -35.640 -16.673 1.00 32.78 380 ARG A C 1
ATOM 3097 O O . ARG A 1 380 ? 29.058 -34.537 -16.222 1.00 32.78 380 ARG A O 1
ATOM 3104 N N . GLN A 1 381 ? 28.618 -36.278 -17.580 1.00 38.84 381 GLN A N 1
ATOM 3105 C CA . GLN A 1 381 ? 27.238 -35.904 -17.859 1.00 38.84 381 GLN A CA 1
ATOM 3106 C C . GLN A 1 381 ? 26.433 -36.074 -16.564 1.00 38.84 381 GLN A C 1
ATOM 3108 O O . GLN A 1 381 ? 26.083 -37.192 -16.193 1.00 38.84 381 GLN A O 1
ATOM 3113 N N . SER A 1 382 ? 26.135 -34.974 -15.872 1.00 30.33 382 SER A N 1
ATOM 3114 C CA . SER A 1 382 ? 24.936 -34.944 -15.039 1.00 30.33 382 SER A CA 1
ATOM 3115 C C . SER A 1 382 ? 23.770 -34.778 -15.998 1.00 30.33 382 SER A C 1
ATOM 3117 O O . SER A 1 382 ? 23.620 -33.723 -16.616 1.00 30.33 382 SER A O 1
ATOM 3119 N N . GLU A 1 383 ? 22.986 -35.836 -16.171 1.00 29.70 383 GLU A N 1
ATOM 3120 C CA . GLU A 1 383 ? 21.781 -35.791 -16.991 1.00 29.70 383 GLU A CA 1
ATOM 3121 C C . GLU A 1 383 ? 20.850 -34.682 -16.489 1.00 29.70 383 GLU A C 1
ATOM 3123 O O . GLU A 1 383 ? 20.716 -34.446 -15.285 1.00 29.70 383 GLU A O 1
ATOM 3128 N N . SER A 1 384 ? 20.213 -33.974 -17.421 1.00 33.56 384 SER A N 1
ATOM 3129 C CA . SER A 1 384 ? 19.232 -32.949 -17.089 1.00 33.56 384 SER A CA 1
ATOM 3130 C C . SER A 1 384 ? 18.000 -33.610 -16.475 1.00 33.56 384 SER A C 1
ATOM 3132 O O . SER A 1 384 ? 17.176 -34.181 -17.195 1.00 33.56 384 SER A O 1
ATOM 3134 N N . GLY A 1 385 ? 17.865 -33.518 -15.151 1.00 25.97 385 GLY A N 1
ATOM 3135 C CA . GLY A 1 385 ? 16.623 -33.855 -14.468 1.00 25.97 385 GLY A CA 1
ATOM 3136 C C . GLY A 1 385 ? 15.480 -33.037 -15.064 1.00 25.97 385 GLY A C 1
ATOM 3137 O O . GLY A 1 385 ? 15.471 -31.813 -14.952 1.00 25.97 385 GLY A O 1
ATOM 3138 N N . ASN A 1 386 ? 14.530 -33.714 -15.714 1.00 34.12 386 ASN A N 1
ATOM 3139 C CA . ASN A 1 386 ? 13.316 -33.108 -16.264 1.00 34.12 386 ASN A CA 1
ATOM 3140 C C . ASN A 1 386 ? 12.307 -32.796 -15.144 1.00 34.12 386 ASN A C 1
ATOM 3142 O O . ASN A 1 386 ? 11.152 -33.219 -15.200 1.00 34.12 386 ASN A O 1
ATOM 3146 N N . ASP A 1 387 ? 12.740 -32.048 -14.130 1.00 29.86 387 ASP A N 1
ATOM 3147 C CA . ASP A 1 387 ? 11.813 -31.377 -13.229 1.00 29.86 387 ASP A CA 1
ATOM 3148 C C . ASP A 1 387 ? 11.101 -30.281 -14.019 1.00 29.86 387 ASP A C 1
ATOM 3150 O O . ASP A 1 387 ? 11.727 -29.402 -14.619 1.00 29.86 387 ASP A O 1
ATOM 3154 N N . SER A 1 388 ? 9.769 -30.328 -14.029 1.00 38.12 388 SER A N 1
ATOM 3155 C CA . SER A 1 388 ? 8.928 -29.364 -14.735 1.00 38.12 388 SER A CA 1
ATOM 3156 C C . SER A 1 388 ? 8.848 -28.039 -13.973 1.00 38.12 388 SER A C 1
ATOM 3158 O O . SER A 1 388 ? 7.776 -27.618 -13.535 1.00 38.12 388 SER A O 1
ATOM 3160 N N . ALA A 1 389 ? 9.994 -27.379 -13.808 1.00 35.16 389 ALA A N 1
ATOM 3161 C CA . ALA A 1 389 ? 10.072 -25.997 -13.381 1.00 35.16 389 ALA A CA 1
ATOM 3162 C C . ALA A 1 389 ? 9.337 -25.137 -14.416 1.00 35.16 389 ALA A C 1
ATOM 3164 O O . ALA A 1 389 ? 9.835 -24.892 -15.519 1.00 35.16 389 ALA A O 1
ATOM 3165 N N . THR A 1 390 ? 8.124 -24.700 -14.069 1.00 33.00 390 THR A N 1
ATOM 3166 C CA . THR A 1 390 ? 7.376 -23.705 -14.838 1.00 33.00 390 THR A CA 1
ATOM 3167 C C . THR A 1 390 ? 8.275 -22.503 -15.077 1.00 33.00 390 THR A C 1
ATOM 3169 O O . THR A 1 390 ? 8.650 -21.816 -14.127 1.00 33.00 390 THR A O 1
ATOM 3172 N N . GLN A 1 391 ? 8.616 -22.261 -16.346 1.00 37.81 391 GLN A N 1
ATOM 3173 C CA . GLN A 1 391 ? 9.268 -21.024 -16.768 1.00 37.81 391 GLN A CA 1
ATOM 3174 C C . GLN A 1 391 ? 8.461 -19.849 -16.197 1.00 37.81 391 GLN A C 1
ATOM 3176 O O . GLN A 1 391 ? 7.236 -19.859 -16.364 1.00 37.81 391 GLN A O 1
ATOM 3181 N N . PRO A 1 392 ? 9.092 -18.873 -15.515 1.00 51.56 392 PRO A N 1
ATOM 3182 C CA . PRO A 1 392 ? 8.362 -17.758 -14.930 1.00 51.56 392 PRO A CA 1
ATOM 3183 C C . PRO A 1 392 ? 7.556 -17.054 -16.022 1.00 51.56 392 PRO A C 1
ATOM 3185 O O . PRO A 1 392 ? 8.086 -16.711 -17.086 1.00 51.56 392 PRO A O 1
ATOM 3188 N N . THR A 1 393 ? 6.252 -16.905 -15.785 1.00 62.00 393 THR A N 1
ATOM 3189 C CA . THR A 1 393 ? 5.325 -16.291 -16.737 1.00 62.00 393 THR A CA 1
ATOM 3190 C C . THR A 1 393 ? 5.779 -14.863 -16.998 1.00 62.00 393 THR A C 1
ATOM 3192 O O . THR A 1 393 ? 5.650 -14.016 -16.121 1.00 62.00 393 THR A O 1
ATOM 3195 N N . LYS A 1 394 ? 6.313 -14.601 -18.197 1.00 83.12 394 LYS A N 1
ATOM 3196 C CA . LYS A 1 394 ? 6.839 -13.281 -18.570 1.00 83.12 394 LYS A CA 1
ATOM 3197 C C . LYS A 1 394 ? 5.766 -12.215 -18.353 1.00 83.12 394 LYS A C 1
ATOM 3199 O O . LYS A 1 394 ? 4.749 -12.211 -19.045 1.00 83.12 394 LYS A O 1
ATOM 3204 N N . LEU A 1 395 ? 6.023 -11.312 -17.416 1.00 89.31 395 LEU A N 1
ATOM 3205 C CA . LEU A 1 395 ? 5.120 -10.244 -17.018 1.00 89.31 395 LEU A CA 1
ATOM 3206 C C . LEU A 1 395 ? 5.194 -9.133 -18.070 1.00 89.31 395 LEU A C 1
ATOM 3208 O O . LEU A 1 395 ? 6.093 -8.290 -18.058 1.00 89.31 395 LEU A O 1
ATOM 3212 N N . LEU A 1 396 ? 4.285 -9.193 -19.041 1.00 90.38 396 LEU A N 1
ATOM 3213 C CA . LEU A 1 396 ? 4.269 -8.349 -20.232 1.00 90.38 396 LEU A CA 1
ATOM 3214 C C . LEU A 1 396 ? 2.857 -7.821 -20.485 1.00 90.38 396 LEU A C 1
ATOM 3216 O O . LEU A 1 396 ? 1.879 -8.561 -20.391 1.00 90.38 396 LEU A O 1
ATOM 3220 N N . PHE A 1 397 ? 2.752 -6.562 -20.904 1.00 85.44 397 PHE A N 1
ATOM 3221 C CA . PHE A 1 397 ? 1.515 -6.002 -21.446 1.00 85.44 397 PHE A CA 1
ATOM 3222 C C . PHE A 1 397 ? 1.289 -6.518 -22.878 1.00 85.44 397 PHE A C 1
ATOM 3224 O O . PHE A 1 397 ? 1.492 -5.794 -23.849 1.00 85.44 397 PHE A O 1
ATOM 3231 N N . ILE A 1 398 ? 0.910 -7.797 -23.000 1.00 81.50 398 ILE A N 1
ATOM 3232 C CA . ILE A 1 398 ? 0.619 -8.472 -24.282 1.00 81.50 398 ILE A CA 1
ATOM 3233 C C . ILE A 1 398 ? -0.541 -7.772 -25.007 1.00 81.50 398 ILE A C 1
ATOM 3235 O O . ILE A 1 398 ? -0.495 -7.596 -26.220 1.00 81.50 398 ILE A O 1
ATOM 3239 N N . ASP A 1 399 ? -1.521 -7.273 -24.246 1.00 80.00 399 ASP A N 1
ATOM 3240 C CA . ASP A 1 399 ? -2.663 -6.482 -24.735 1.00 80.00 399 ASP A CA 1
ATOM 3241 C C . ASP A 1 399 ? -2.265 -5.144 -25.414 1.00 80.00 399 ASP A C 1
ATOM 3243 O O . ASP A 1 399 ? -3.149 -4.419 -25.860 1.00 80.00 399 ASP A O 1
ATOM 3247 N N . LEU A 1 400 ? -0.968 -4.799 -25.466 1.00 80.56 400 LEU A N 1
ATOM 3248 C CA . LEU A 1 400 ? -0.401 -3.621 -26.141 1.00 80.56 400 LEU A CA 1
ATOM 3249 C C . LEU A 1 400 ? 0.759 -3.977 -27.106 1.00 80.56 400 LEU A C 1
ATOM 3251 O O . LEU A 1 400 ? 1.558 -3.105 -27.444 1.00 80.56 400 LEU A O 1
ATOM 3255 N N . GLU A 1 401 ? 0.971 -5.250 -27.477 1.00 80.81 401 GLU A N 1
ATOM 3256 C CA . GLU A 1 401 ? 2.241 -5.661 -28.114 1.00 80.81 401 GLU A CA 1
ATOM 3257 C C . GLU A 1 401 ? 2.573 -4.879 -29.399 1.00 80.81 401 GLU A C 1
ATOM 3259 O O . GLU A 1 401 ? 3.734 -4.516 -29.597 1.00 80.81 401 GLU A O 1
ATOM 3264 N N . GLU A 1 402 ? 1.580 -4.587 -30.244 1.00 79.25 402 GLU A N 1
ATOM 3265 C CA . GLU A 1 402 ? 1.761 -3.831 -31.490 1.00 79.25 402 GLU A CA 1
ATOM 3266 C C . GLU A 1 402 ? 2.063 -2.348 -31.215 1.00 79.25 402 GLU A C 1
ATOM 3268 O O . GLU A 1 402 ? 3.026 -1.799 -31.754 1.00 79.25 402 GLU A O 1
ATOM 3273 N N . GLU A 1 403 ? 1.313 -1.710 -30.314 1.00 81.25 403 GLU A N 1
ATOM 3274 C CA . GLU A 1 403 ? 1.505 -0.316 -29.899 1.00 81.25 403 GLU A CA 1
ATOM 3275 C C . GLU A 1 403 ? 2.880 -0.081 -29.260 1.00 81.25 403 GLU A C 1
ATOM 3277 O O . GLU A 1 403 ? 3.486 0.980 -29.423 1.00 81.25 403 GLU A O 1
ATOM 3282 N N . LEU A 1 404 ? 3.413 -1.083 -28.555 1.00 82.56 404 LEU A N 1
ATOM 3283 C CA . LEU A 1 404 ? 4.739 -1.016 -27.950 1.00 82.56 404 LEU A CA 1
ATOM 3284 C C . LEU A 1 404 ? 5.880 -1.263 -28.946 1.00 82.56 404 LEU A C 1
ATOM 3286 O O . LEU A 1 404 ? 7.039 -1.096 -28.555 1.00 82.56 404 LEU A O 1
ATOM 3290 N N . ARG A 1 405 ? 5.628 -1.605 -30.219 1.00 78.19 405 ARG A N 1
ATOM 3291 C CA . ARG A 1 405 ? 6.711 -1.797 -31.205 1.00 78.19 405 ARG A CA 1
ATOM 3292 C C . ARG A 1 405 ? 7.485 -0.512 -31.465 1.00 78.19 405 ARG A C 1
ATOM 3294 O O . ARG A 1 405 ? 8.707 -0.547 -31.374 1.00 78.19 405 ARG A O 1
ATOM 3301 N N . GLU A 1 406 ? 6.811 0.624 -31.643 1.00 77.88 406 GLU A N 1
ATOM 3302 C CA . GLU A 1 406 ? 7.458 1.938 -31.844 1.00 77.88 406 GLU A CA 1
ATOM 3303 C C . GLU A 1 406 ? 8.407 2.316 -30.685 1.00 77.88 406 GLU A C 1
ATOM 3305 O O . GLU A 1 406 ? 9.425 2.972 -30.888 1.00 77.88 406 GLU A O 1
ATOM 3310 N N . PHE A 1 407 ? 8.110 1.849 -29.467 1.00 74.38 407 PHE A N 1
ATOM 3311 C CA . PHE A 1 407 ? 8.873 2.144 -28.248 1.00 74.38 407 PHE A CA 1
ATOM 3312 C C . PHE A 1 407 ? 9.870 1.044 -27.846 1.00 74.38 407 PHE A C 1
ATOM 3314 O O . PHE A 1 407 ? 10.696 1.259 -26.960 1.00 74.38 407 PHE A O 1
ATOM 3321 N N . THR A 1 408 ? 9.787 -0.151 -28.442 1.00 68.81 408 THR A N 1
ATOM 3322 C CA . THR A 1 408 ? 10.664 -1.297 -28.129 1.00 68.81 408 THR A CA 1
ATOM 3323 C C . THR A 1 408 ? 11.569 -1.715 -29.283 1.00 68.81 408 THR A C 1
ATOM 3325 O O . THR A 1 408 ? 12.519 -2.478 -29.045 1.00 68.81 408 THR A O 1
ATOM 3328 N N . ALA A 1 409 ? 11.307 -1.211 -30.491 1.00 64.06 409 ALA A N 1
ATOM 3329 C CA . ALA A 1 409 ? 12.227 -1.206 -31.609 1.00 64.06 409 ALA A CA 1
ATOM 3330 C C . ALA A 1 409 ? 13.409 -0.285 -31.283 1.00 64.06 409 ALA A C 1
ATOM 3332 O O . ALA A 1 409 ? 13.325 0.943 -31.322 1.00 64.06 409 ALA A O 1
ATOM 3333 N N . ILE A 1 410 ? 14.553 -0.907 -30.999 1.00 53.25 410 ILE A N 1
ATOM 3334 C CA . ILE A 1 410 ? 15.840 -0.268 -31.265 1.00 53.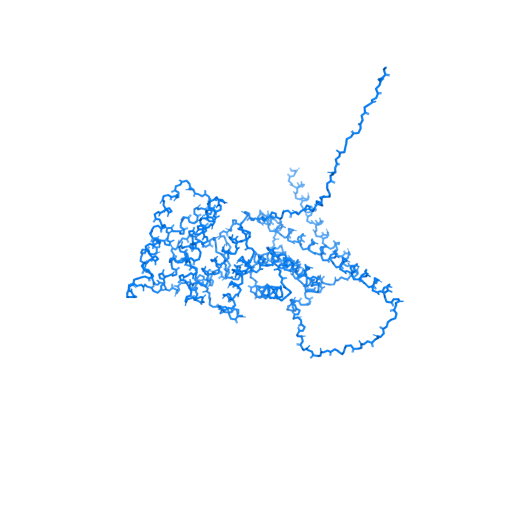25 410 ILE A CA 1
ATOM 3335 C C . ILE A 1 410 ? 16.063 -0.430 -32.769 1.00 53.25 410 ILE A C 1
ATOM 3337 O O . ILE A 1 410 ? 16.852 -1.270 -33.206 1.00 53.25 410 ILE A O 1
ATOM 3341 N N . ASP A 1 411 ? 15.291 0.320 -33.554 1.00 39.88 411 ASP A N 1
ATOM 3342 C CA . ASP A 1 411 ? 15.616 0.507 -34.956 1.00 39.88 411 ASP A CA 1
ATOM 3343 C C . ASP A 1 411 ? 16.960 1.221 -35.048 1.00 39.88 411 ASP A C 1
ATOM 3345 O O . ASP A 1 411 ? 17.370 1.981 -34.161 1.00 39.88 411 ASP A O 1
ATOM 3349 N N . ARG A 1 412 ? 17.675 0.972 -36.144 1.00 36.59 412 ARG A N 1
ATOM 3350 C CA . ARG A 1 412 ? 18.990 1.589 -36.366 1.00 36.59 412 ARG A CA 1
ATOM 3351 C C . ARG A 1 412 ? 18.894 3.122 -36.441 1.00 36.59 412 ARG A C 1
ATOM 3353 O O . ARG A 1 412 ? 19.868 3.811 -36.147 1.00 36.59 412 ARG A O 1
ATOM 3360 N N . ASP A 1 413 ? 17.685 3.607 -36.713 1.00 35.47 413 ASP A N 1
ATOM 3361 C CA . ASP A 1 413 ? 17.326 4.996 -36.960 1.00 35.47 413 ASP A CA 1
ATOM 3362 C C . ASP A 1 413 ? 16.621 5.646 -35.745 1.00 35.47 413 ASP A C 1
ATOM 3364 O O . ASP A 1 413 ? 16.233 6.813 -35.793 1.00 35.47 413 ASP A O 1
ATOM 3368 N N . THR A 1 414 ? 16.498 4.962 -34.593 1.00 41.09 414 THR A N 1
ATOM 3369 C CA . THR A 1 414 ? 15.937 5.574 -33.364 1.00 41.09 414 THR A CA 1
ATOM 3370 C C . THR A 1 414 ? 16.803 6.741 -32.850 1.00 41.09 414 THR A C 1
ATOM 3372 O O . THR A 1 414 ? 16.307 7.623 -32.149 1.00 41.09 414 THR A O 1
ATOM 3375 N N . ILE A 1 415 ? 18.076 6.815 -33.265 1.00 41.44 415 ILE A N 1
ATOM 3376 C CA . ILE A 1 415 ? 18.945 7.989 -33.067 1.00 41.44 415 ILE A CA 1
ATOM 3377 C C . ILE A 1 415 ? 18.430 9.203 -33.865 1.00 41.44 415 ILE A C 1
ATOM 3379 O O . ILE A 1 415 ? 18.500 10.327 -33.368 1.00 41.44 415 ILE A O 1
ATOM 3383 N N . GLU A 1 416 ? 17.853 8.997 -35.053 1.00 35.28 416 GLU A N 1
ATOM 3384 C CA . GLU A 1 416 ? 17.253 10.068 -35.856 1.00 35.28 416 GLU A CA 1
ATOM 3385 C C . GLU A 1 416 ? 15.866 10.485 -35.349 1.00 35.28 416 GLU A C 1
ATOM 3387 O O . GLU A 1 416 ? 15.520 11.659 -35.443 1.00 35.28 416 GLU A O 1
ATOM 3392 N N . ASN A 1 417 ? 15.090 9.597 -34.716 1.00 37.34 417 ASN A N 1
ATOM 3393 C CA . ASN A 1 417 ? 13.774 9.962 -34.161 1.00 37.34 417 ASN A CA 1
ATOM 3394 C C . ASN A 1 417 ? 13.841 10.971 -32.989 1.00 37.34 417 ASN A C 1
ATOM 3396 O O . ASN A 1 417 ? 12.846 11.629 -32.665 1.00 37.34 417 ASN A O 1
ATOM 3400 N N . CYS A 1 418 ? 15.034 11.216 -32.430 1.00 40.22 418 CYS A N 1
ATOM 3401 C CA . CYS A 1 418 ? 15.306 12.405 -31.617 1.00 40.22 418 CYS A CA 1
ATOM 3402 C C . CYS A 1 418 ? 14.978 13.721 -32.353 1.00 40.22 418 CYS A C 1
ATOM 3404 O O . CYS A 1 418 ? 14.558 14.680 -31.702 1.00 40.22 418 CYS A O 1
ATOM 3406 N N . HIS A 1 419 ? 15.108 13.785 -33.685 1.00 40.22 419 HIS A N 1
ATOM 3407 C CA . HIS A 1 419 ? 14.724 14.952 -34.485 1.00 40.22 419 HIS A CA 1
ATOM 3408 C C . HIS A 1 419 ? 13.217 15.203 -34.471 1.00 40.22 419 HIS A C 1
ATOM 3410 O O . HIS A 1 419 ? 12.816 16.360 -34.379 1.00 40.22 419 HIS A O 1
ATOM 3416 N N . THR A 1 420 ? 12.381 14.164 -34.490 1.00 38.75 420 THR A N 1
ATOM 3417 C CA . THR A 1 420 ? 10.915 14.295 -34.429 1.00 38.75 420 THR A CA 1
ATOM 3418 C C . THR A 1 420 ? 10.491 14.953 -33.112 1.00 38.75 420 THR A C 1
ATOM 3420 O O . THR A 1 420 ? 9.753 15.941 -33.100 1.00 38.75 420 THR A O 1
ATOM 3423 N N . LEU A 1 421 ? 11.065 14.499 -31.993 1.00 41.25 421 LEU A N 1
ATOM 3424 C CA . LEU A 1 421 ? 10.802 15.077 -30.673 1.00 41.25 421 LEU A CA 1
ATOM 3425 C C . LEU A 1 421 ? 11.446 16.468 -30.487 1.00 41.25 421 LEU A C 1
ATOM 3427 O O . LEU A 1 421 ? 10.862 17.356 -29.859 1.00 41.25 421 LEU A O 1
ATOM 3431 N N . ALA A 1 422 ? 12.635 16.691 -31.056 1.00 40.59 422 ALA A N 1
ATOM 3432 C CA . ALA A 1 422 ? 13.288 17.999 -31.078 1.00 40.59 422 ALA A CA 1
ATOM 3433 C C . ALA A 1 422 ? 12.520 19.015 -31.939 1.00 40.59 422 ALA A C 1
ATOM 3435 O O . ALA A 1 422 ? 12.475 20.190 -31.587 1.00 40.59 422 ALA A O 1
ATOM 3436 N N . HIS A 1 423 ? 11.862 18.581 -33.015 1.00 40.00 423 HIS A N 1
ATOM 3437 C CA . HIS A 1 423 ? 11.031 19.422 -33.875 1.00 40.00 423 HIS A CA 1
ATOM 3438 C C . HIS A 1 423 ? 9.781 19.924 -33.138 1.00 40.00 423 HIS A C 1
ATOM 3440 O O . HIS A 1 423 ? 9.450 21.107 -33.236 1.00 40.00 423 HIS A O 1
ATOM 3446 N N . CYS A 1 424 ? 9.142 19.078 -32.320 1.00 37.97 424 CYS A N 1
ATOM 3447 C CA . CYS A 1 424 ? 8.063 19.503 -31.424 1.00 37.97 424 CYS A CA 1
ATOM 3448 C C . CYS A 1 424 ? 8.557 20.498 -30.358 1.00 37.97 424 CYS A C 1
ATOM 3450 O O . CYS A 1 424 ? 7.948 21.555 -30.179 1.00 37.97 424 CYS A O 1
ATOM 3452 N N . LYS A 1 425 ? 9.707 20.233 -29.716 1.00 45.00 425 LYS A N 1
ATOM 3453 C CA . LYS A 1 425 ? 10.337 21.173 -28.763 1.00 45.00 425 LYS A CA 1
ATOM 3454 C C . LYS A 1 425 ? 10.707 22.514 -29.417 1.00 45.00 425 LYS A C 1
ATOM 3456 O O . LYS A 1 425 ? 10.481 23.565 -28.822 1.00 45.00 425 LYS A O 1
ATOM 3461 N N . TRP A 1 426 ? 11.221 22.497 -30.647 1.00 43.44 426 TRP A N 1
ATOM 3462 C CA . TRP A 1 426 ? 11.588 23.693 -31.413 1.00 43.44 426 TRP A CA 1
ATOM 3463 C C . TRP A 1 426 ? 10.364 24.519 -31.831 1.00 43.44 426 TRP A C 1
ATOM 3465 O O . TRP A 1 426 ? 10.353 25.733 -31.631 1.00 43.44 426 TRP A O 1
ATOM 3475 N N . LYS A 1 427 ? 9.296 23.871 -32.324 1.00 39.59 427 LYS A N 1
ATOM 3476 C CA . LYS A 1 427 ? 8.013 24.531 -32.621 1.00 39.59 427 LYS A CA 1
ATOM 3477 C C . LYS A 1 427 ? 7.414 25.192 -31.377 1.00 39.59 427 LYS A C 1
ATOM 3479 O O . LYS A 1 427 ? 7.003 26.347 -31.448 1.00 39.59 427 LYS A O 1
ATOM 3484 N N . ALA A 1 428 ? 7.406 24.501 -30.235 1.00 38.69 428 ALA A N 1
ATOM 3485 C CA . ALA A 1 428 ? 6.939 25.073 -28.971 1.00 38.69 428 ALA A CA 1
ATOM 3486 C C . ALA A 1 428 ? 7.782 26.293 -28.546 1.00 38.69 428 ALA A C 1
ATOM 3488 O O . ALA A 1 428 ? 7.229 27.334 -28.188 1.00 38.69 428 ALA A O 1
ATOM 3489 N N . TYR A 1 429 ? 9.111 26.200 -28.655 1.00 44.56 429 TYR A N 1
ATOM 3490 C CA . TYR A 1 429 ? 10.032 27.288 -28.321 1.00 44.56 429 TYR A CA 1
ATOM 3491 C C . TYR A 1 429 ? 9.840 28.535 -29.204 1.00 44.56 429 TYR A C 1
ATOM 3493 O O . TYR A 1 429 ? 9.714 29.638 -28.670 1.00 44.56 429 TYR A O 1
ATOM 3501 N N . GLU A 1 430 ? 9.759 28.393 -30.533 1.00 44.91 430 GLU A N 1
ATOM 3502 C CA . GLU A 1 430 ? 9.513 29.543 -31.420 1.00 44.91 430 GLU A CA 1
ATOM 3503 C C . GLU A 1 430 ? 8.108 30.140 -31.229 1.00 44.91 430 GLU A C 1
ATOM 3505 O O . GLU A 1 430 ? 7.968 31.363 -31.262 1.00 44.91 430 GLU A O 1
ATOM 3510 N N . SER A 1 431 ? 7.083 29.332 -30.931 1.00 41.59 431 SER A N 1
ATOM 3511 C CA . SER A 1 431 ? 5.746 29.835 -30.570 1.00 41.59 431 SER A CA 1
ATOM 3512 C C . SER A 1 431 ? 5.767 30.689 -29.295 1.00 41.59 431 SER A C 1
ATOM 3514 O O . SER A 1 431 ? 5.221 31.795 -29.284 1.00 41.59 431 SER A O 1
ATOM 3516 N N . ILE A 1 432 ? 6.457 30.237 -28.239 1.00 42.00 432 ILE A N 1
ATOM 3517 C CA . ILE A 1 432 ? 6.640 31.004 -26.992 1.00 42.00 432 ILE A CA 1
ATOM 3518 C C . ILE A 1 432 ? 7.417 32.303 -27.264 1.00 42.00 432 ILE A C 1
ATOM 3520 O O . ILE A 1 432 ? 7.035 33.378 -26.804 1.00 42.00 432 ILE A O 1
ATOM 3524 N N . LYS A 1 433 ? 8.481 32.234 -28.066 1.00 45.97 433 LYS A N 1
ATOM 3525 C CA . LYS A 1 433 ? 9.327 33.373 -28.452 1.00 45.97 433 LYS A CA 1
ATOM 3526 C C . LYS A 1 433 ? 8.580 34.409 -29.309 1.00 45.97 433 LYS A C 1
ATOM 3528 O O . LYS A 1 433 ? 8.778 35.612 -29.121 1.00 45.97 433 LYS A O 1
ATOM 3533 N N . LEU A 1 434 ? 7.678 33.972 -30.191 1.00 44.88 434 LEU A N 1
ATOM 3534 C CA . LEU A 1 434 ? 6.748 34.832 -30.934 1.00 44.88 434 LEU A CA 1
ATOM 3535 C C . LEU A 1 434 ? 5.712 35.496 -30.018 1.00 44.88 434 LEU A C 1
ATOM 3537 O O . LEU A 1 434 ? 5.456 36.692 -30.162 1.00 44.88 434 LEU A O 1
ATOM 3541 N N . PHE A 1 435 ? 5.151 34.756 -29.058 1.00 42.00 435 PHE A N 1
ATOM 3542 C CA . PHE A 1 435 ? 4.216 35.296 -28.067 1.00 42.00 435 PHE A CA 1
ATOM 3543 C C . PHE A 1 435 ? 4.874 36.361 -27.176 1.00 42.00 435 PHE A C 1
ATOM 3545 O O . PHE A 1 435 ? 4.323 37.447 -27.008 1.00 42.00 435 PHE A O 1
ATOM 3552 N N . LEU A 1 436 ? 6.089 36.102 -26.680 1.00 41.88 436 LEU A N 1
ATOM 3553 C CA . LEU A 1 436 ? 6.855 37.063 -25.881 1.00 41.88 436 LEU A CA 1
ATOM 3554 C C . LEU A 1 436 ? 7.211 38.325 -26.682 1.00 41.88 436 LEU A C 1
ATOM 3556 O O . LEU A 1 436 ? 7.035 39.428 -26.172 1.00 41.88 436 LEU A O 1
ATOM 3560 N N . LYS A 1 437 ? 7.609 38.199 -27.959 1.00 45.41 437 LYS A N 1
ATOM 3561 C CA . LYS A 1 437 ? 7.805 39.367 -28.841 1.00 45.41 437 LYS A CA 1
ATOM 3562 C C . LYS A 1 437 ? 6.533 40.201 -29.033 1.00 45.41 437 LYS A C 1
ATOM 3564 O O . LYS A 1 437 ? 6.634 41.417 -29.127 1.00 45.41 437 LYS A O 1
ATOM 3569 N N . ARG A 1 438 ? 5.351 39.576 -29.068 1.00 47.41 438 ARG A N 1
ATOM 3570 C CA . ARG A 1 438 ? 4.048 40.265 -29.181 1.00 47.41 438 ARG A CA 1
ATOM 3571 C C . ARG A 1 438 ? 3.554 40.908 -27.876 1.00 47.41 438 ARG A C 1
ATOM 3573 O O . ARG A 1 438 ? 2.543 41.595 -27.914 1.00 47.41 438 ARG A O 1
ATOM 3580 N N . LYS A 1 439 ? 4.243 40.697 -26.747 1.00 40.31 439 LYS A N 1
ATOM 3581 C CA . LYS A 1 439 ? 4.011 41.389 -25.462 1.00 40.31 439 LYS A CA 1
ATOM 3582 C C . LYS A 1 439 ? 5.077 42.447 -25.130 1.00 40.31 439 LYS A C 1
ATOM 3584 O O . LYS A 1 439 ? 5.025 43.035 -24.055 1.00 40.31 439 LYS A O 1
ATOM 3589 N N . ALA A 1 440 ? 6.048 42.657 -26.020 1.00 43.34 440 ALA A N 1
ATOM 3590 C CA . ALA A 1 440 ? 7.153 43.608 -25.859 1.00 43.34 440 ALA A CA 1
ATOM 3591 C C . ALA A 1 440 ? 7.056 44.807 -26.832 1.00 43.34 440 ALA A C 1
ATOM 3593 O O . ALA A 1 440 ? 8.062 45.461 -27.110 1.00 43.34 440 ALA A O 1
ATOM 3594 N N . ILE A 1 441 ? 5.851 45.044 -27.363 1.00 39.06 441 ILE A N 1
ATOM 3595 C CA . ILE A 1 441 ? 5.418 46.160 -28.216 1.00 39.06 441 ILE A CA 1
ATOM 3596 C C . ILE A 1 441 ? 4.064 46.614 -27.666 1.00 39.06 441 ILE A C 1
ATOM 3598 O O . ILE A 1 441 ? 3.872 47.840 -27.549 1.00 39.06 441 ILE A O 1
#

pLDDT: mean 72.35, std 23.31, range [21.34, 97.12]